Protein AF-0000000085084506 (afdb_homodimer)

pLDDT: mean 77.68, std 20.45, range [19.95, 97.38]

Structure (mmCIF, N/CA/C/O backbone):
data_AF-0000000085084506-model_v1
#
loop_
_entity.id
_entity.type
_entity.pdbx_description
1 polymer 'EF-hand domain-containing protein'
#
loop_
_atom_site.group_PDB
_atom_site.id
_atom_site.type_symbol
_atom_site.label_atom_id
_atom_site.label_alt_id
_atom_site.label_comp_id
_atom_site.label_asym_id
_atom_site.label_entity_id
_atom_site.label_seq_id
_atom_site.pdbx_PDB_ins_code
_atom_site.Cartn_x
_atom_site.Cartn_y
_atom_site.Cartn_z
_atom_site.occupancy
_atom_site.B_iso_or_equiv
_atom_site.auth_seq_id
_atom_site.auth_comp_id
_atom_site.auth_asym_id
_atom_site.auth_atom_id
_atom_site.pdbx_PDB_model_num
ATOM 1 N N . MET A 1 1 ? -34.594 -51.812 -0.843 1 24.81 1 MET A N 1
ATOM 2 C CA . MET A 1 1 ? -34.812 -50.531 -1.527 1 24.81 1 MET A CA 1
ATOM 3 C C . MET A 1 1 ? -34.312 -49.375 -0.691 1 24.81 1 MET A C 1
ATOM 5 O O . MET A 1 1 ? -35.062 -48.781 0.079 1 24.81 1 MET A O 1
ATOM 9 N N . ARG A 1 2 ? -33.375 -49.562 0.113 1 28.16 2 ARG A N 1
ATOM 10 C CA . ARG A 1 2 ? -32.781 -48.875 1.252 1 28.16 2 ARG A CA 1
ATOM 11 C C . ARG A 1 2 ? -32.344 -47.469 0.867 1 28.16 2 ARG A C 1
ATOM 13 O O . ARG A 1 2 ? -31.562 -47.281 -0.069 1 28.16 2 ARG A O 1
ATOM 20 N N . GLN A 1 3 ? -33.25 -46.438 1.041 1 24.89 3 GLN A N 1
ATOM 21 C CA . GLN A 1 3 ? -33.375 -45 0.748 1 24.89 3 GLN A CA 1
ATOM 22 C C . GLN A 1 3 ? -32.125 -44.25 1.201 1 24.89 3 GLN A C 1
ATOM 24 O O . GLN A 1 3 ? -31.75 -44.312 2.377 1 24.89 3 GLN A O 1
ATOM 29 N N . PHE A 1 4 ? -31 -44.219 0.399 1 23.38 4 PHE A N 1
ATOM 30 C CA . PHE A 1 4 ? -29.688 -43.594 0.46 1 23.38 4 PHE A CA 1
ATOM 31 C C . PHE A 1 4 ? -29.797 -42.125 0.866 1 23.38 4 PHE A C 1
ATOM 33 O O . PHE A 1 4 ? -30.25 -41.281 0.078 1 23.38 4 PHE A O 1
ATOM 40 N N . LEU A 1 5 ? -30.375 -41.781 2.014 1 22.7 5 LEU A N 1
ATOM 41 C CA . LEU A 1 5 ? -30.547 -40.5 2.672 1 22.7 5 LEU A CA 1
ATOM 42 C C . LEU A 1 5 ? -29.266 -39.656 2.57 1 22.7 5 LEU A C 1
ATOM 44 O O . LEU A 1 5 ? -28.25 -40 3.203 1 22.7 5 LEU A O 1
ATOM 48 N N . ARG A 1 6 ? -28.828 -39.25 1.393 1 23.45 6 ARG A N 1
ATOM 49 C CA . ARG A 1 6 ? -27.828 -38.375 0.764 1 23.45 6 ARG A CA 1
ATOM 50 C C . ARG A 1 6 ? -27.766 -37.031 1.45 1 23.45 6 ARG A C 1
ATOM 52 O O . ARG A 1 6 ? -28.641 -36.188 1.252 1 23.45 6 ARG A O 1
ATOM 59 N N . ALA A 1 7 ? -27.625 -36.906 2.762 1 19.95 7 ALA A N 1
ATOM 60 C CA . ALA A 1 7 ? -27.531 -35.781 3.711 1 19.95 7 ALA A CA 1
ATOM 61 C C . ALA A 1 7 ? -26.609 -34.688 3.186 1 19.95 7 ALA A C 1
ATOM 63 O O . ALA A 1 7 ? -25.438 -34.938 2.906 1 19.95 7 ALA A O 1
ATOM 64 N N . ARG A 1 8 ? -26.984 -33.562 2.477 1 21.62 8 ARG A N 1
ATOM 65 C CA . ARG A 1 8 ? -26.875 -32.281 1.839 1 21.62 8 ARG A CA 1
ATOM 66 C C . ARG A 1 8 ? -26.188 -31.266 2.768 1 21.62 8 ARG A C 1
ATOM 68 O O . ARG A 1 8 ? -26.859 -30.406 3.348 1 21.62 8 ARG A O 1
ATOM 75 N N . GLY A 1 9 ? -25.578 -31.656 3.834 1 23.73 9 GLY A N 1
ATOM 76 C CA . GLY A 1 9 ? -25.125 -30.641 4.766 1 23.73 9 GLY A CA 1
ATOM 77 C C . GLY A 1 9 ? -24.422 -29.469 4.078 1 23.73 9 GLY A C 1
ATOM 78 O O . GLY A 1 9 ? -23.469 -29.672 3.334 1 23.73 9 GLY A O 1
ATOM 79 N N . ILE A 1 10 ? -25.109 -28.406 3.68 1 21.91 10 ILE A N 1
ATOM 80 C CA . ILE A 1 10 ? -24.891 -27.062 3.141 1 21.91 10 ILE A CA 1
ATOM 81 C C . ILE A 1 10 ? -23.734 -26.391 3.879 1 21.91 10 ILE A C 1
ATOM 83 O O . ILE A 1 10 ? -23.797 -26.172 5.09 1 21.91 10 ILE A O 1
ATOM 87 N N . LEU A 1 11 ? -22.562 -26.875 3.73 1 23.23 11 LEU A N 1
ATOM 88 C CA . LEU A 1 11 ? -21.328 -26.328 4.301 1 23.23 11 LEU A CA 1
ATOM 89 C C . LEU A 1 11 ? -21.328 -24.797 4.219 1 23.23 11 LEU A C 1
ATOM 91 O O . LEU A 1 11 ? -21.453 -24.234 3.131 1 23.23 11 LEU A O 1
ATOM 95 N N . ASN A 1 12 ? -22.016 -24.109 5.07 1 24.73 12 ASN A N 1
ATOM 96 C CA . ASN A 1 12 ? -22.031 -22.703 5.43 1 24.73 12 ASN A CA 1
ATOM 97 C C . ASN A 1 12 ? -20.625 -22.094 5.32 1 24.73 12 ASN A C 1
ATOM 99 O O . ASN A 1 12 ? -19.812 -22.234 6.23 1 24.73 12 ASN A O 1
ATOM 103 N N . LEU A 1 13 ? -19.828 -22.359 4.367 1 25.67 13 LEU A N 1
ATOM 104 C CA . LEU A 1 13 ? -18.594 -21.703 3.992 1 25.67 13 LEU A CA 1
ATOM 105 C C . LEU A 1 13 ? -18.719 -20.188 4.113 1 25.67 13 LEU A C 1
ATOM 107 O O . LEU A 1 13 ? -19.109 -19.516 3.154 1 25.67 13 LEU A O 1
ATOM 111 N N . GLN A 1 14 ? -19.547 -19.625 4.969 1 30.55 14 GLN A N 1
ATOM 112 C CA . GLN A 1 14 ? -19.531 -18.219 5.34 1 30.55 14 GLN A CA 1
ATOM 113 C C . GLN A 1 14 ? -18.109 -17.656 5.242 1 30.55 14 GLN A C 1
ATOM 115 O O . GLN A 1 14 ? -17.188 -18.156 5.883 1 30.55 14 GLN A O 1
ATOM 120 N N . SER A 1 15 ? -17.594 -17.219 4.117 1 34.12 15 SER A N 1
ATOM 121 C CA . SER A 1 15 ? -16.328 -16.891 3.453 1 34.12 15 SER A CA 1
ATOM 122 C C . SER A 1 15 ? -15.398 -16.125 4.387 1 34.12 15 SER A C 1
ATOM 124 O O . SER A 1 15 ? -15.695 -15 4.793 1 34.12 15 SER A O 1
ATOM 126 N N . LYS A 1 16 ? -14.773 -16.641 5.352 1 38.41 16 LYS A N 1
ATOM 127 C CA . LYS A 1 16 ? -13.734 -16.406 6.348 1 38.41 16 LYS A CA 1
ATOM 128 C C . LYS A 1 16 ? -12.633 -15.508 5.797 1 38.41 16 LYS A C 1
ATOM 130 O O . LYS A 1 16 ? -11.773 -15.039 6.547 1 38.41 16 LYS A O 1
ATOM 135 N N . ARG A 1 17 ? -12.352 -15.461 4.484 1 40.56 17 ARG A N 1
ATOM 136 C CA . ARG A 1 17 ? -11.203 -14.922 3.77 1 40.56 17 ARG A CA 1
ATOM 137 C C . ARG A 1 17 ? -11.133 -13.398 3.904 1 40.56 17 ARG A C 1
ATOM 139 O O . ARG A 1 17 ? -10.047 -12.828 4.02 1 40.56 17 ARG A O 1
ATOM 146 N N . SER A 1 18 ? -12.328 -12.742 3.697 1 43.94 18 SER A N 1
ATOM 147 C CA . SER A 1 18 ? -12.391 -11.297 3.541 1 43.94 18 SER A CA 1
ATOM 148 C C . SER A 1 18 ? -11.945 -10.586 4.812 1 43.94 18 SER A C 1
ATOM 150 O O . SER A 1 18 ? -11.594 -9.398 4.781 1 43.94 18 SER A O 1
ATOM 152 N N . ASN A 1 19 ? -11.914 -11.359 5.934 1 44.25 19 ASN A N 1
ATOM 153 C CA . ASN A 1 19 ? -11.797 -10.711 7.238 1 44.25 19 ASN A CA 1
ATOM 154 C C . ASN A 1 19 ? -10.391 -10.859 7.809 1 44.25 19 ASN A C 1
ATOM 156 O O . ASN A 1 19 ? -10.219 -11.211 8.977 1 44.25 19 ASN A O 1
ATOM 160 N N . THR A 1 20 ? -9.508 -11.125 6.918 1 46.31 20 THR A N 1
ATOM 161 C CA . THR A 1 20 ? -8.281 -11.094 7.707 1 46.31 20 THR A CA 1
ATOM 162 C C . THR A 1 20 ? -8.219 -9.836 8.562 1 46.31 20 THR A C 1
ATOM 164 O O . THR A 1 20 ? -8.781 -8.797 8.203 1 46.31 20 THR A O 1
ATOM 167 N N . PRO A 1 21 ? -7.918 -10.102 9.758 1 47.06 21 PRO A N 1
ATOM 168 C CA . PRO A 1 21 ? -7.797 -8.953 10.664 1 47.06 21 PRO A CA 1
ATOM 169 C C . PRO A 1 21 ? -7.137 -7.746 10 1 47.06 21 PRO A C 1
ATOM 171 O O . PRO A 1 21 ? -7.562 -6.609 10.211 1 47.06 21 PRO A O 1
ATOM 174 N N . LEU A 1 22 ? -6.289 -8.031 9.117 1 51.97 22 LEU A N 1
ATOM 175 C CA . LEU A 1 22 ? -5.57 -6.91 8.516 1 51.97 22 LEU A CA 1
ATOM 176 C C . LEU A 1 22 ? -6.461 -6.156 7.539 1 51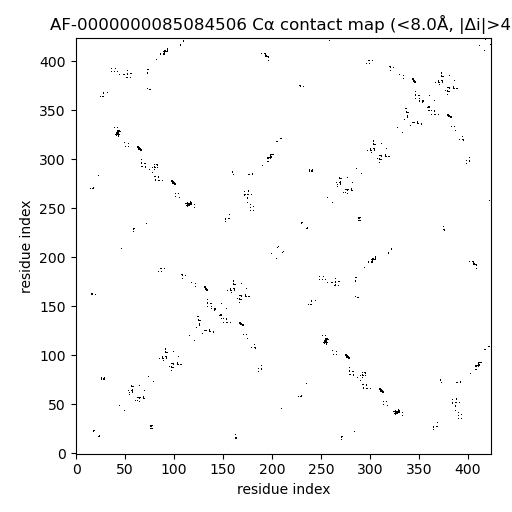.97 22 LEU A C 1
ATOM 178 O O . LEU A 1 22 ? -6.461 -4.922 7.516 1 51.97 22 LEU A O 1
ATOM 182 N N . THR A 1 23 ? -7.141 -7.07 6.766 1 57.09 23 THR A N 1
ATOM 183 C CA . THR A 1 23 ? -8 -6.43 5.777 1 57.09 23 THR A CA 1
ATOM 184 C C . THR A 1 23 ? -9.148 -5.688 6.457 1 57.09 23 THR A C 1
ATOM 186 O O . THR A 1 23 ? -9.508 -4.578 6.051 1 57.09 23 THR A O 1
ATOM 189 N N . ARG A 1 24 ? -9.656 -6.305 7.445 1 58.09 24 ARG A N 1
ATOM 190 C CA . ARG A 1 24 ? -10.727 -5.633 8.18 1 58.09 24 ARG A CA 1
ATOM 191 C C . ARG A 1 24 ? -10.219 -4.367 8.859 1 58.09 24 ARG A C 1
ATOM 193 O O . ARG A 1 24 ? -10.875 -3.328 8.82 1 58.09 24 ARG A O 1
ATOM 200 N N . PHE A 1 25 ? -9.094 -4.523 9.352 1 59.47 25 PHE A N 1
ATOM 201 C CA . PHE A 1 25 ? -8.484 -3.377 10.016 1 59.47 25 PHE A CA 1
ATOM 202 C C . PHE A 1 25 ? -8.148 -2.285 9.008 1 59.47 25 PHE A C 1
ATOM 204 O O . PHE A 1 25 ? -8.414 -1.104 9.25 1 59.47 25 PHE A O 1
ATOM 211 N N . GLY A 1 26 ? -7.789 -2.764 7.922 1 61.56 26 GLY A N 1
ATOM 212 C CA . GLY A 1 26 ? -7.434 -1.802 6.891 1 61.56 26 GLY A CA 1
ATOM 213 C C . GLY A 1 26 ? -8.617 -0.985 6.402 1 61.56 26 GLY A C 1
ATOM 214 O O . GLY A 1 26 ? -8.516 0.234 6.25 1 61.56 26 GLY A O 1
ATOM 215 N N . LYS A 1 27 ? -9.742 -1.679 6.309 1 65.25 27 LYS A N 1
ATOM 216 C CA . LYS A 1 27 ? -10.938 -0.976 5.84 1 65.25 27 LYS A CA 1
ATOM 217 C C . LYS A 1 27 ? -11.438 0.013 6.887 1 65.25 27 LYS A C 1
ATOM 219 O O . LYS A 1 27 ? -11.781 1.151 6.559 1 65.25 27 LYS A O 1
ATOM 224 N N . ARG A 1 28 ? -11.531 -0.513 8.102 1 69.69 28 ARG A N 1
ATOM 225 C CA . ARG A 1 28 ? -11.992 0.354 9.188 1 69.69 28 ARG A CA 1
ATOM 226 C C . ARG A 1 28 ? -11.039 1.531 9.383 1 69.69 28 ARG A C 1
ATOM 228 O O . ARG A 1 28 ? -11.484 2.66 9.609 1 69.69 28 ARG A O 1
ATOM 235 N N . PHE A 1 29 ? -9.859 1.324 9.188 1 71.31 29 PHE A N 1
ATOM 236 C CA . PHE A 1 29 ? -8.859 2.377 9.273 1 71.31 29 PHE A CA 1
ATOM 237 C C . PHE A 1 29 ? -9.062 3.418 8.18 1 71.31 29 PHE A C 1
ATOM 239 O O . PHE A 1 29 ? -9.039 4.621 8.445 1 71.31 29 PHE A O 1
ATOM 246 N N . ALA A 1 30 ? -9.328 2.881 7.07 1 71.69 30 ALA A N 1
ATOM 247 C CA . ALA A 1 30 ? -9.492 3.781 5.934 1 71.69 30 ALA A CA 1
ATOM 248 C C . ALA A 1 30 ? -10.68 4.719 6.137 1 71.69 30 ALA A C 1
ATOM 250 O O . ALA A 1 30 ? -10.594 5.91 5.832 1 71.69 30 ALA A O 1
ATOM 251 N N . VAL A 1 31 ? -11.711 4.16 6.664 1 76.06 31 VAL A N 1
ATOM 252 C CA . VAL A 1 31 ? -12.914 4.957 6.895 1 76.06 31 VAL A CA 1
ATOM 253 C C . VAL A 1 31 ? -12.641 6.016 7.957 1 76.06 31 VAL A C 1
ATOM 255 O O . VAL A 1 31 ? -13.023 7.176 7.801 1 76.06 31 VAL A O 1
ATOM 258 N N . ARG A 1 32 ? -11.984 5.641 8.945 1 81.12 32 ARG A N 1
ATOM 259 C CA . ARG A 1 32 ? -11.688 6.566 10.039 1 81.12 32 ARG A CA 1
ATOM 260 C C . ARG A 1 32 ? -10.695 7.633 9.602 1 81.12 32 ARG A C 1
ATOM 262 O O . ARG A 1 32 ? -10.805 8.797 9.992 1 81.12 32 ARG A O 1
ATOM 269 N N . MET A 1 33 ? -9.836 7.223 8.82 1 81.69 33 MET A N 1
ATOM 270 C CA . MET A 1 33 ? -8.859 8.18 8.297 1 81.69 33 MET A CA 1
ATOM 271 C C . MET A 1 33 ? -9.539 9.203 7.387 1 81.69 33 MET A C 1
ATOM 273 O O . MET A 1 33 ? -9.164 10.375 7.375 1 81.69 33 MET A O 1
ATOM 277 N N . ASP A 1 34 ? -10.508 8.719 6.695 1 82.88 34 ASP A N 1
ATOM 278 C CA . ASP A 1 34 ? -11.273 9.641 5.863 1 82.88 34 ASP A CA 1
ATOM 279 C C . ASP A 1 34 ? -11.984 10.688 6.719 1 82.88 34 ASP A C 1
ATOM 281 O O . ASP A 1 34 ? -12.031 11.859 6.359 1 82.88 34 ASP A O 1
ATOM 285 N N . ASP A 1 35 ? -12.562 10.195 7.754 1 83 35 ASP A N 1
ATOM 286 C CA . ASP A 1 35 ? -13.219 11.117 8.672 1 83 35 ASP A CA 1
ATOM 287 C C . ASP A 1 35 ? -12.227 12.125 9.242 1 83 35 ASP A C 1
ATOM 289 O O . ASP A 1 35 ? -12.531 13.32 9.328 1 83 35 ASP A O 1
ATOM 293 N N . PHE A 1 36 ? -11.172 11.68 9.57 1 85.62 36 PHE A N 1
ATOM 294 C CA . PHE A 1 36 ? -10.125 12.555 10.086 1 85.62 36 PHE A CA 1
ATOM 295 C C . PHE A 1 36 ? -9.703 13.578 9.031 1 85.62 36 PHE A C 1
ATOM 297 O O . PHE A 1 36 ? -9.586 14.766 9.32 1 85.62 36 PHE A O 1
ATOM 304 N N . ASP A 1 37 ? -9.477 13.109 7.914 1 87.56 37 ASP A N 1
ATOM 305 C CA . ASP A 1 37 ? -9.07 13.984 6.816 1 87.56 37 ASP A CA 1
ATOM 306 C C . ASP A 1 37 ? -10.07 15.117 6.617 1 87.56 37 ASP A C 1
ATOM 308 O O . ASP A 1 37 ? -9.68 16.266 6.395 1 87.56 37 ASP A O 1
ATOM 312 N N . ARG A 1 38 ? -11.234 14.766 6.719 1 86.94 38 ARG A N 1
ATOM 313 C CA . ARG A 1 38 ? -12.289 15.766 6.555 1 86.94 38 ARG A CA 1
ATOM 314 C C . ARG A 1 38 ? -12.234 16.812 7.668 1 86.94 38 ARG A C 1
ATOM 316 O O . ARG A 1 38 ? -12.5 17.984 7.438 1 86.94 38 ARG A O 1
ATOM 323 N N . SER A 1 39 ? -11.891 16.391 8.812 1 86.69 39 SER A N 1
ATOM 324 C CA . SER A 1 39 ? -11.859 17.266 9.969 1 86.69 39 SER A CA 1
ATOM 325 C C . SER A 1 39 ? -10.711 18.266 9.875 1 86.69 39 SER A C 1
ATOM 327 O O . SER A 1 39 ? -10.742 19.328 10.508 1 86.69 39 SER A O 1
ATOM 329 N N . ILE A 1 40 ? -9.758 17.984 9.07 1 89.94 40 ILE A N 1
ATOM 330 C CA . ILE A 1 40 ? -8.594 18.859 9.016 1 89.94 40 ILE A CA 1
ATOM 331 C C . ILE A 1 40 ? -8.461 19.453 7.613 1 89.94 40 ILE A C 1
ATOM 333 O O . ILE A 1 40 ? -7.379 19.891 7.219 1 89.94 40 ILE A O 1
ATOM 337 N N . ILE A 1 41 ? -9.461 19.438 6.875 1 87.25 41 ILE A N 1
ATOM 338 C CA . ILE A 1 41 ? -9.438 19.797 5.465 1 87.25 41 ILE A CA 1
ATOM 339 C C . ILE A 1 41 ? -9.086 21.281 5.324 1 87.25 41 ILE A C 1
ATOM 341 O O . ILE A 1 41 ? -8.477 21.688 4.332 1 87.25 41 ILE A O 1
ATOM 345 N N . SER A 1 42 ? -9.359 22.031 6.383 1 86 42 SER A N 1
ATOM 346 C CA . SER A 1 42 ? -9.156 23.469 6.301 1 86 42 SER A CA 1
ATOM 347 C C . SER A 1 42 ? -7.781 23.859 6.848 1 86 42 SER A C 1
ATOM 349 O O . SER A 1 42 ? -7.414 25.031 6.82 1 86 42 SER A O 1
ATOM 351 N N . ALA A 1 43 ? -7.051 22.891 7.266 1 88.69 43 ALA A N 1
ATOM 352 C CA . ALA A 1 43 ? -5.762 23.203 7.879 1 88.69 43 ALA A CA 1
ATOM 353 C C . ALA A 1 43 ? -4.746 23.641 6.828 1 88.69 43 ALA A C 1
ATOM 355 O O . ALA A 1 43 ? -4.625 23.031 5.77 1 88.69 43 ALA A O 1
ATOM 356 N N . SER A 1 44 ? -4.117 24.719 7.129 1 88.25 44 SER A N 1
ATOM 357 C CA . SER A 1 44 ? -3.049 25.234 6.281 1 88.25 44 SER A CA 1
ATOM 358 C C . SER A 1 44 ? -1.711 25.219 7.012 1 88.25 44 SER A C 1
ATOM 360 O O . SER A 1 44 ? -1.663 25.422 8.227 1 88.25 44 SER A O 1
ATOM 362 N N . LEU A 1 45 ? -0.723 24.969 6.281 1 90.75 45 LEU A N 1
ATOM 363 C CA . LEU A 1 45 ? 0.616 24.906 6.855 1 90.75 45 LEU A CA 1
ATOM 364 C C . LEU A 1 45 ? 1.469 26.062 6.359 1 90.75 45 LEU A C 1
ATOM 366 O O . LEU A 1 45 ? 1.39 26.453 5.188 1 90.75 45 LEU A O 1
ATOM 370 N N . THR A 1 46 ? 2.23 26.609 7.246 1 89.31 46 THR A N 1
ATOM 371 C CA . THR A 1 46 ? 3.211 27.625 6.867 1 89.31 46 THR A CA 1
ATOM 372 C C . THR A 1 46 ? 4.445 26.969 6.25 1 89.31 46 THR A C 1
ATOM 374 O O . THR A 1 46 ? 4.617 25.75 6.328 1 89.31 46 THR A O 1
ATOM 377 N N . LYS A 1 47 ? 5.273 27.797 5.641 1 88.62 47 LYS A N 1
ATOM 378 C CA . LYS A 1 47 ? 6.516 27.297 5.062 1 88.62 47 LYS A CA 1
ATOM 379 C C . LYS A 1 47 ? 7.387 26.625 6.129 1 88.62 47 LYS A C 1
ATOM 381 O O . LYS A 1 47 ? 8.008 25.594 5.871 1 88.62 47 LYS A O 1
ATOM 386 N N . ASP A 1 48 ? 7.43 27.188 7.285 1 91.69 48 ASP A N 1
ATOM 387 C CA . ASP A 1 48 ? 8.227 26.641 8.375 1 91.69 48 ASP A CA 1
ATOM 388 C C . ASP A 1 48 ? 7.691 25.281 8.812 1 91.69 48 ASP A C 1
ATOM 390 O O . ASP A 1 48 ? 8.469 24.359 9.094 1 91.69 48 ASP A O 1
ATOM 394 N N . GLU A 1 49 ? 6.426 25.234 8.859 1 92.44 49 GLU A N 1
ATOM 395 C CA . GLU A 1 49 ? 5.797 23.969 9.219 1 92.44 49 GLU A CA 1
ATOM 396 C C . GLU A 1 49 ? 6.051 22.906 8.148 1 92.44 49 GLU A C 1
ATOM 398 O O . GLU A 1 49 ? 6.258 21.734 8.469 1 92.44 49 GLU A O 1
ATOM 403 N N . LEU A 1 50 ? 6.062 23.344 6.949 1 92.94 50 LEU A N 1
ATOM 404 C CA . LEU A 1 50 ? 6.359 22.438 5.852 1 92.94 50 LEU A CA 1
ATOM 405 C C . LEU A 1 50 ? 7.816 21.984 5.895 1 92.94 50 LEU A C 1
ATOM 407 O O . LEU A 1 50 ? 8.125 20.844 5.562 1 92.94 50 LEU A O 1
ATOM 411 N N . LYS A 1 51 ? 8.633 22.859 6.246 1 94.06 51 LYS A N 1
ATOM 412 C CA . LYS A 1 51 ? 10.039 22.484 6.414 1 94.06 51 LYS A CA 1
ATOM 413 C C . LYS A 1 51 ? 10.195 21.406 7.48 1 94.06 51 LYS A C 1
ATOM 415 O O . LYS A 1 51 ? 10.969 20.469 7.309 1 94.06 51 LYS A O 1
ATOM 420 N N . ASN A 1 52 ? 9.477 21.562 8.586 1 94.06 52 ASN A N 1
ATOM 421 C CA . ASN A 1 52 ? 9.5 20.547 9.641 1 94.06 52 ASN A CA 1
ATOM 422 C C . ASN A 1 52 ? 8.977 19.203 9.141 1 94.06 52 ASN A C 1
ATOM 424 O O . ASN A 1 52 ? 9.57 18.172 9.422 1 94.06 52 ASN A O 1
ATOM 428 N N . ALA A 1 53 ? 7.91 19.25 8.438 1 94.06 53 ALA A N 1
ATOM 429 C CA . ALA A 1 53 ? 7.34 18.031 7.875 1 94.06 53 ALA A CA 1
ATOM 430 C C . ALA A 1 53 ? 8.312 17.359 6.906 1 94.06 53 ALA A C 1
ATOM 432 O O . ALA A 1 53 ? 8.492 16.141 6.934 1 94.06 53 ALA A O 1
ATOM 433 N N . PHE A 1 54 ? 8.938 18.156 6.086 1 95.69 54 PHE A N 1
ATOM 434 C CA . PHE A 1 54 ? 9.938 17.672 5.141 1 95.69 54 PHE A CA 1
ATOM 435 C C . PHE A 1 54 ? 11.055 16.938 5.863 1 95.69 54 PHE A C 1
ATOM 437 O O . PHE A 1 54 ? 11.43 15.828 5.465 1 95.69 54 PHE A O 1
ATOM 444 N N . LYS A 1 55 ? 11.477 17.5 6.867 1 95.06 55 LYS A N 1
ATOM 445 C CA . LYS A 1 55 ? 12.547 16.906 7.656 1 95.06 55 LYS A CA 1
ATOM 446 C C . LYS A 1 55 ? 12.102 15.578 8.266 1 95.06 55 LYS A C 1
ATOM 448 O O . LYS A 1 55 ? 12.875 14.617 8.305 1 95.06 55 LYS A O 1
ATOM 453 N N . MET A 1 56 ? 10.945 15.57 8.711 1 91.38 56 MET A N 1
ATOM 454 C CA . MET A 1 56 ? 10.414 14.352 9.305 1 91.38 56 MET A CA 1
ATOM 455 C C . MET A 1 56 ? 10.305 13.242 8.258 1 91.38 56 MET A C 1
ATOM 457 O O . MET A 1 56 ? 10.539 12.07 8.562 1 91.38 56 MET A O 1
ATOM 461 N N . MET A 1 57 ? 9.992 13.586 7.105 1 92.94 57 MET A N 1
ATOM 462 C CA . MET A 1 57 ? 9.82 12.602 6.039 1 92.94 57 MET A CA 1
ATOM 463 C C . MET A 1 57 ? 11.172 12.117 5.523 1 92.94 57 MET A C 1
ATOM 465 O O . MET A 1 57 ? 11.305 10.953 5.121 1 92.94 57 MET A O 1
ATOM 469 N N . ASP A 1 58 ? 12.109 13.047 5.531 1 94.12 58 ASP A N 1
ATOM 470 C CA . ASP A 1 58 ? 13.461 12.703 5.102 1 94.12 58 ASP A CA 1
ATOM 471 C C . ASP A 1 58 ? 14.164 11.828 6.137 1 94.12 58 ASP A C 1
ATOM 473 O O . ASP A 1 58 ? 15.07 12.289 6.832 1 94.12 58 ASP A O 1
ATOM 477 N N . GLU A 1 59 ? 13.891 10.641 6.125 1 87.06 59 GLU A N 1
ATOM 478 C CA . GLU A 1 59 ? 14.297 9.711 7.176 1 87.06 59 GLU A CA 1
ATOM 479 C C . GLU A 1 59 ? 15.812 9.516 7.188 1 87.06 59 GLU A C 1
ATOM 481 O O . GLU A 1 59 ? 16.422 9.398 8.258 1 87.06 59 GLU A O 1
ATOM 486 N N . ASN A 1 60 ? 16.438 9.398 6.078 1 88.81 60 ASN A N 1
ATOM 487 C CA . ASN A 1 60 ? 17.875 9.133 6.035 1 88.81 60 ASN A CA 1
ATOM 488 C C . ASN A 1 60 ? 18.688 10.43 6.062 1 88.81 60 ASN A C 1
ATOM 490 O O . ASN A 1 60 ? 19.906 10.406 5.938 1 88.81 60 ASN A O 1
ATOM 494 N N . ASN A 1 61 ? 17.969 11.594 6.035 1 94.31 61 ASN A N 1
ATOM 495 C CA . ASN A 1 61 ? 18.547 12.914 6.211 1 94.31 61 ASN A CA 1
ATOM 496 C C . ASN A 1 61 ? 19.516 13.266 5.082 1 94.31 61 ASN A C 1
ATOM 498 O O . ASN A 1 61 ? 20.594 13.82 5.324 1 94.31 61 ASN A O 1
ATOM 502 N N . ASP A 1 62 ? 19.188 12.898 3.873 1 95.62 62 ASP A N 1
ATOM 503 C CA . ASP A 1 62 ? 20.047 13.211 2.74 1 95.62 62 ASP A CA 1
ATOM 504 C C . ASP A 1 62 ? 19.578 14.469 2.016 1 95.62 62 ASP A C 1
ATOM 506 O O . ASP A 1 62 ? 20.094 14.812 0.952 1 95.62 62 ASP A O 1
ATOM 510 N N . GLY A 1 63 ? 18.531 15.055 2.525 1 96.69 63 GLY A N 1
ATOM 511 C CA . GLY A 1 63 ? 18.109 16.344 2.014 1 96.69 63 GLY A CA 1
ATOM 512 C C . GLY A 1 63 ? 17.016 16.234 0.963 1 96.69 63 GLY A C 1
ATOM 513 O O . GLY A 1 63 ? 16.562 17.25 0.421 1 96.69 63 GLY A O 1
ATOM 514 N N . THR A 1 64 ? 16.594 15.055 0.652 1 97.12 64 THR A N 1
ATOM 515 C CA . THR A 1 64 ? 15.508 14.852 -0.305 1 97.12 64 THR A CA 1
ATOM 516 C C . THR A 1 64 ? 14.555 13.766 0.186 1 97.12 64 THR A C 1
ATOM 518 O O . THR A 1 64 ? 14.875 13.016 1.11 1 97.12 64 THR A O 1
ATOM 521 N N . ILE A 1 65 ? 13.359 13.758 -0.332 1 96.06 65 ILE A N 1
ATOM 522 C CA . ILE A 1 65 ? 12.375 12.719 -0.056 1 96.06 65 ILE A CA 1
ATOM 523 C C . ILE A 1 65 ? 12.273 11.773 -1.252 1 96.06 65 ILE A C 1
ATOM 525 O O . ILE A 1 65 ? 11.961 12.203 -2.365 1 96.06 65 ILE A O 1
ATOM 529 N N . ASP A 1 66 ? 12.58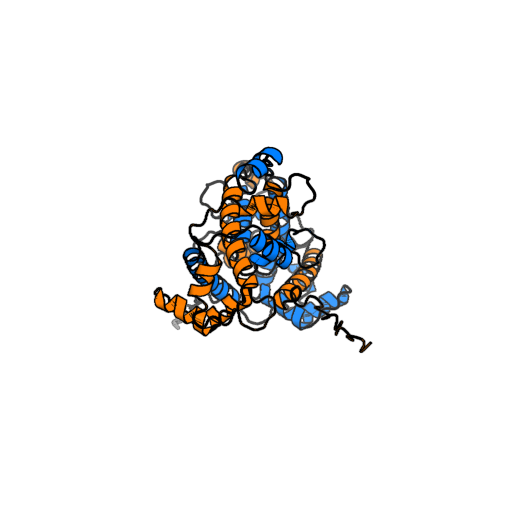6 10.539 -1.055 1 94.94 66 ASP A N 1
ATOM 530 C CA . ASP A 1 66 ? 12.461 9.562 -2.133 1 94.94 66 ASP A CA 1
ATOM 531 C C . ASP A 1 66 ? 11.109 8.867 -2.096 1 94.94 66 ASP A C 1
ATOM 533 O O . ASP A 1 66 ? 10.258 9.188 -1.257 1 94.94 66 ASP A O 1
ATOM 537 N N . VAL A 1 67 ? 10.898 7.984 -2.996 1 92.44 67 VAL A N 1
ATOM 538 C CA . VAL A 1 67 ? 9.609 7.32 -3.176 1 92.44 67 VAL A CA 1
ATOM 539 C C . VAL A 1 67 ? 9.25 6.539 -1.915 1 92.44 67 VAL A C 1
ATOM 541 O O . VAL A 1 67 ? 8.125 6.629 -1.422 1 92.44 67 VAL A O 1
ATOM 544 N N . ARG A 1 68 ? 10.18 5.832 -1.398 1 85.75 68 ARG A N 1
ATOM 545 C CA . ARG A 1 68 ? 9.93 5.012 -0.215 1 85.75 68 ARG A CA 1
ATOM 546 C C . ARG A 1 68 ? 9.578 5.879 0.988 1 85.75 68 ARG A C 1
ATOM 548 O O . ARG A 1 68 ? 8.672 5.555 1.751 1 85.75 68 ARG A O 1
ATOM 555 N N . GLU A 1 69 ? 10.297 6.953 1.152 1 90.06 69 GLU A N 1
ATOM 556 C CA . GLU A 1 69 ? 10.062 7.871 2.262 1 90.06 69 GLU A CA 1
ATOM 557 C C . GLU A 1 69 ? 8.672 8.5 2.162 1 90.06 69 GLU A C 1
ATOM 559 O O . GLU A 1 69 ? 7.973 8.633 3.168 1 90.06 69 GLU A O 1
ATOM 564 N N . LEU A 1 70 ? 8.312 8.914 1.003 1 92.62 70 LEU A N 1
ATOM 565 C CA . LEU A 1 70 ? 6.996 9.508 0.829 1 92.62 70 LEU A CA 1
ATOM 566 C C . LEU A 1 70 ? 5.902 8.461 0.997 1 92.62 70 LEU A C 1
ATOM 568 O O . LEU A 1 70 ? 4.855 8.734 1.585 1 92.62 70 LEU A O 1
ATOM 572 N N . ALA A 1 71 ? 6.133 7.266 0.497 1 87.38 71 ALA A N 1
ATOM 573 C CA . ALA A 1 71 ? 5.152 6.18 0.536 1 87.38 71 ALA A CA 1
ATOM 574 C C . ALA A 1 71 ? 4.832 5.785 1.974 1 87.38 71 ALA A C 1
ATOM 576 O O . ALA A 1 71 ? 3.76 5.238 2.248 1 87.38 71 ALA A O 1
ATOM 577 N N . ARG A 1 72 ? 5.645 6.051 2.898 1 83.75 72 ARG A N 1
ATOM 578 C CA . ARG A 1 72 ? 5.441 5.711 4.305 1 83.75 72 ARG A CA 1
ATOM 579 C C . ARG A 1 72 ? 4.207 6.41 4.863 1 83.75 72 ARG A C 1
ATOM 581 O O . ARG A 1 72 ? 3.568 5.91 5.789 1 83.75 72 ARG A O 1
ATOM 588 N N . LEU A 1 73 ? 3.877 7.492 4.324 1 86.44 73 LEU A N 1
ATOM 589 C CA . LEU A 1 73 ? 2.703 8.227 4.785 1 86.44 73 LEU A CA 1
ATOM 590 C C . LEU A 1 73 ? 1.424 7.457 4.477 1 86.44 73 LEU A C 1
ATOM 592 O O . LEU A 1 73 ? 0.366 7.75 5.035 1 86.44 73 LEU A O 1
ATOM 596 N N . PHE A 1 74 ? 1.631 6.438 3.635 1 80.75 74 PHE A N 1
ATOM 597 C CA . PHE A 1 74 ? 0.436 5.758 3.148 1 80.75 74 PHE A CA 1
ATOM 598 C C . PHE A 1 74 ? 0.435 4.293 3.572 1 80.75 74 PHE A C 1
ATOM 600 O O . PHE A 1 74 ? -0.332 3.488 3.043 1 80.75 74 PHE A O 1
ATOM 607 N N . VAL A 1 75 ? 1.204 3.926 4.418 1 71.88 75 VAL A N 1
ATOM 608 C CA . VAL A 1 75 ? 1.396 2.537 4.828 1 71.88 75 VAL A CA 1
ATOM 609 C C . VAL A 1 75 ? 0.058 1.931 5.242 1 71.88 75 VAL A C 1
ATOM 611 O O . VAL A 1 75 ? -0.225 0.771 4.938 1 71.88 75 VAL A O 1
ATOM 614 N N . TYR A 1 76 ? -0.792 2.639 5.797 1 69.19 76 TYR A N 1
ATOM 615 C CA . TYR A 1 76 ? -2.049 2.074 6.273 1 69.19 76 TYR A CA 1
ATOM 616 C C . TYR A 1 76 ? -3.217 2.525 5.402 1 69.19 76 TYR A C 1
ATOM 618 O O . TYR A 1 76 ? -4.371 2.203 5.688 1 69.19 76 TYR A O 1
ATOM 626 N N . ASP A 1 77 ? -2.863 3.273 4.445 1 74 77 ASP A N 1
ATOM 627 C CA . ASP A 1 77 ? -3.844 3.744 3.473 1 74 77 ASP A CA 1
ATOM 628 C C . ASP A 1 77 ? -3.604 3.115 2.104 1 74 77 ASP A C 1
ATOM 630 O O . ASP A 1 77 ? -2.684 3.512 1.384 1 74 77 ASP A O 1
ATOM 634 N N . PRO A 1 78 ? -4.438 2.273 1.749 1 73.81 78 PRO A N 1
ATOM 635 C CA . PRO A 1 78 ? -4.188 1.55 0.5 1 73.81 78 PRO A CA 1
ATOM 636 C C . PRO A 1 78 ? -4.531 2.375 -0.738 1 73.81 78 PRO A C 1
ATOM 638 O O . PRO A 1 78 ? -4.449 1.871 -1.862 1 73.81 78 PRO A O 1
ATOM 641 N N . SER A 1 79 ? -4.93 3.584 -0.604 1 77.44 79 SER A N 1
ATOM 642 C CA . SER A 1 79 ? -5.473 4.371 -1.706 1 77.44 79 SER A CA 1
ATOM 643 C C . SER A 1 79 ? -4.473 4.484 -2.852 1 77.44 79 SER A C 1
ATOM 645 O O . SER A 1 79 ? -4.832 4.301 -4.016 1 77.44 79 SER A O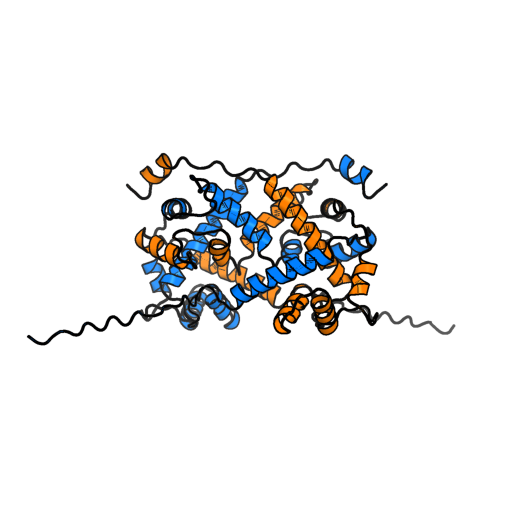 1
ATOM 647 N N . ALA A 1 80 ? -3.205 4.801 -2.496 1 80.94 80 ALA A N 1
ATOM 648 C CA . ALA A 1 80 ? -2.197 4.922 -3.547 1 80.94 80 ALA A CA 1
ATOM 649 C C . ALA A 1 80 ? -2.006 3.596 -4.277 1 80.94 80 ALA A C 1
ATOM 651 O O . ALA A 1 80 ? -1.914 3.566 -5.508 1 80.94 80 ALA A O 1
ATOM 652 N N . CYS A 1 81 ? -1.984 2.574 -3.521 1 83.44 81 CYS A N 1
ATOM 653 C CA . CYS A 1 81 ? -1.879 1.241 -4.105 1 83.44 81 CYS A CA 1
ATOM 654 C C . CYS A 1 81 ? -3.076 0.941 -5 1 83.44 81 CYS A C 1
ATOM 656 O O . CYS A 1 81 ? -2.912 0.475 -6.129 1 83.44 81 CYS A O 1
ATOM 658 N N . GLU A 1 82 ? -4.172 1.299 -4.531 1 85.19 82 GLU A N 1
ATOM 659 C CA . GLU A 1 82 ? -5.406 1.036 -5.27 1 85.19 82 GLU A CA 1
ATOM 660 C C . GLU A 1 82 ? -5.438 1.811 -6.586 1 85.19 82 GLU A C 1
ATOM 662 O O . GLU A 1 82 ? -5.957 1.318 -7.59 1 85.19 82 GLU A O 1
ATOM 667 N N . LYS A 1 83 ? -4.918 2.949 -6.559 1 86.62 83 LYS A N 1
ATOM 668 C CA . LYS A 1 83 ? -4.879 3.748 -7.781 1 86.62 83 LYS A CA 1
ATOM 669 C C . LYS A 1 83 ? -4.027 3.072 -8.852 1 86.62 83 LYS A C 1
ATOM 671 O O . LYS A 1 83 ? -4.453 2.951 -10.008 1 86.62 83 LYS A O 1
ATOM 676 N N . PHE A 1 84 ? -2.965 2.654 -8.438 1 88.12 84 PHE A N 1
ATOM 677 C CA . PHE A 1 84 ? -2.113 1.986 -9.414 1 88.12 84 PHE A CA 1
ATOM 678 C C . PHE A 1 84 ? -2.754 0.69 -9.891 1 88.12 84 PHE A C 1
ATOM 680 O O . PHE A 1 84 ? -2.736 0.391 -11.086 1 88.12 84 PHE A O 1
ATOM 687 N N . ILE A 1 85 ? -3.318 -0.092 -9.008 1 90.5 85 ILE A N 1
ATOM 688 C CA . ILE A 1 85 ? -3.994 -1.333 -9.367 1 90.5 85 ILE A CA 1
ATOM 689 C C . ILE A 1 85 ? -5.133 -1.037 -10.336 1 90.5 85 ILE A C 1
ATOM 691 O O . ILE A 1 85 ? -5.402 -1.823 -11.25 1 90.5 85 ILE A O 1
ATOM 695 N N . GLY A 1 86 ? -5.719 0.023 -10.133 1 90.06 86 GLY A N 1
ATOM 696 C CA . GLY A 1 86 ? -6.73 0.466 -11.07 1 90.06 86 GLY A CA 1
ATOM 697 C C . GLY A 1 86 ? -6.211 0.595 -12.492 1 90.06 86 GLY A C 1
ATOM 698 O O . GLY A 1 86 ? -6.895 0.216 -13.445 1 90.06 86 GLY A O 1
ATOM 699 N N . HIS A 1 87 ? -5.047 1.072 -12.625 1 89.38 87 HIS A N 1
ATOM 700 C CA . HIS A 1 87 ? -4.438 1.207 -13.945 1 89.38 87 HIS A CA 1
ATOM 701 C C . HIS A 1 87 ? -4.137 -0.158 -14.555 1 89.38 87 HIS A C 1
ATOM 703 O O . HIS A 1 87 ? -4.23 -0.334 -15.766 1 89.38 87 HIS A O 1
ATOM 709 N N . VAL A 1 88 ? -3.732 -1.054 -13.727 1 89.19 88 VAL A N 1
ATOM 710 C CA . VAL A 1 88 ? -3.484 -2.412 -14.195 1 89.19 88 VAL A CA 1
ATOM 711 C C . VAL A 1 88 ? -4.777 -3.018 -14.742 1 89.19 88 VAL A C 1
ATOM 713 O O . VAL A 1 88 ? -4.789 -3.592 -15.828 1 89.19 88 VAL A O 1
ATOM 716 N N . ILE A 1 89 ? -5.828 -2.822 -14.031 1 91.75 89 ILE A N 1
ATOM 717 C CA . ILE A 1 89 ? -7.129 -3.326 -14.445 1 91.75 89 ILE A CA 1
ATOM 718 C C . ILE A 1 89 ? -7.559 -2.637 -15.742 1 91.75 89 ILE A C 1
ATOM 720 O O . ILE A 1 89 ? -8.023 -3.293 -16.672 1 91.75 89 ILE A O 1
ATOM 724 N N . ASP A 1 90 ? -7.34 -1.391 -15.797 1 89.75 90 ASP A N 1
ATOM 725 C CA . ASP A 1 90 ? -7.746 -0.6 -16.953 1 89.75 90 ASP A CA 1
ATOM 726 C C . ASP A 1 90 ? -7.062 -1.092 -18.219 1 89.75 90 ASP A C 1
ATOM 728 O O . ASP A 1 90 ? -7.629 -1.007 -19.312 1 89.75 90 ASP A O 1
ATOM 732 N N . SER A 1 91 ? -5.926 -1.573 -18.094 1 87.44 91 SER A N 1
ATOM 733 C CA . SER A 1 91 ? -5.137 -1.983 -19.25 1 87.44 91 SER A CA 1
ATOM 734 C C . SER A 1 91 ? -5.77 -3.178 -19.953 1 87.44 91 SER A C 1
ATOM 736 O O . SER A 1 91 ? -5.48 -3.439 -21.125 1 87.44 91 SER A O 1
ATOM 738 N N . VAL A 1 92 ? -6.699 -3.906 -19.281 1 88.44 92 VAL A N 1
ATOM 739 C CA . VAL A 1 92 ? -7.27 -5.094 -19.906 1 88.44 92 VAL A CA 1
ATOM 740 C C . VAL A 1 92 ? -8.789 -5.051 -19.812 1 88.44 92 VAL A C 1
ATOM 742 O O . VAL A 1 92 ? -9.477 -5.988 -20.234 1 88.44 92 VAL A O 1
ATOM 745 N N . ASP A 1 93 ? -9.273 -4.008 -19.172 1 90.38 93 ASP A N 1
ATOM 746 C CA . ASP A 1 93 ? -10.711 -3.85 -18.984 1 90.38 93 ASP A CA 1
ATOM 747 C C . ASP A 1 93 ? -11.391 -3.445 -20.297 1 90.38 93 ASP A C 1
ATOM 749 O O . ASP A 1 93 ? -11.852 -2.311 -20.438 1 90.38 93 ASP A O 1
ATOM 753 N N . VAL A 1 94 ? -11.703 -4.289 -21.125 1 87 94 VAL A N 1
ATOM 754 C CA . VAL A 1 94 ? -12.141 -4.059 -22.5 1 87 94 VAL A CA 1
ATOM 755 C C . VAL A 1 94 ? -13.594 -3.576 -22.5 1 87 94 VAL A C 1
ATOM 757 O O . VAL A 1 94 ? -13.992 -2.777 -23.344 1 87 94 VAL A O 1
ATOM 760 N N . ASP A 1 95 ? -14.406 -3.986 -21.547 1 89.69 95 ASP A N 1
ATOM 761 C CA . ASP A 1 95 ? -15.812 -3.613 -21.547 1 89.69 95 ASP A CA 1
ATOM 762 C C . ASP A 1 95 ? -16.062 -2.41 -20.641 1 89.69 95 ASP A C 1
ATOM 764 O O . ASP A 1 95 ? -17.219 -2.057 -20.375 1 89.69 95 ASP A O 1
ATOM 768 N N . ASN A 1 96 ? -15.055 -1.849 -20.047 1 90.5 96 ASN A N 1
ATOM 769 C CA . ASN A 1 96 ? -15.086 -0.641 -19.219 1 90.5 96 ASN A CA 1
ATOM 770 C C . ASN A 1 96 ? -15.992 -0.815 -18 1 90.5 96 ASN A C 1
ATOM 772 O O . ASN A 1 96 ? -16.734 0.103 -17.641 1 90.5 96 ASN A O 1
ATOM 776 N N . SER A 1 97 ? -15.984 -1.996 -17.406 1 92.94 97 SER A N 1
ATOM 777 C CA . SER A 1 97 ? -16.812 -2.27 -16.234 1 92.94 97 SER A CA 1
ATOM 778 C C . SER A 1 97 ? -16.125 -1.79 -14.961 1 92.94 97 SER A C 1
ATOM 780 O O . SER A 1 97 ? -16.766 -1.684 -13.914 1 92.94 97 SER A O 1
ATOM 782 N N . GLY A 1 98 ? -14.766 -1.607 -15.039 1 92.44 98 GLY A N 1
ATOM 783 C CA . GLY A 1 98 ? -14.008 -1.229 -13.859 1 92.44 98 GLY A CA 1
ATOM 784 C C . GLY A 1 98 ? -13.547 -2.418 -13.039 1 92.44 98 GLY A C 1
ATOM 785 O O . GLY A 1 98 ? -12.859 -2.254 -12.023 1 92.44 98 GLY A O 1
ATOM 786 N N . THR A 1 99 ? -13.953 -3.596 -13.445 1 95.5 99 THR A N 1
ATOM 787 C CA . THR A 1 99 ? -13.57 -4.844 -12.797 1 95.5 99 THR A CA 1
ATOM 788 C C . THR A 1 99 ? -13.047 -5.844 -13.828 1 95.5 99 THR A C 1
ATOM 790 O O . THR A 1 99 ? -13.133 -5.605 -15.031 1 95.5 99 THR A O 1
ATOM 793 N N . LEU A 1 100 ? -12.477 -6.902 -13.336 1 95.94 100 LEU A N 1
ATOM 794 C CA . LEU A 1 100 ? -11.953 -7.949 -14.203 1 95.94 100 LEU A CA 1
ATOM 795 C C . LEU A 1 100 ? -12.898 -9.148 -14.242 1 95.94 100 LEU A C 1
ATOM 797 O O . LEU A 1 100 ? -13.148 -9.773 -13.211 1 95.94 100 LEU A O 1
ATOM 801 N N . ASN A 1 101 ? -13.477 -9.367 -15.422 1 95.69 101 ASN A N 1
ATOM 802 C CA . ASN A 1 101 ? -14.055 -10.695 -15.602 1 95.69 101 ASN A CA 1
ATOM 803 C C . ASN A 1 101 ? -12.992 -11.75 -15.883 1 95.69 101 ASN A C 1
ATOM 805 O O . ASN A 1 101 ? -11.805 -11.422 -15.953 1 95.69 101 ASN A O 1
ATOM 809 N N . PHE A 1 102 ? -13.398 -13.023 -15.977 1 94.31 102 PHE A N 1
ATOM 810 C CA . PHE A 1 102 ? -12.414 -14.094 -16.062 1 94.31 102 PHE A CA 1
ATOM 811 C C . PHE A 1 102 ? -11.578 -13.961 -17.328 1 94.31 102 PHE A C 1
ATOM 813 O O . PHE A 1 102 ? -10.367 -14.172 -17.297 1 94.31 102 PHE A O 1
ATOM 820 N N . THR A 1 103 ? -12.141 -13.617 -18.406 1 90.81 103 THR A N 1
ATOM 821 C CA . THR A 1 103 ? -11.422 -13.469 -19.672 1 90.81 103 THR A CA 1
ATOM 822 C C . THR A 1 103 ? -10.383 -12.352 -19.562 1 90.81 103 THR A C 1
ATOM 824 O O . THR A 1 103 ? -9.242 -12.516 -20 1 90.81 103 THR A O 1
ATOM 827 N N . GLU A 1 104 ? -10.711 -11.266 -19.016 1 91.25 104 GLU A N 1
ATOM 828 C CA . GLU A 1 104 ? -9.789 -10.156 -18.812 1 91.25 104 GLU A CA 1
ATOM 829 C C . GLU A 1 104 ? -8.664 -10.531 -17.844 1 91.25 104 GLU A C 1
ATOM 831 O O . GLU A 1 104 ? -7.516 -10.141 -18.047 1 91.25 104 GLU A O 1
ATOM 836 N N . PHE A 1 105 ? -9.094 -11.281 -16.859 1 94.12 105 PHE A N 1
ATOM 837 C CA . PHE A 1 105 ? -8.102 -11.797 -15.922 1 94.12 105 PHE A CA 1
ATOM 838 C C . PHE A 1 105 ? -7.07 -12.656 -16.641 1 94.12 105 PHE A C 1
ATOM 840 O O . PHE A 1 105 ? -5.867 -12.539 -16.391 1 94.12 105 PHE A O 1
ATOM 847 N N . LEU A 1 106 ? -7.523 -13.461 -17.484 1 89.69 106 LEU A N 1
ATOM 848 C CA . LEU A 1 106 ? -6.613 -14.305 -18.266 1 89.69 106 LEU A CA 1
ATOM 849 C C . LEU A 1 106 ? -5.645 -13.453 -19.078 1 89.69 106 LEU A C 1
ATOM 851 O O . LEU A 1 106 ? -4.477 -13.812 -19.234 1 89.69 106 LEU A O 1
ATOM 855 N N . MET A 1 107 ? -6.086 -12.359 -19.562 1 86.06 107 MET A N 1
ATOM 856 C CA . MET A 1 107 ? -5.242 -11.469 -20.344 1 86.06 107 MET A CA 1
ATOM 857 C C . MET A 1 107 ? -4.109 -10.898 -19.5 1 86.06 107 MET A C 1
ATOM 859 O O . MET A 1 107 ? -3.008 -10.672 -20 1 86.06 107 MET A O 1
ATOM 863 N N . LEU A 1 108 ? -4.43 -10.68 -18.266 1 86.44 108 LEU A N 1
ATOM 864 C CA . LEU A 1 108 ? -3.418 -10.164 -17.344 1 86.44 108 LEU A CA 1
ATOM 865 C C . LEU A 1 108 ? -2.369 -11.227 -17.047 1 86.44 108 LEU A C 1
ATOM 867 O O . LEU A 1 108 ? -1.19 -10.914 -16.875 1 86.44 108 LEU A O 1
ATOM 871 N N . MET A 1 109 ? -2.82 -12.531 -17.047 1 87.31 109 MET A N 1
ATOM 872 C CA . MET A 1 109 ? -1.967 -13.617 -16.594 1 87.31 109 MET A CA 1
ATOM 873 C C . MET A 1 109 ? -1.177 -14.227 -17.75 1 87.31 109 MET A C 1
ATOM 875 O O . MET A 1 109 ? -0.182 -14.914 -17.531 1 87.31 109 MET A O 1
ATOM 879 N N . VAL A 1 110 ? -1.564 -14.25 -18.938 1 72.75 110 VAL A N 1
ATOM 880 C CA . VAL A 1 110 ? -1.114 -15.008 -20.094 1 72.75 110 VAL A CA 1
ATOM 881 C C . VAL A 1 110 ? 0.353 -14.695 -20.391 1 72.75 110 VAL A C 1
ATOM 883 O O . VAL A 1 110 ? 1.104 -15.562 -20.844 1 72.75 110 VAL A O 1
ATOM 886 N N . LYS A 1 111 ? 0.84 -13.555 -20.203 1 60.94 111 LYS A N 1
ATOM 887 C CA . LYS A 1 111 ? 2.166 -13.359 -20.781 1 60.94 111 LYS A CA 1
ATOM 888 C C . LYS A 1 111 ? 3.225 -14.141 -20.016 1 60.94 111 LYS A C 1
ATOM 890 O O . LYS A 1 111 ? 4.387 -14.195 -20.422 1 60.94 111 LYS A O 1
ATOM 895 N N . THR A 1 112 ? 2.889 -14.93 -19.156 1 56.75 112 THR A N 1
ATOM 896 C CA . THR A 1 112 ? 4.031 -15.492 -18.438 1 56.75 112 THR A CA 1
ATOM 897 C C . THR A 1 112 ? 4.184 -16.984 -18.766 1 56.75 112 THR A C 1
ATOM 899 O O . THR A 1 112 ? 3.314 -17.781 -18.422 1 56.75 112 THR A O 1
ATOM 902 N N . GLU A 1 113 ? 4.758 -17.297 -19.891 1 61.25 113 GLU A N 1
ATOM 903 C CA . GLU A 1 113 ? 5.121 -18.672 -20.219 1 61.25 113 GLU A CA 1
ATOM 904 C C . GLU A 1 113 ? 6.16 -19.219 -19.25 1 61.25 113 GLU A C 1
ATOM 906 O O . GLU A 1 113 ? 7.203 -18.594 -19.031 1 61.25 113 GLU A O 1
ATOM 911 N N . GLY A 1 114 ? 5.637 -20 -18.328 1 66.75 114 GLY A N 1
ATOM 912 C CA . GLY A 1 114 ? 6.578 -20.719 -17.469 1 66.75 114 GLY A CA 1
ATOM 913 C C . GLY A 1 114 ? 6.988 -22.062 -18.031 1 66.75 114 GLY A C 1
ATOM 914 O O . GLY A 1 114 ? 6.363 -22.578 -18.969 1 66.75 114 GLY A O 1
ATOM 915 N N . LEU A 1 115 ? 8.164 -22.484 -17.625 1 75.5 115 LEU A N 1
ATOM 916 C CA . LEU A 1 115 ? 8.773 -23.734 -18.094 1 75.5 115 LEU A CA 1
ATOM 917 C C . LEU A 1 115 ? 8.297 -24.906 -17.25 1 75.5 115 LEU A C 1
ATOM 919 O O . LEU A 1 115 ? 8.359 -26.062 -17.703 1 75.5 115 LEU A O 1
ATOM 923 N N . GLU A 1 116 ? 7.75 -24.609 -16.078 1 85.88 116 GLU A N 1
ATOM 924 C CA . GLU A 1 116 ? 7.348 -25.672 -15.156 1 85.88 116 GLU A CA 1
ATOM 925 C C . GLU A 1 116 ? 5.93 -25.438 -14.641 1 85.88 116 GLU A C 1
ATOM 927 O O . GLU A 1 116 ? 5.559 -24.312 -14.312 1 85.88 116 GLU A O 1
ATOM 932 N N . GLY A 1 117 ? 5.234 -26.547 -14.609 1 89.81 117 GLY A N 1
ATOM 933 C CA . GLY A 1 117 ? 3.922 -26.453 -13.992 1 89.81 117 GLY A CA 1
ATOM 934 C C . GLY A 1 117 ? 3.977 -26.078 -12.523 1 89.81 117 GLY A C 1
ATOM 935 O O . GLY A 1 117 ? 4.871 -26.516 -11.797 1 89.81 117 GLY A O 1
ATOM 936 N N . VAL A 1 118 ? 3.086 -25.297 -12.125 1 93.19 118 VAL A N 1
ATOM 937 C CA . VAL A 1 118 ? 3.029 -24.781 -10.766 1 93.19 118 VAL A CA 1
ATOM 938 C C . VAL A 1 118 ? 2.955 -25.938 -9.766 1 93.19 118 VAL A C 1
ATOM 940 O O . VAL A 1 118 ? 3.484 -25.844 -8.656 1 93.19 118 VAL A O 1
ATOM 943 N N . ARG A 1 119 ? 2.391 -27 -10.125 1 93.44 119 ARG A N 1
ATOM 944 C CA . ARG A 1 119 ? 2.291 -28.156 -9.234 1 93.44 119 ARG A CA 1
ATOM 945 C C . ARG A 1 119 ? 3.674 -28.703 -8.891 1 93.44 119 ARG A C 1
ATOM 947 O O . ARG A 1 119 ? 3.932 -29.078 -7.746 1 93.44 119 ARG A O 1
ATOM 954 N N . HIS A 1 120 ? 4.469 -28.766 -9.883 1 93.62 120 HIS A N 1
ATOM 955 C CA . HIS A 1 120 ? 5.836 -29.234 -9.672 1 93.62 120 HIS A CA 1
ATOM 956 C C . HIS A 1 120 ? 6.59 -28.297 -8.727 1 93.62 120 HIS A C 1
ATOM 958 O O . HIS A 1 120 ? 7.297 -28.766 -7.828 1 93.62 120 HIS A O 1
ATOM 964 N N . VAL A 1 121 ? 6.43 -27.094 -8.969 1 94.19 121 VAL A N 1
ATOM 965 C CA . VAL A 1 121 ? 7.086 -26.109 -8.117 1 94.19 121 VAL A CA 1
ATOM 966 C C . VAL A 1 121 ? 6.551 -26.234 -6.688 1 94.19 121 VAL A C 1
ATOM 968 O O . VAL A 1 121 ? 7.324 -26.219 -5.727 1 94.19 121 VAL A O 1
ATOM 971 N N . PHE A 1 122 ? 5.293 -26.359 -6.559 1 95.94 122 PHE A N 1
ATOM 972 C CA . PHE A 1 122 ? 4.656 -26.531 -5.262 1 95.94 122 PHE A CA 1
ATOM 973 C C . PHE A 1 122 ? 5.238 -27.734 -4.531 1 95.94 122 PHE A C 1
ATOM 975 O O . PHE A 1 122 ? 5.523 -27.656 -3.334 1 95.94 122 PHE A O 1
ATOM 982 N N . GLN A 1 123 ? 5.477 -28.734 -5.211 1 95.31 123 GLN A N 1
ATOM 983 C CA . GLN A 1 123 ? 5.973 -29.969 -4.641 1 95.31 123 GLN A CA 1
ATOM 984 C C . GLN A 1 123 ? 7.406 -29.812 -4.133 1 95.31 123 GLN A C 1
ATOM 986 O O . GLN A 1 123 ? 7.84 -30.547 -3.242 1 95.31 123 GLN A O 1
ATOM 991 N N . SER A 1 124 ? 8.086 -28.875 -4.695 1 93.62 124 SER A N 1
ATOM 992 C CA . SER A 1 124 ? 9.445 -28.641 -4.219 1 93.62 124 SER A CA 1
ATOM 993 C C . SER A 1 124 ? 9.438 -28.047 -2.814 1 93.62 124 SER A C 1
ATOM 995 O O . SER A 1 124 ? 10.438 -28.125 -2.092 1 93.62 124 SER A O 1
ATOM 997 N N . TYR A 1 125 ? 8.367 -27.484 -2.436 1 94.25 125 TYR A N 1
ATOM 998 C CA . TYR A 1 125 ? 8.203 -26.953 -1.087 1 94.25 125 TYR A CA 1
ATOM 999 C C . TYR A 1 125 ? 7.547 -27.969 -0.173 1 94.25 125 TYR A C 1
ATOM 1001 O O . TYR A 1 125 ? 7.945 -28.125 0.984 1 94.25 125 TYR A O 1
ATOM 1009 N N . ASP A 1 126 ? 6.574 -28.562 -0.744 1 96.62 126 ASP A N 1
ATOM 1010 C CA . ASP A 1 126 ? 5.793 -29.547 -0.003 1 96.62 126 ASP A CA 1
ATOM 1011 C C . ASP A 1 126 ? 6.465 -30.922 -0.031 1 96.62 126 ASP A C 1
ATOM 1013 O O . ASP A 1 126 ? 5.938 -31.859 -0.62 1 96.62 126 ASP A O 1
ATOM 1017 N N . VAL A 1 127 ? 7.391 -31.125 0.741 1 95.19 127 VAL A N 1
ATOM 1018 C CA . VAL A 1 127 ? 8.273 -32.281 0.66 1 95.19 127 VAL A CA 1
ATOM 1019 C C . VAL A 1 127 ? 7.547 -33.531 1.165 1 95.19 127 VAL A C 1
ATOM 1021 O O . VAL A 1 127 ? 7.781 -34.625 0.678 1 95.19 127 VAL A O 1
ATOM 1024 N N . ASP A 1 128 ? 6.621 -33.375 2.1 1 96.5 128 ASP A N 1
ATOM 1025 C CA . ASP A 1 128 ? 5.953 -34.562 2.656 1 96.5 128 ASP A CA 1
ATOM 1026 C C . ASP A 1 128 ? 4.66 -34.844 1.904 1 96.5 128 ASP A C 1
ATOM 1028 O O . ASP A 1 128 ? 3.883 -35.719 2.32 1 96.5 128 ASP A O 1
ATOM 1032 N N . ASP A 1 129 ? 4.305 -34.062 0.921 1 96.62 129 ASP A N 1
ATOM 1033 C CA . ASP A 1 129 ? 3.162 -34.281 0.035 1 96.62 129 ASP A CA 1
ATOM 1034 C C . ASP A 1 129 ? 1.848 -34.219 0.812 1 96.62 129 ASP A C 1
ATOM 1036 O O . ASP A 1 129 ? 0.933 -35 0.549 1 96.62 129 ASP A O 1
ATOM 1040 N N . SER A 1 130 ? 1.755 -33.375 1.785 1 96.88 130 SER A N 1
ATOM 1041 C CA . SER A 1 130 ? 0.549 -33.219 2.592 1 96.88 130 SER A CA 1
ATOM 1042 C C . SER A 1 130 ? -0.482 -32.344 1.881 1 96.88 130 SER A C 1
ATOM 1044 O O . SER A 1 130 ? -1.649 -32.312 2.277 1 96.88 130 SER A O 1
ATOM 1046 N N . GLY A 1 131 ? -0.041 -31.641 0.902 1 97 131 GLY A N 1
ATOM 1047 C CA . GLY A 1 131 ? -0.92 -30.688 0.224 1 97 131 GLY A CA 1
ATOM 1048 C C . GLY A 1 131 ? -0.854 -29.297 0.798 1 97 131 GLY A C 1
ATOM 1049 O O . GLY A 1 131 ? -1.574 -28.391 0.352 1 97 131 GLY A O 1
ATOM 1050 N N . LYS A 1 132 ? 0.055 -29.109 1.77 1 97.31 132 LYS A N 1
ATOM 1051 C CA . LYS A 1 132 ? 0.261 -27.812 2.391 1 97.31 132 LYS A CA 1
ATOM 1052 C C . LYS A 1 132 ? 1.741 -27.562 2.664 1 97.31 132 LYS A C 1
ATOM 1054 O O . LYS A 1 132 ? 2.498 -28.5 2.928 1 97.31 132 LYS A O 1
ATOM 1059 N N . ILE A 1 133 ? 2.143 -26.328 2.551 1 96.44 133 ILE A N 1
ATOM 1060 C CA . ILE A 1 133 ? 3.498 -25.906 2.891 1 96.44 133 ILE A CA 1
ATOM 1061 C C . ILE A 1 133 ? 3.527 -25.359 4.312 1 96.44 133 ILE A C 1
ATOM 1063 O O . ILE A 1 133 ? 2.887 -24.344 4.605 1 96.44 133 ILE A O 1
ATOM 1067 N N . THR A 1 134 ? 4.207 -26.031 5.145 1 94.81 134 THR A N 1
ATOM 1068 C CA . THR A 1 134 ? 4.359 -25.578 6.523 1 94.81 134 THR A CA 1
ATOM 1069 C C . THR A 1 134 ? 5.473 -24.547 6.633 1 94.81 134 THR A C 1
ATOM 1071 O O . THR A 1 134 ? 6.246 -24.359 5.691 1 94.81 134 THR A O 1
ATOM 1074 N N . SER A 1 135 ? 5.512 -23.906 7.82 1 92 135 SER A N 1
ATOM 1075 C CA . SER A 1 135 ? 6.59 -22.953 8.094 1 92 135 SER A CA 1
ATOM 1076 C C . SER A 1 135 ? 7.953 -23.625 7.992 1 92 135 SER A C 1
ATOM 1078 O O . SER A 1 135 ? 8.898 -23.047 7.453 1 92 135 SER A O 1
ATOM 1080 N N . ASN A 1 136 ? 7.98 -24.797 8.469 1 92.25 136 ASN A N 1
ATOM 1081 C CA . ASN A 1 136 ? 9.234 -25.547 8.438 1 92.25 136 ASN A CA 1
ATOM 1082 C C . ASN A 1 136 ? 9.656 -25.875 7.012 1 92.25 136 ASN A C 1
ATOM 1084 O O . ASN A 1 136 ? 10.836 -25.781 6.672 1 92.25 136 ASN A O 1
ATOM 1088 N N . GLU A 1 137 ? 8.758 -26.281 6.211 1 94.31 137 GLU A N 1
ATOM 1089 C CA . GLU A 1 137 ? 9.055 -26.594 4.816 1 94.31 137 GLU A CA 1
ATOM 1090 C C . GLU A 1 137 ? 9.516 -25.359 4.059 1 94.31 137 GLU A C 1
ATOM 1092 O O . GLU A 1 137 ? 10.461 -25.406 3.27 1 94.31 137 GLU A O 1
ATOM 1097 N N . PHE A 1 138 ? 8.844 -24.281 4.344 1 91.94 138 PHE A N 1
ATOM 1098 C CA . PHE A 1 138 ? 9.219 -23.016 3.717 1 91.94 138 PHE A CA 1
ATOM 1099 C C . PHE A 1 138 ? 10.633 -22.625 4.109 1 91.94 138 PHE A C 1
ATOM 1101 O O . PHE A 1 138 ? 11.445 -22.281 3.252 1 91.94 138 PHE A O 1
ATOM 1108 N N . ALA A 1 139 ? 10.883 -22.734 5.344 1 89 139 ALA A N 1
ATOM 1109 C CA . ALA A 1 139 ? 12.203 -22.391 5.867 1 89 139 ALA A CA 1
ATOM 1110 C C . ALA A 1 139 ? 13.281 -23.281 5.281 1 89 139 ALA A C 1
ATOM 1112 O O . ALA A 1 139 ? 14.367 -22.828 4.941 1 89 139 ALA A O 1
ATOM 1113 N N . ALA A 1 140 ? 12.992 -24.547 5.258 1 90.62 140 ALA A N 1
ATOM 1114 C CA . ALA A 1 140 ? 13.938 -25.516 4.719 1 90.62 140 ALA A CA 1
ATOM 1115 C C . ALA A 1 140 ? 14.273 -25.188 3.262 1 90.62 140 ALA A C 1
ATOM 1117 O O . ALA A 1 140 ? 15.438 -25.281 2.855 1 90.62 140 ALA A O 1
ATOM 1118 N N . TRP A 1 141 ? 13.266 -24.859 2.537 1 89.31 141 TRP A N 1
ATOM 1119 C CA . TRP A 1 141 ? 13.5 -24.5 1.145 1 89.31 141 TRP A CA 1
ATOM 1120 C C . TRP A 1 141 ? 14.406 -23.281 1.05 1 89.31 141 TRP A C 1
ATOM 1122 O O . TRP A 1 141 ? 15.367 -23.266 0.274 1 89.31 141 TRP A O 1
ATOM 1132 N N . MET A 1 142 ? 14.141 -22.281 1.824 1 85.5 142 MET A N 1
ATOM 1133 C CA . MET A 1 142 ? 14.938 -21.062 1.812 1 85.5 142 M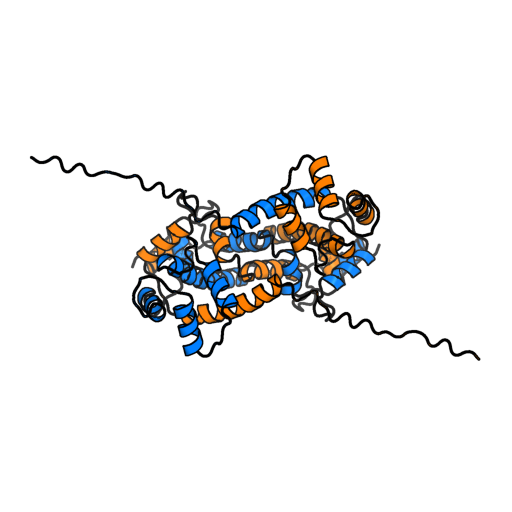ET A CA 1
ATOM 1134 C C . MET A 1 142 ? 16.391 -21.359 2.193 1 85.5 142 MET A C 1
ATOM 1136 O O . MET A 1 142 ? 17.312 -20.828 1.569 1 85.5 142 MET A O 1
ATOM 1140 N N . ARG A 1 143 ? 16.531 -22.141 3.148 1 85.5 143 ARG A N 1
ATOM 1141 C CA . ARG A 1 143 ? 17.859 -22.5 3.604 1 85.5 143 ARG A CA 1
ATOM 1142 C C . ARG A 1 143 ? 18.641 -23.219 2.504 1 85.5 143 ARG A C 1
ATOM 1144 O O . ARG A 1 143 ? 19.828 -22.938 2.287 1 85.5 143 ARG A O 1
ATOM 1151 N N . ARG A 1 144 ? 18 -24.094 1.891 1 87.44 144 ARG A N 1
ATOM 1152 C CA . ARG A 1 144 ? 18.641 -24.844 0.809 1 87.44 144 ARG A CA 1
ATOM 1153 C C . ARG A 1 144 ? 19.109 -23.906 -0.301 1 87.44 144 ARG A C 1
ATOM 1155 O O . ARG A 1 144 ? 20.078 -24.219 -1.005 1 87.44 144 ARG A O 1
ATOM 1162 N N . HIS A 1 145 ? 18.562 -22.766 -0.338 1 81.94 145 HIS A N 1
ATOM 1163 C CA . HIS A 1 145 ? 18.906 -21.828 -1.405 1 81.94 145 HIS A CA 1
ATOM 1164 C C . HIS A 1 145 ? 19.672 -20.625 -0.864 1 81.94 145 HIS A C 1
ATOM 1166 O O . HIS A 1 145 ? 19.672 -19.562 -1.474 1 81.94 145 HIS A O 1
ATOM 1172 N N . GLY A 1 146 ? 20.188 -20.766 0.345 1 76.81 146 GLY A N 1
ATOM 1173 C CA . GLY A 1 146 ? 21.203 -19.875 0.881 1 76.81 146 GLY A CA 1
ATOM 1174 C C . GLY A 1 146 ? 20.609 -18.688 1.629 1 76.81 146 GLY A C 1
ATOM 1175 O O . GLY A 1 146 ? 21.266 -17.656 1.781 1 76.81 146 GLY A O 1
ATOM 1176 N N . ARG A 1 147 ? 19.391 -18.828 1.999 1 76.62 147 ARG A N 1
ATOM 1177 C CA . ARG A 1 147 ? 18.781 -17.688 2.703 1 76.62 147 ARG A CA 1
ATOM 1178 C C . ARG A 1 147 ? 18.422 -18.078 4.137 1 76.62 147 ARG A C 1
ATOM 1180 O O . ARG A 1 147 ? 17.844 -19.141 4.375 1 76.62 147 ARG A O 1
ATOM 1187 N N . ILE A 1 148 ? 19.016 -17.391 5.02 1 76.62 148 ILE A N 1
ATOM 1188 C CA . ILE A 1 148 ? 18.609 -17.609 6.402 1 76.62 148 ILE A CA 1
ATOM 1189 C C . ILE A 1 148 ? 17.516 -16.609 6.785 1 76.62 148 ILE A C 1
ATOM 1191 O O . ILE A 1 148 ? 17.719 -15.406 6.672 1 76.62 148 ILE A O 1
ATOM 1195 N N . ILE A 1 149 ? 16.406 -17.234 7.105 1 77.12 149 ILE A N 1
ATOM 1196 C CA . ILE A 1 149 ? 15.25 -16.391 7.441 1 77.12 149 ILE A CA 1
ATOM 1197 C C . ILE A 1 149 ? 14.805 -16.688 8.867 1 77.12 149 ILE A C 1
ATOM 1199 O O . ILE A 1 149 ? 14.797 -17.844 9.305 1 77.12 149 ILE A O 1
ATOM 1203 N N . GLU A 1 150 ? 14.586 -15.625 9.523 1 78.31 150 GLU A N 1
ATOM 1204 C CA . GLU A 1 150 ? 14.07 -15.766 10.875 1 78.31 150 GLU A CA 1
ATOM 1205 C C . GLU A 1 150 ? 12.625 -16.266 10.867 1 78.31 150 GLU A C 1
ATOM 1207 O O . GLU A 1 150 ? 11.883 -16.016 9.922 1 78.31 150 GLU A O 1
ATOM 1212 N N . SER A 1 151 ? 12.266 -17.016 11.945 1 78.25 151 SER A N 1
ATOM 1213 C CA . SER A 1 151 ? 10.945 -17.625 12.078 1 78.25 151 SER A CA 1
ATOM 1214 C C . SER A 1 151 ? 9.836 -16.578 11.961 1 78.25 151 SER A C 1
ATOM 1216 O O . SER A 1 151 ? 8.797 -16.828 11.352 1 78.25 151 SER A O 1
ATOM 1218 N N . GLU A 1 152 ? 10.078 -15.484 12.484 1 74 152 GLU A N 1
ATOM 1219 C CA . GLU A 1 152 ? 9.078 -14.414 12.445 1 74 152 GLU A CA 1
ATOM 1220 C C . GLU A 1 152 ? 8.82 -13.961 11.016 1 74 152 GLU A C 1
ATOM 1222 O O . GLU A 1 152 ? 7.676 -13.695 10.641 1 74 152 GLU A O 1
ATOM 1227 N N . GLU A 1 153 ? 9.883 -13.883 10.289 1 76.94 153 GLU A N 1
ATOM 1228 C CA . GLU A 1 153 ? 9.758 -13.469 8.891 1 76.94 153 GLU A CA 1
ATOM 1229 C C . GLU A 1 153 ? 8.984 -14.508 8.078 1 76.94 153 GLU A C 1
ATOM 1231 O O . GLU A 1 153 ? 8.141 -14.148 7.254 1 76.94 153 GLU A O 1
ATOM 1236 N N . ILE A 1 154 ? 9.258 -15.695 8.383 1 83.06 154 ILE A N 1
ATOM 1237 C CA . ILE A 1 154 ? 8.562 -16.781 7.703 1 83.06 154 ILE A CA 1
ATOM 1238 C C . ILE A 1 154 ? 7.074 -16.719 8.031 1 83.06 154 ILE A C 1
ATOM 1240 O O . ILE A 1 154 ? 6.227 -16.875 7.148 1 83.06 154 ILE A O 1
ATOM 1244 N N . GLY A 1 155 ? 6.812 -16.562 9.25 1 80.06 155 GLY A N 1
ATOM 1245 C CA . GLY A 1 155 ? 5.43 -16.438 9.68 1 80.06 155 GLY A CA 1
ATOM 1246 C C . GLY A 1 155 ? 4.68 -15.328 8.961 1 80.06 155 GLY A C 1
ATOM 1247 O O . GLY A 1 155 ? 3.527 -15.508 8.562 1 80.06 155 GLY A O 1
ATOM 1248 N N . LEU A 1 156 ? 5.316 -14.258 8.727 1 74.19 156 LEU A N 1
ATOM 1249 C CA . LEU A 1 156 ? 4.691 -13.125 8.055 1 74.19 156 LEU A CA 1
ATOM 1250 C C . LEU A 1 156 ? 4.449 -13.438 6.582 1 74.19 156 LEU A C 1
ATOM 1252 O O . LEU A 1 156 ? 3.412 -13.062 6.027 1 74.19 156 LEU A O 1
ATOM 1256 N N . MET A 1 157 ? 5.441 -14.086 6.086 1 80.69 157 MET A N 1
ATOM 1257 C CA . MET A 1 157 ? 5.285 -14.461 4.688 1 80.69 157 MET A CA 1
ATOM 1258 C C . MET A 1 157 ? 4.086 -15.391 4.504 1 80.69 157 MET A C 1
ATOM 1260 O O . MET A 1 157 ? 3.291 -15.203 3.58 1 80.69 157 MET A O 1
ATOM 1264 N N . ILE A 1 158 ? 3.99 -16.266 5.379 1 85.38 158 ILE A N 1
ATOM 1265 C CA . ILE A 1 158 ? 2.881 -17.219 5.32 1 85.38 158 ILE A CA 1
ATOM 1266 C C . ILE A 1 158 ? 1.566 -16.484 5.586 1 85.38 158 ILE A C 1
ATOM 1268 O O . ILE A 1 158 ? 0.582 -16.672 4.867 1 85.38 158 ILE A O 1
ATOM 1272 N N . GLN A 1 159 ? 1.575 -15.648 6.48 1 79.75 159 GLN A N 1
ATOM 1273 C CA . GLN A 1 159 ? 0.373 -14.914 6.867 1 79.75 159 GLN A CA 1
ATOM 1274 C C . GLN A 1 159 ? -0.149 -14.062 5.711 1 79.75 159 GLN A C 1
ATOM 1276 O O . GLN A 1 159 ? -1.36 -13.906 5.551 1 79.75 159 GLN A O 1
ATOM 1281 N N . ALA A 1 160 ? 0.742 -13.586 4.988 1 76.06 160 ALA A N 1
ATOM 1282 C CA . ALA A 1 160 ? 0.369 -12.719 3.877 1 76.06 160 ALA A CA 1
ATOM 1283 C C . ALA A 1 160 ? -0.529 -13.453 2.885 1 76.06 160 ALA A C 1
ATOM 1285 O O . ALA A 1 160 ? -1.348 -12.836 2.201 1 76.06 160 ALA A O 1
ATOM 1286 N N . PHE A 1 161 ? -0.465 -14.766 2.865 1 84.5 161 PHE A N 1
ATOM 1287 C CA . PHE A 1 161 ? -1.19 -15.484 1.823 1 84.5 161 PHE A CA 1
ATOM 1288 C C . PHE A 1 161 ? -2.059 -16.578 2.428 1 84.5 161 PHE A C 1
ATOM 1290 O O . PHE A 1 161 ? -2.748 -17.297 1.704 1 84.5 161 PHE A O 1
ATOM 1297 N N . ASP A 1 162 ? -1.998 -16.625 3.719 1 86.62 162 ASP A N 1
ATOM 1298 C CA . ASP A 1 162 ? -2.799 -17.625 4.426 1 86.62 162 ASP A CA 1
ATOM 1299 C C . ASP A 1 162 ? -4.25 -17.156 4.562 1 86.62 162 ASP A C 1
ATOM 1301 O O . ASP A 1 162 ? -4.668 -16.719 5.637 1 86.62 162 ASP A O 1
ATOM 1305 N N . ASP A 1 163 ? -4.941 -17.391 3.553 1 79.25 163 ASP A N 1
ATOM 1306 C CA . ASP A 1 163 ? -6.301 -16.859 3.439 1 79.25 163 ASP A CA 1
ATOM 1307 C C . ASP A 1 163 ? -7.223 -17.5 4.477 1 79.25 163 ASP A C 1
ATOM 1309 O O . ASP A 1 163 ? -8.094 -16.844 5.031 1 79.25 163 ASP A O 1
ATOM 1313 N N . ASP A 1 164 ? -7.027 -18.766 4.777 1 82.38 164 ASP A N 1
ATOM 1314 C CA . ASP A 1 164 ? -7.957 -19.438 5.676 1 82.38 164 ASP A CA 1
ATOM 1315 C C . ASP A 1 164 ? -7.438 -19.438 7.109 1 82.38 164 ASP A C 1
ATOM 1317 O O . ASP A 1 164 ? -8.102 -19.938 8.016 1 82.38 164 ASP A O 1
ATOM 1321 N N . GLY A 1 165 ? -6.227 -18.969 7.309 1 85.19 165 GLY A N 1
ATOM 1322 C CA . GLY A 1 165 ? -5.699 -18.719 8.641 1 85.19 165 GLY A CA 1
ATOM 1323 C C . GLY A 1 165 ? -5.234 -19.969 9.352 1 85.19 165 GLY A C 1
ATOM 1324 O O . GLY A 1 165 ? -5.129 -19.984 10.578 1 85.19 165 GLY A O 1
ATOM 1325 N N . ASP A 1 166 ? -4.957 -20.969 8.672 1 89.62 166 ASP A N 1
ATOM 1326 C CA . ASP A 1 166 ? -4.582 -22.203 9.328 1 89.62 166 ASP A CA 1
ATOM 1327 C C . ASP A 1 166 ? -3.074 -22.281 9.555 1 89.62 166 ASP A C 1
ATOM 1329 O O . ASP A 1 166 ? -2.564 -23.266 10.086 1 89.62 166 ASP A O 1
ATOM 1333 N N . GLY A 1 167 ? -2.344 -21.234 9.023 1 89.5 167 GLY A N 1
ATOM 1334 C CA . GLY A 1 167 ? -0.922 -21.141 9.305 1 89.5 167 GLY A CA 1
ATOM 1335 C C . GLY A 1 167 ? -0.054 -21.844 8.281 1 89.5 167 GLY A C 1
ATOM 1336 O O . GLY A 1 167 ? 1.163 -21.938 8.445 1 89.5 167 GLY A O 1
ATOM 1337 N N . GLU A 1 168 ? -0.675 -22.344 7.312 1 94.5 168 GLU A N 1
ATOM 1338 C CA . GLU A 1 168 ? 0.031 -23.031 6.238 1 94.5 168 GLU A CA 1
ATOM 1339 C C . GLU A 1 168 ? -0.421 -22.547 4.867 1 94.5 168 GLU A C 1
ATOM 1341 O O . GLU A 1 168 ? -1.424 -21.828 4.758 1 94.5 168 GLU A O 1
ATOM 1346 N N . ILE A 1 169 ? 0.386 -22.828 3.869 1 95 169 ILE A N 1
ATOM 1347 C CA . ILE A 1 169 ? 0.041 -22.469 2.502 1 95 169 ILE A CA 1
ATOM 1348 C C . ILE A 1 169 ? -0.451 -23.703 1.744 1 95 169 ILE A C 1
ATOM 1350 O O . ILE A 1 169 ? 0.325 -24.609 1.466 1 95 169 ILE A O 1
ATOM 1354 N N . ASP A 1 170 ? -1.729 -23.719 1.47 1 96.56 170 ASP A N 1
ATOM 1355 C CA . ASP A 1 170 ? -2.234 -24.812 0.646 1 96.56 170 ASP A CA 1
ATOM 1356 C C . ASP A 1 170 ? -2.049 -24.516 -0.839 1 96.56 170 ASP A C 1
ATOM 1358 O O . ASP A 1 170 ? -1.514 -23.453 -1.204 1 96.56 170 ASP A O 1
ATOM 1362 N N . TYR A 1 171 ? -2.469 -25.406 -1.646 1 95.81 171 TYR A N 1
ATOM 1363 C CA . TYR A 1 171 ? -2.207 -25.312 -3.078 1 95.81 171 TYR A CA 1
ATOM 1364 C C . TYR A 1 171 ? -2.883 -24.078 -3.668 1 95.81 171 TYR A C 1
ATOM 1366 O O . TYR A 1 171 ? -2.27 -23.328 -4.434 1 95.81 171 TYR A O 1
ATOM 1374 N N . ASN A 1 172 ? -4.09 -23.828 -3.322 1 94.69 172 ASN A N 1
ATOM 1375 C CA . ASN A 1 172 ? -4.805 -22.672 -3.846 1 94.69 172 ASN A CA 1
ATOM 1376 C C . ASN A 1 172 ? -4.16 -21.375 -3.391 1 94.69 172 ASN A C 1
ATOM 1378 O O . ASN A 1 172 ? -4.07 -20.422 -4.164 1 94.69 172 ASN A O 1
ATOM 1382 N N . GLU A 1 173 ? -3.713 -21.281 -2.211 1 93.5 173 GLU A N 1
ATOM 1383 C CA . GLU A 1 173 ? -3.008 -20.109 -1.718 1 93.5 173 GLU A CA 1
ATOM 1384 C C . GLU A 1 173 ? -1.693 -19.906 -2.467 1 93.5 173 GLU A C 1
ATOM 1386 O O . GLU A 1 173 ? -1.3 -18.766 -2.734 1 93.5 173 GLU A O 1
ATOM 1391 N N . PHE A 1 174 ? -1.083 -21.031 -2.74 1 95.19 174 PHE A N 1
ATOM 1392 C CA . PHE A 1 174 ? 0.147 -20.969 -3.523 1 95.19 174 PHE A CA 1
ATOM 1393 C C . PHE A 1 174 ? -0.124 -20.391 -4.91 1 95.19 174 PHE A C 1
ATOM 1395 O O . PHE A 1 174 ? 0.692 -19.641 -5.449 1 95.19 174 PHE A O 1
ATOM 1402 N N . LEU A 1 175 ? -1.239 -20.75 -5.527 1 93.88 175 LEU A N 1
ATOM 1403 C CA . LEU A 1 175 ? -1.613 -20.188 -6.816 1 93.88 175 LEU A CA 1
ATOM 1404 C C . LEU A 1 175 ? -1.684 -18.672 -6.738 1 93.88 175 LEU A C 1
ATOM 1406 O O . LEU A 1 175 ? -1.265 -17.969 -7.668 1 93.88 175 LEU A O 1
ATOM 1410 N N . LEU A 1 176 ? -2.166 -18.125 -5.625 1 92.75 176 LEU A N 1
ATOM 1411 C CA . LEU A 1 176 ? -2.252 -16.688 -5.438 1 92.75 176 LEU A CA 1
ATOM 1412 C C . LEU A 1 176 ? -0.863 -16.047 -5.402 1 92.75 176 LEU A C 1
ATOM 1414 O O . LEU A 1 176 ? -0.659 -14.953 -5.926 1 92.75 176 LEU A O 1
ATOM 1418 N N . MET A 1 177 ? 0.042 -16.75 -4.82 1 91.44 177 MET A N 1
ATOM 1419 C CA . MET A 1 177 ? 1.415 -16.25 -4.77 1 91.44 177 MET A CA 1
ATOM 1420 C C . MET A 1 177 ? 2.002 -16.125 -6.172 1 91.44 177 MET A C 1
ATOM 1422 O O . MET A 1 177 ? 2.656 -15.133 -6.488 1 91.44 177 MET A O 1
ATOM 1426 N N . VAL A 1 178 ? 1.734 -17.125 -6.91 1 92.31 178 VAL A N 1
ATOM 1427 C CA . VAL A 1 178 ? 2.248 -17.125 -8.273 1 92.31 178 VAL A CA 1
ATOM 1428 C C . VAL A 1 178 ? 1.563 -16.031 -9.086 1 92.31 178 VAL A C 1
ATOM 1430 O O . VAL A 1 178 ? 2.219 -15.297 -9.828 1 92.31 178 VAL A O 1
ATOM 1433 N N . CYS A 1 179 ? 0.267 -15.898 -8.898 1 92 179 CYS A N 1
ATOM 1434 C CA . CYS A 1 179 ? -0.46 -14.836 -9.578 1 92 179 CYS A CA 1
ATOM 1435 C C . CYS A 1 179 ? 0.086 -13.461 -9.195 1 92 179 CYS A C 1
ATOM 1437 O O . CYS A 1 179 ? 0.248 -12.594 -10.055 1 92 179 CYS A O 1
ATOM 1439 N N . ARG A 1 180 ? 0.295 -13.289 -7.938 1 90.44 180 ARG A N 1
ATOM 1440 C CA . ARG A 1 180 ? 0.858 -12.023 -7.477 1 90.44 180 ARG A CA 1
ATOM 1441 C C . ARG A 1 180 ? 2.166 -11.711 -8.195 1 90.44 180 ARG A C 1
ATOM 1443 O O . ARG A 1 180 ? 2.402 -10.57 -8.602 1 90.44 180 ARG A O 1
ATOM 1450 N N . ARG A 1 181 ? 3.014 -12.711 -8.281 1 89.75 181 ARG A N 1
ATOM 1451 C CA . ARG A 1 181 ? 4.289 -12.531 -8.961 1 89.75 181 ARG A CA 1
ATOM 1452 C C . ARG A 1 181 ? 4.082 -12.086 -10.406 1 89.75 181 ARG A C 1
ATOM 1454 O O . ARG A 1 181 ? 4.766 -11.188 -10.891 1 89.75 181 ARG A O 1
ATOM 1461 N N . ILE A 1 182 ? 3.225 -12.727 -11.094 1 89.44 182 ILE A N 1
ATOM 1462 C CA . ILE A 1 182 ? 2.941 -12.414 -12.492 1 89.44 182 ILE A CA 1
ATOM 1463 C C . ILE A 1 182 ? 2.391 -10.992 -12.594 1 89.44 182 ILE A C 1
ATOM 1465 O O . ILE A 1 182 ? 2.818 -10.211 -13.453 1 89.44 182 ILE A O 1
ATOM 1469 N N . LEU A 1 183 ? 1.513 -10.672 -11.688 1 88.44 183 LEU A N 1
ATOM 1470 C CA . LEU A 1 183 ? 0.887 -9.352 -11.68 1 88.44 183 LEU A CA 1
ATOM 1471 C C . LEU A 1 183 ? 1.919 -8.258 -11.414 1 88.44 183 LEU A C 1
ATOM 1473 O O . LEU A 1 183 ? 1.814 -7.156 -11.961 1 88.44 183 LEU A O 1
ATOM 1477 N N . ARG A 1 184 ? 2.779 -8.516 -10.562 1 86.62 184 ARG A N 1
ATOM 1478 C CA . ARG A 1 184 ? 3.852 -7.566 -10.281 1 86.62 184 ARG A CA 1
ATOM 1479 C C . ARG A 1 184 ? 4.621 -7.223 -11.555 1 86.62 184 ARG A C 1
ATOM 1481 O O . ARG A 1 184 ? 4.969 -6.062 -11.781 1 86.62 184 ARG A O 1
ATOM 1488 N N . GLU A 1 185 ? 4.863 -8.211 -12.305 1 84.38 185 GLU A N 1
ATOM 1489 C CA . GLU A 1 185 ? 5.555 -7.996 -13.57 1 84.38 185 GLU A CA 1
ATOM 1490 C C . GLU A 1 185 ? 4.707 -7.164 -14.531 1 84.38 185 GLU A C 1
ATOM 1492 O O . GLU A 1 185 ? 5.211 -6.246 -15.18 1 84.38 185 GLU A O 1
ATOM 1497 N N . LYS A 1 186 ? 3.482 -7.48 -14.594 1 82.44 186 LYS A N 1
ATOM 1498 C CA . LYS A 1 186 ? 2.57 -6.742 -15.461 1 82.44 186 LYS A CA 1
ATOM 1499 C C . LYS A 1 186 ? 2.441 -5.289 -15.016 1 82.44 186 LYS A C 1
ATOM 1501 O O . LYS A 1 186 ? 2.361 -4.383 -15.852 1 82.44 186 LYS A O 1
ATOM 1506 N N . ALA A 1 187 ? 2.344 -5.145 -13.75 1 82.38 187 ALA A N 1
ATOM 1507 C CA . ALA A 1 187 ? 2.262 -3.797 -13.188 1 82.38 187 ALA A CA 1
ATOM 1508 C C . ALA A 1 187 ? 3.451 -2.949 -13.625 1 82.38 187 ALA A C 1
ATOM 1510 O O . ALA A 1 187 ? 3.305 -1.755 -13.898 1 82.38 187 ALA A O 1
ATOM 1511 N N . THR A 1 188 ? 4.555 -3.541 -13.672 1 82.69 188 THR A N 1
ATOM 1512 C CA . THR A 1 188 ? 5.75 -2.838 -14.117 1 82.69 188 THR A CA 1
ATOM 1513 C C . THR A 1 188 ? 5.625 -2.43 -15.586 1 82.69 188 THR A C 1
ATOM 1515 O O . THR A 1 188 ? 6.043 -1.335 -15.969 1 82.69 188 THR A O 1
ATOM 1518 N N . GLU A 1 189 ? 5.055 -3.279 -16.328 1 80.81 189 GLU A N 1
ATOM 1519 C CA . GLU A 1 189 ? 4.844 -2.975 -17.734 1 80.81 189 GLU A CA 1
ATOM 1520 C C . GLU A 1 189 ? 3.867 -1.815 -17.906 1 80.81 189 GLU A C 1
ATOM 1522 O O . GLU A 1 189 ? 4.105 -0.916 -18.719 1 80.81 189 GLU A O 1
ATOM 1527 N N . VAL A 1 190 ? 2.834 -1.841 -17.188 1 79.31 190 VAL A N 1
ATOM 1528 C CA . VAL A 1 190 ? 1.832 -0.783 -17.25 1 79.31 190 VAL A CA 1
ATOM 1529 C C . VAL A 1 190 ? 2.453 0.543 -16.812 1 79.31 190 VAL A C 1
ATOM 1531 O O . VAL A 1 190 ? 2.199 1.584 -17.422 1 79.31 190 VAL A O 1
ATOM 1534 N N . ASP A 1 191 ? 3.266 0.48 -15.844 1 78.25 191 ASP A N 1
ATOM 1535 C CA . ASP A 1 191 ? 3.938 1.67 -15.336 1 78.25 191 ASP A CA 1
ATOM 1536 C C . ASP A 1 191 ? 4.777 2.338 -16.422 1 78.25 191 ASP A C 1
ATOM 1538 O O . ASP A 1 191 ? 4.727 3.559 -16.578 1 78.25 191 ASP A O 1
ATOM 1542 N N . ILE A 1 192 ? 5.434 1.559 -17.141 1 71.19 192 ILE A N 1
ATOM 1543 C CA . ILE A 1 192 ? 6.312 2.047 -18.203 1 71.19 192 ILE A CA 1
ATOM 1544 C C . ILE A 1 192 ? 5.484 2.715 -19.297 1 71.19 192 ILE A C 1
ATOM 1546 O O . ILE A 1 192 ? 5.93 3.678 -19.922 1 71.19 192 ILE A O 1
ATOM 1550 N N . ASN A 1 193 ? 4.27 2.266 -19.391 1 70.31 193 ASN A N 1
ATOM 1551 C CA . ASN A 1 193 ? 3.451 2.74 -20.5 1 70.31 193 ASN A CA 1
ATOM 1552 C C . ASN A 1 193 ? 2.613 3.953 -20.109 1 70.31 193 ASN A C 1
ATOM 1554 O O . ASN A 1 193 ? 1.988 4.586 -20.953 1 70.31 193 ASN A O 1
ATOM 1558 N N . LEU A 1 194 ? 2.629 4.113 -18.797 1 74 194 LEU A N 1
ATOM 1559 C CA . LEU A 1 194 ? 1.925 5.309 -18.344 1 74 194 LEU A CA 1
ATOM 1560 C C . LEU A 1 194 ? 2.732 6.566 -18.656 1 74 194 LEU A C 1
ATOM 1562 O O . LEU A 1 194 ? 3.955 6.578 -18.484 1 74 194 LEU A O 1
ATOM 1566 N N . GLU A 1 195 ? 2.156 7.438 -19.297 1 68.06 195 GLU A N 1
ATOM 1567 C CA . GLU A 1 195 ? 2.832 8.695 -19.594 1 68.06 195 GLU A CA 1
ATOM 1568 C C . GLU A 1 195 ? 3.064 9.508 -18.328 1 68.06 195 GLU A C 1
ATOM 1570 O O . GLU A 1 195 ? 2.166 9.633 -17.484 1 68.06 195 GLU A O 1
ATOM 1575 N N . LYS A 1 196 ? 4.293 9.867 -18.281 1 69.12 196 LYS A N 1
ATOM 1576 C CA . LYS A 1 196 ? 4.668 10.711 -17.156 1 69.12 196 LYS A CA 1
ATOM 1577 C C . LYS A 1 196 ? 3.977 12.07 -17.234 1 69.12 196 LYS A C 1
ATOM 1579 O O . LYS A 1 196 ? 3.762 12.602 -18.328 1 69.12 196 LYS A O 1
ATOM 1584 N N . PRO A 1 197 ? 3.463 12.539 -16.078 1 65.75 197 PRO A N 1
ATOM 1585 C CA . PRO A 1 197 ? 2.793 13.844 -16.094 1 65.75 197 PRO A CA 1
ATOM 1586 C C . PRO A 1 197 ? 3.711 14.969 -16.562 1 65.75 197 PRO A C 1
ATOM 1588 O O . PRO A 1 197 ? 4.934 14.875 -16.422 1 65.75 197 PRO A O 1
ATOM 1591 N N . ALA A 1 198 ? 3.045 15.953 -17.297 1 66.5 198 ALA A N 1
ATOM 1592 C CA . ALA A 1 198 ? 3.773 17.156 -17.688 1 66.5 198 ALA A CA 1
ATOM 1593 C C . ALA A 1 198 ? 4.363 17.859 -16.469 1 66.5 198 ALA A C 1
ATOM 1595 O O . ALA A 1 198 ? 3.719 17.953 -15.422 1 66.5 198 ALA A O 1
ATOM 1596 N N . LYS A 1 199 ? 5.641 18.156 -16.562 1 68.88 199 LYS A N 1
ATOM 1597 C CA . LYS A 1 199 ? 6.324 18.828 -15.453 1 68.88 199 LYS A CA 1
ATOM 1598 C C . LYS A 1 199 ? 6.039 20.328 -15.453 1 68.88 199 LYS A C 1
ATOM 1600 O O . LYS A 1 199 ? 5.938 20.938 -16.516 1 68.88 199 LYS A O 1
ATOM 1605 N N . PRO A 1 200 ? 5.605 20.828 -14.289 1 62.25 200 PRO A N 1
ATOM 1606 C CA . PRO A 1 200 ? 5.406 22.281 -14.234 1 62.25 200 PRO A CA 1
ATOM 1607 C C . PRO A 1 200 ? 6.703 23.062 -14.438 1 62.25 200 PRO A C 1
ATOM 1609 O O . PRO A 1 200 ? 7.789 22.531 -14.164 1 62.25 200 PRO A O 1
ATOM 1612 N N . ASP A 1 201 ? 6.566 24.266 -15.094 1 61.53 201 ASP A N 1
ATOM 1613 C CA . ASP A 1 201 ? 7.684 25.203 -15.18 1 61.53 201 ASP A CA 1
ATOM 1614 C C . ASP A 1 201 ? 8.094 25.703 -13.797 1 61.53 201 ASP A C 1
ATOM 1616 O O . ASP A 1 201 ? 7.242 26.141 -13.016 1 61.53 201 ASP A O 1
ATOM 1620 N N . ARG A 1 202 ? 9.391 25.328 -13.406 1 55.19 202 ARG A N 1
ATOM 1621 C CA . ARG A 1 202 ? 9.883 25.75 -12.102 1 55.19 202 ARG A CA 1
ATOM 1622 C C . ARG A 1 202 ? 9.531 27.203 -11.82 1 55.19 202 ARG A C 1
ATOM 1624 O O . ARG A 1 202 ? 9.148 27.547 -10.695 1 55.19 202 ARG A O 1
ATOM 1631 N N . LYS A 1 203 ? 9.867 28.078 -12.781 1 52.88 203 LYS A N 1
ATOM 1632 C CA . LYS A 1 203 ? 9.742 29.516 -12.641 1 52.88 203 LYS A CA 1
ATOM 1633 C C . LYS A 1 203 ? 8.297 29.922 -12.367 1 52.88 203 LYS A C 1
ATOM 1635 O O . LYS A 1 203 ? 8.039 30.812 -11.547 1 52.88 203 LYS A O 1
ATOM 1640 N N . SER A 1 204 ? 7.508 29.359 -13 1 48.41 204 SER A N 1
ATOM 1641 C CA . SER A 1 204 ? 6.125 29.828 -12.906 1 48.41 204 SER A CA 1
ATOM 1642 C C . SER A 1 204 ? 5.516 29.469 -11.555 1 48.41 204 SER A C 1
ATOM 1644 O O . SER A 1 204 ? 4.75 30.25 -10.984 1 48.41 204 SER A O 1
ATOM 1646 N N . TYR A 1 205 ? 5.762 28.312 -11.078 1 48.81 205 TYR A N 1
ATOM 1647 C CA . TYR A 1 205 ? 5.078 27.875 -9.867 1 48.81 205 TYR A CA 1
ATOM 1648 C C . TYR A 1 205 ? 5.598 28.625 -8.648 1 48.81 205 TYR A C 1
ATOM 1650 O O . TYR A 1 205 ? 4.816 29.031 -7.777 1 48.81 205 TYR A O 1
ATOM 1658 N N . PHE A 1 206 ? 6.914 28.797 -8.547 1 49.66 206 PHE A N 1
ATOM 1659 C CA . PHE A 1 206 ? 7.457 29.422 -7.348 1 49.66 206 PHE A CA 1
ATOM 1660 C C . PHE A 1 206 ? 7.047 30.891 -7.277 1 49.66 206 PHE A C 1
ATOM 1662 O O . PHE A 1 206 ? 6.883 31.438 -6.188 1 49.66 206 PHE A O 1
ATOM 1669 N N . ALA A 1 207 ? 7.023 31.5 -8.336 1 46.34 207 ALA A N 1
ATOM 1670 C CA . ALA A 1 207 ? 6.73 32.938 -8.289 1 46.34 207 ALA A CA 1
ATOM 1671 C C . ALA A 1 207 ? 5.383 33.188 -7.625 1 46.34 207 ALA A C 1
ATOM 1673 O O . ALA A 1 207 ? 5.215 34.188 -6.926 1 46.34 207 ALA A O 1
ATOM 1674 N N . SER A 1 208 ? 4.477 32.5 -7.969 1 43.94 208 SER A N 1
ATOM 1675 C CA . SER A 1 208 ? 3.156 33 -7.574 1 43.94 208 SER A CA 1
ATOM 1676 C C . SER A 1 208 ? 2.891 32.719 -6.098 1 43.94 208 SER A C 1
ATOM 1678 O O . SER A 1 208 ? 2.289 33.531 -5.402 1 43.94 208 SER A O 1
ATOM 1680 N N . ARG A 1 209 ? 2.879 31.5 -5.543 1 47.41 209 ARG A N 1
ATOM 1681 C CA . ARG A 1 209 ? 2.104 31.219 -4.34 1 47.41 209 ARG A CA 1
ATOM 1682 C C . ARG A 1 209 ? 2.971 31.328 -3.092 1 47.41 209 ARG A C 1
ATOM 1684 O O . ARG A 1 209 ? 2.498 31.766 -2.037 1 47.41 209 ARG A O 1
ATOM 1691 N N . PHE A 1 210 ? 4.105 30.75 -3.076 1 45.28 210 PHE A N 1
ATOM 1692 C CA . PHE A 1 210 ? 4.785 30.75 -1.784 1 45.28 210 PHE A CA 1
ATOM 1693 C C . PHE A 1 210 ? 5.621 32 -1.601 1 45.28 210 PHE A C 1
ATOM 1695 O O . PHE A 1 210 ? 6.027 32.312 -0.482 1 45.28 210 PHE A O 1
ATOM 1702 N N . PHE A 1 211 ? 6.012 32.656 -2.719 1 41.16 211 PHE A N 1
ATOM 1703 C CA . PHE A 1 211 ? 6.914 33.781 -2.527 1 41.16 211 PHE A CA 1
ATOM 1704 C C . PHE A 1 211 ? 6.195 35.094 -2.801 1 41.16 211 PHE A C 1
ATOM 1706 O O . PHE A 1 211 ? 6.828 36.156 -2.871 1 41.16 211 PHE A O 1
ATOM 1713 N N . THR A 1 212 ? 4.918 35 -2.891 1 34.62 212 THR A N 1
ATOM 1714 C CA . THR A 1 212 ? 4.504 36.406 -2.85 1 34.62 212 THR A CA 1
ATOM 1715 C C . THR A 1 212 ? 4.352 36.875 -1.408 1 34.62 212 THR A C 1
ATOM 1717 O O . THR A 1 212 ? 3.846 36.156 -0.556 1 34.62 212 THR A O 1
ATOM 1720 N N . MET B 1 1 ? 36.25 34.75 36.406 1 24.05 1 MET B N 1
ATOM 1721 C CA . MET B 1 1 ? 36.719 33.844 35.375 1 24.05 1 MET B CA 1
ATOM 1722 C C . MET B 1 1 ? 35.906 32.562 35.344 1 24.05 1 MET B C 1
ATOM 1724 O O . MET B 1 1 ? 36.312 31.547 34.781 1 24.05 1 MET B O 1
ATOM 1728 N N . ARG B 1 2 ? 35 32.375 36.156 1 28.69 2 ARG B N 1
ATOM 1729 C CA . ARG B 1 2 ? 34.25 31.156 36.406 1 28.69 2 ARG B CA 1
ATOM 1730 C C . ARG B 1 2 ? 33.625 30.609 35.125 1 28.69 2 ARG B C 1
ATOM 1732 O O . ARG B 1 2 ? 32.875 31.312 34.438 1 28.69 2 ARG B O 1
ATOM 1739 N N . GLN B 1 3 ? 34.344 29.625 34.438 1 24.3 3 GLN B N 1
ATOM 1740 C CA . GLN B 1 3 ? 34.281 28.906 33.156 1 24.3 3 GLN B CA 1
ATOM 1741 C C . GLN B 1 3 ? 32.938 28.234 32.969 1 24.3 3 GLN B C 1
ATOM 1743 O O . GLN B 1 3 ? 32.5 27.469 33.844 1 24.3 3 GLN B O 1
ATOM 1748 N N . PHE B 1 4 ? 31.922 28.891 32.344 1 23.34 4 PHE B N 1
ATOM 1749 C CA . PHE B 1 4 ? 30.578 28.547 31.891 1 23.34 4 PHE B CA 1
ATOM 1750 C C . PHE B 1 4 ? 30.578 27.203 31.172 1 23.34 4 PHE B C 1
ATOM 1752 O O . PHE B 1 4 ? 31.062 27.094 30.047 1 23.34 4 PHE B O 1
ATOM 1759 N N . LEU B 1 5 ? 31.062 26.094 31.75 1 23.69 5 LEU B N 1
ATOM 1760 C CA . LEU B 1 5 ? 31.094 24.703 31.344 1 23.69 5 LEU B CA 1
ATOM 1761 C C . LEU B 1 5 ? 29.766 24.281 30.719 1 23.69 5 LEU B C 1
ATOM 1763 O O . LEU B 1 5 ? 28.75 24.156 31.406 1 23.69 5 LEU B O 1
ATOM 1767 N N . ARG B 1 6 ? 29.344 24.844 29.609 1 23.78 6 ARG B N 1
ATOM 1768 C CA . ARG B 1 6 ? 28.281 24.797 28.609 1 23.78 6 ARG B CA 1
ATOM 1769 C C . ARG B 1 6 ? 28.016 23.359 28.156 1 23.78 6 ARG B C 1
ATOM 1771 O O . ARG B 1 6 ? 28.938 22.672 27.672 1 23.78 6 ARG B O 1
ATOM 1778 N N . ALA B 1 7 ? 27.094 22.547 28.781 1 20.44 7 ALA B N 1
ATOM 1779 C CA . ALA B 1 7 ? 26.578 21.188 28.766 1 20.44 7 ALA B CA 1
ATOM 1780 C C . ALA B 1 7 ? 26.234 20.75 27.344 1 20.44 7 ALA B C 1
ATOM 1782 O O . ALA B 1 7 ? 25.312 21.297 26.734 1 20.44 7 ALA B O 1
ATOM 1783 N N . ARG B 1 8 ? 27.047 20.312 26.375 1 21.02 8 ARG B N 1
ATOM 1784 C CA . ARG B 1 8 ? 27.266 19.703 25.078 1 21.02 8 ARG B CA 1
ATOM 1785 C C . ARG B 1 8 ? 26.453 18.422 24.922 1 21.02 8 ARG B C 1
ATOM 1787 O O . ARG B 1 8 ? 26.688 17.625 24.016 1 21.02 8 ARG B O 1
ATOM 1794 N N . GLY B 1 9 ? 25.781 17.984 25.969 1 24 9 GLY B N 1
ATOM 1795 C CA . GLY B 1 9 ? 25.328 16.609 25.766 1 24 9 GLY B CA 1
ATOM 1796 C C . GLY B 1 9 ? 24.641 16.406 24.438 1 24 9 GLY B C 1
ATOM 1797 O O . GLY B 1 9 ? 23.641 17.062 24.125 1 24 9 GLY B O 1
ATOM 1798 N N . ILE B 1 10 ? 25.328 16.125 23.375 1 21.66 10 ILE B N 1
ATOM 1799 C CA . ILE B 1 10 ? 25.078 15.711 22 1 21.66 10 ILE B CA 1
ATOM 1800 C C . ILE B 1 10 ? 23.984 14.641 21.969 1 21.66 10 ILE B C 1
ATOM 1802 O O . ILE B 1 10 ? 24.156 13.555 22.531 1 21.66 10 ILE B O 1
ATOM 1806 N N . LEU B 1 11 ? 22.797 14.984 22.297 1 22.81 11 LEU B N 1
ATOM 1807 C CA . LEU B 1 11 ? 21.625 14.109 22.25 1 22.81 11 LEU B CA 1
ATOM 1808 C C . LEU B 1 11 ? 21.656 13.227 21.016 1 22.81 11 LEU B C 1
ATOM 1810 O O . LEU B 1 11 ? 21.719 13.734 19.891 1 22.81 11 LEU B O 1
ATOM 1814 N N . ASN B 1 12 ? 22.438 12.188 20.984 1 24.52 12 ASN B N 1
ATOM 1815 C CA . ASN B 1 12 ? 22.5 11.031 20.094 1 24.52 12 ASN B CA 1
ATOM 1816 C C . ASN B 1 12 ? 21.109 10.664 19.578 1 24.52 12 ASN B C 1
ATOM 1818 O O . ASN B 1 12 ? 20.328 10.039 20.281 1 24.52 12 ASN B O 1
ATOM 1822 N N . LEU B 1 13 ? 20.266 11.523 19.156 1 25.69 13 LEU B N 1
ATOM 1823 C CA . LEU B 1 13 ? 19.031 11.328 18.406 1 25.69 13 LEU B CA 1
ATOM 1824 C C . LEU B 1 13 ? 19.203 10.258 17.344 1 25.69 13 LEU B C 1
ATOM 1826 O O . LEU B 1 13 ? 19.578 10.562 16.203 1 25.69 13 LEU B O 1
ATOM 1830 N N . GLN B 1 14 ? 20.078 9.258 17.484 1 30.42 14 GLN B N 1
ATOM 1831 C CA . GLN B 1 14 ? 20.109 8.062 16.656 1 30.42 14 GLN B CA 1
ATOM 1832 C C . GLN B 1 14 ? 18.719 7.719 16.141 1 30.42 14 GLN B C 1
ATOM 1834 O O . GLN B 1 14 ? 17.781 7.559 16.922 1 30.42 14 GLN B O 1
ATOM 1839 N N . SER B 1 15 ? 18.234 8.227 15.031 1 33.94 15 SER B N 1
ATOM 1840 C CA . SER B 1 15 ? 16.984 8.445 14.305 1 33.94 15 SER B CA 1
ATOM 1841 C C . SER B 1 15 ? 16.078 7.223 14.375 1 33.94 15 SER B C 1
ATOM 1843 O O . SER B 1 15 ? 16.406 6.168 13.828 1 33.94 15 SER B O 1
ATOM 1845 N N . LYS B 1 16 ? 15.531 6.801 15.414 1 38.16 16 LYS B N 1
ATOM 1846 C CA . LYS B 1 16 ? 14.539 5.871 15.945 1 38.16 16 LYS B CA 1
ATOM 1847 C C . LYS B 1 16 ? 13.391 5.676 14.953 1 38.16 16 LYS B C 1
ATOM 1849 O O . LYS B 1 16 ? 12.539 4.805 15.148 1 38.16 16 LYS B O 1
ATOM 1854 N N . ARG B 1 17 ? 13.055 6.633 14.078 1 39.97 17 ARG B N 1
ATOM 1855 C CA . ARG B 1 17 ? 11.859 6.809 13.258 1 39.97 17 ARG B CA 1
ATOM 1856 C C . ARG B 1 17 ? 11.742 5.695 12.227 1 39.97 17 ARG B C 1
ATOM 1858 O O . ARG B 1 17 ? 10.641 5.23 11.93 1 39.97 17 ARG B O 1
ATOM 1865 N N . SER B 1 18 ? 12.898 5.414 11.508 1 43.84 18 SER B N 1
ATOM 1866 C CA . SER B 1 18 ? 12.891 4.613 10.289 1 43.84 18 SER B CA 1
ATOM 1867 C C . SER B 1 18 ? 12.469 3.176 10.578 1 43.84 18 SER B C 1
ATOM 1869 O O . SER B 1 18 ? 12.062 2.449 9.672 1 43.84 18 SER B O 1
ATOM 1871 N N . ASN B 1 19 ? 12.523 2.791 11.891 1 44.69 19 ASN B N 1
ATOM 1872 C CA . ASN B 1 19 ? 12.445 1.367 12.203 1 44.69 19 ASN B CA 1
ATOM 1873 C C . ASN B 1 19 ? 11.078 0.994 12.773 1 44.69 19 ASN B C 1
ATOM 1875 O O . ASN B 1 19 ? 10.984 0.336 13.805 1 44.69 19 ASN B O 1
ATOM 1879 N N . THR B 1 20 ? 10.148 1.811 12.43 1 46.31 20 THR B N 1
ATOM 1880 C CA . THR B 1 20 ? 8.961 1.168 12.984 1 46.31 20 THR B CA 1
ATOM 1881 C C . THR B 1 20 ? 8.922 -0.31 12.609 1 46.31 20 THR B C 1
ATOM 1883 O O . THR B 1 20 ? 9.469 -0.707 11.57 1 46.31 20 THR B O 1
ATOM 1886 N N . PRO B 1 21 ? 8.672 -1.037 13.609 1 47.09 21 PRO B N 1
ATOM 1887 C CA . PRO B 1 21 ? 8.562 -2.471 13.336 1 47.09 21 PRO B CA 1
ATOM 1888 C C . PRO B 1 21 ? 7.852 -2.766 12.016 1 47.09 21 PRO B C 1
ATOM 1890 O O . PRO B 1 21 ? 8.258 -3.668 11.281 1 47.09 21 PRO B O 1
ATOM 1893 N N . LEU B 1 22 ? 6.977 -1.934 11.695 1 51.94 22 LEU B N 1
ATOM 1894 C CA . LEU B 1 22 ? 6.215 -2.215 10.484 1 51.94 22 LEU B CA 1
ATOM 1895 C C . LEU B 1 22 ? 7.059 -1.958 9.242 1 51.94 22 LEU B C 1
ATOM 1897 O O . LEU B 1 22 ? 7.023 -2.744 8.289 1 51.94 22 LEU B O 1
ATOM 1901 N N . THR B 1 23 ? 7.727 -0.774 9.406 1 57.12 23 THR B N 1
ATOM 1902 C CA . THR B 1 23 ? 8.539 -0.435 8.242 1 57.12 23 THR B CA 1
ATOM 1903 C C . THR B 1 23 ? 9.688 -1.42 8.078 1 57.12 23 THR B C 1
ATOM 1905 O O . THR B 1 23 ? 10.016 -1.829 6.961 1 57.12 23 THR B O 1
ATOM 1908 N N . ARG B 1 24 ? 10.25 -1.767 9.172 1 57.78 24 ARG B N 1
ATOM 1909 C CA . ARG B 1 24 ? 11.328 -2.746 9.109 1 57.78 24 ARG B CA 1
ATOM 1910 C C . ARG B 1 24 ? 10.812 -4.094 8.609 1 57.78 24 ARG B C 1
ATOM 1912 O O . ARG B 1 24 ? 11.453 -4.738 7.773 1 57.78 24 ARG B O 1
ATOM 1919 N N . PHE B 1 25 ? 9.719 -4.375 9.094 1 59.22 25 PHE B N 1
ATOM 1920 C CA . PHE B 1 25 ? 9.094 -5.629 8.672 1 59.22 25 PHE B CA 1
ATOM 1921 C C . PHE B 1 25 ? 8.719 -5.582 7.199 1 59.22 25 PHE B C 1
ATOM 1923 O O . PHE B 1 25 ? 8.969 -6.535 6.461 1 59.22 25 PHE B O 1
ATOM 1930 N N . GLY B 1 26 ? 8.328 -4.461 6.863 1 61.47 26 GLY B N 1
ATOM 1931 C CA . GLY B 1 26 ? 7.926 -4.32 5.473 1 61.47 26 GLY B CA 1
ATOM 1932 C C . GLY B 1 26 ? 9.078 -4.469 4.5 1 61.47 26 GLY B C 1
ATOM 1933 O O . GLY B 1 26 ? 8.961 -5.156 3.484 1 61.47 26 GLY B O 1
ATOM 1934 N N . LYS B 1 27 ? 10.211 -3.93 4.922 1 65.06 27 LYS B N 1
ATOM 1935 C CA . LYS B 1 27 ? 11.383 -4.02 4.047 1 65.06 27 LYS B CA 1
ATOM 1936 C C . LYS B 1 27 ? 11.898 -5.453 3.969 1 65.06 27 LYS B C 1
ATOM 1938 O O . LYS B 1 27 ? 12.211 -5.945 2.885 1 65.06 27 LYS B O 1
ATOM 1943 N N . ARG B 1 28 ? 12.047 -6.027 5.164 1 69.38 28 ARG B N 1
ATOM 1944 C CA . ARG B 1 28 ? 12.523 -7.402 5.199 1 69.38 28 ARG B CA 1
ATOM 1945 C C . ARG B 1 28 ? 11.562 -8.336 4.473 1 69.38 28 ARG B C 1
ATOM 1947 O O . ARG B 1 28 ? 12 -9.242 3.756 1 69.38 28 ARG B O 1
ATOM 1954 N N . PHE B 1 29 ? 10.383 -8.062 4.539 1 70.62 29 PHE B N 1
ATOM 1955 C CA . PHE B 1 29 ? 9.359 -8.836 3.836 1 70.62 29 PHE B CA 1
ATOM 1956 C C . PHE B 1 29 ? 9.523 -8.695 2.326 1 70.62 29 PHE B C 1
ATOM 1958 O O . PHE B 1 29 ? 9.484 -9.688 1.597 1 70.62 29 PHE B O 1
ATOM 1965 N N . ALA B 1 30 ? 9.758 -7.504 1.999 1 71.31 30 ALA B N 1
ATOM 1966 C CA . ALA B 1 30 ? 9.867 -7.234 0.567 1 71.31 30 ALA B CA 1
ATOM 1967 C C . ALA B 1 30 ? 11.039 -7.988 -0.045 1 71.31 30 ALA B C 1
ATOM 1969 O O . ALA B 1 30 ? 10.93 -8.547 -1.141 1 71.31 30 ALA B O 1
ATOM 1970 N N . VAL B 1 31 ? 12.109 -8.008 0.678 1 75.75 31 VAL B N 1
ATOM 1971 C CA . VAL B 1 31 ? 13.305 -8.688 0.189 1 75.75 31 VAL B CA 1
ATOM 1972 C C . VAL B 1 31 ? 13.047 -10.188 0.101 1 75.75 31 VAL B C 1
ATOM 1974 O O . VAL B 1 31 ? 13.406 -10.828 -0.889 1 75.75 31 VAL B O 1
ATOM 1977 N N . ARG B 1 32 ? 12.43 -10.695 1.059 1 80.69 32 ARG B N 1
ATOM 1978 C CA . ARG B 1 32 ? 12.156 -12.125 1.088 1 80.69 32 ARG B CA 1
ATOM 1979 C C . ARG B 1 32 ? 11.133 -12.516 0.028 1 80.69 32 ARG B C 1
ATOM 1981 O O . ARG B 1 32 ? 11.242 -13.57 -0.596 1 80.69 32 ARG B O 1
ATOM 1988 N N . MET B 1 33 ? 10.25 -11.672 -0.145 1 81.25 33 MET B N 1
ATOM 1989 C CA . MET B 1 33 ? 9.25 -11.922 -1.179 1 81.25 33 MET B CA 1
ATOM 1990 C C . MET B 1 33 ? 9.883 -11.898 -2.566 1 81.25 33 MET B C 1
ATOM 1992 O O . MET B 1 33 ? 9.492 -12.672 -3.445 1 81.25 33 MET B O 1
ATOM 1996 N N . ASP B 1 34 ? 10.828 -11.047 -2.682 1 82.62 34 ASP B N 1
ATOM 1997 C CA . ASP B 1 34 ? 11.555 -11.008 -3.947 1 82.62 34 ASP B CA 1
ATOM 1998 C C . ASP B 1 34 ? 12.281 -12.328 -4.203 1 82.62 34 ASP B C 1
ATOM 2000 O O . ASP B 1 34 ? 12.297 -12.828 -5.328 1 82.62 34 ASP B O 1
ATOM 2004 N N . ASP B 1 35 ? 12.898 -12.781 -3.17 1 82.88 35 ASP B N 1
ATOM 2005 C CA . ASP B 1 35 ? 13.578 -14.07 -3.279 1 82.88 35 ASP B CA 1
ATOM 2006 C C . ASP B 1 35 ? 12.594 -15.18 -3.639 1 82.88 35 ASP B C 1
ATOM 2008 O O . ASP B 1 35 ? 12.875 -16.016 -4.492 1 82.88 35 ASP B O 1
ATOM 2012 N N . PHE B 1 36 ? 11.547 -15.156 -3.051 1 85.25 36 PHE B N 1
ATOM 2013 C CA . PHE B 1 36 ? 10.508 -16.141 -3.338 1 85.25 36 PHE B CA 1
ATOM 2014 C C . PHE B 1 36 ? 10.039 -16.016 -4.781 1 85.25 36 PHE B C 1
ATOM 2016 O O . PHE B 1 36 ? 9.914 -17.031 -5.484 1 85.25 36 PHE B O 1
ATOM 2023 N N . ASP B 1 37 ? 9.781 -14.867 -5.164 1 87.31 37 ASP B N 1
ATOM 2024 C CA . ASP B 1 37 ? 9.328 -14.625 -6.527 1 87.31 37 ASP B CA 1
ATOM 2025 C C . ASP B 1 37 ? 10.305 -15.211 -7.543 1 87.31 37 ASP B C 1
ATOM 2027 O O . ASP B 1 37 ? 9.891 -15.805 -8.539 1 87.31 37 ASP B O 1
ATOM 2031 N N . ARG B 1 38 ? 11.484 -15.031 -7.25 1 86.94 38 ARG B N 1
ATOM 2032 C CA . ARG B 1 38 ? 12.516 -15.547 -8.148 1 86.94 38 ARG B CA 1
ATOM 2033 C C . ARG B 1 38 ? 12.477 -17.078 -8.195 1 86.94 38 ARG B C 1
ATOM 2035 O O . ARG B 1 38 ? 12.719 -17.672 -9.25 1 86.94 38 ARG B O 1
ATOM 2042 N N . SER B 1 39 ? 12.172 -17.672 -7.121 1 86.62 39 SER B N 1
ATOM 2043 C CA . SER B 1 39 ? 12.172 -19.125 -7.023 1 86.62 39 SER B CA 1
ATOM 2044 C C . SER B 1 39 ? 11 -19.719 -7.801 1 86.62 39 SER B C 1
ATOM 2046 O O . SER B 1 39 ? 11.039 -20.891 -8.188 1 86.62 39 SER B O 1
ATOM 2048 N N . ILE B 1 40 ? 10.039 -18.953 -8.078 1 89.81 40 ILE B N 1
ATOM 2049 C CA . ILE B 1 40 ? 8.859 -19.5 -8.734 1 89.81 40 ILE B CA 1
ATOM 2050 C C . ILE B 1 40 ? 8.672 -18.828 -10.102 1 89.81 40 ILE B C 1
ATOM 2052 O O . ILE B 1 40 ? 7.578 -18.859 -10.664 1 89.81 40 ILE B O 1
ATOM 2056 N N . ILE B 1 41 ? 9.648 -18.25 -10.594 1 87.25 41 ILE B N 1
ATOM 2057 C CA . ILE B 1 41 ? 9.578 -17.422 -11.797 1 87.25 41 ILE B CA 1
ATOM 2058 C C . ILE B 1 41 ? 9.211 -18.297 -13 1 87.25 41 ILE B C 1
ATOM 2060 O O . ILE B 1 41 ? 8.562 -17.844 -13.938 1 87.25 41 ILE B O 1
ATOM 2064 N N . SER B 1 42 ? 9.508 -19.578 -12.867 1 85.94 42 SER B N 1
ATOM 2065 C CA . SER B 1 42 ? 9.281 -20.484 -14 1 85.94 42 SER B CA 1
ATOM 2066 C C . SER B 1 42 ? 7.93 -21.172 -13.898 1 85.94 42 SER B C 1
ATOM 2068 O O . SER B 1 42 ? 7.547 -21.938 -14.781 1 85.94 42 SER B O 1
ATOM 2070 N N . ALA B 1 43 ? 7.219 -20.859 -12.875 1 88.56 43 ALA B N 1
ATOM 2071 C CA . ALA B 1 43 ? 5.945 -21.547 -12.664 1 88.56 43 ALA B CA 1
ATOM 2072 C C . ALA B 1 43 ? 4.895 -21.062 -13.656 1 88.56 43 ALA B C 1
ATOM 2074 O O . ALA B 1 43 ? 4.742 -19.859 -13.883 1 88.56 43 ALA B O 1
ATOM 2075 N N . SER B 1 44 ? 4.262 -22 -14.25 1 88.31 44 SER B N 1
ATOM 2076 C CA . SER B 1 44 ? 3.156 -21.719 -15.164 1 88.31 44 SER B CA 1
ATOM 2077 C C . SER B 1 44 ? 1.844 -22.297 -14.633 1 88.31 44 SER B C 1
ATOM 2079 O O . SER B 1 44 ? 1.834 -23.328 -13.977 1 88.31 44 SER B O 1
ATOM 2081 N N . LEU B 1 45 ? 0.838 -21.578 -14.883 1 90.69 45 LEU B N 1
ATOM 2082 C CA . LEU B 1 45 ? -0.48 -22 -14.422 1 90.69 45 LEU B CA 1
ATOM 2083 C C . LEU B 1 45 ? -1.363 -22.406 -15.602 1 90.69 45 LEU B C 1
ATOM 2085 O O . LEU B 1 45 ? -1.329 -21.766 -16.656 1 90.69 45 LEU B O 1
ATOM 2089 N N . THR B 1 46 ? -2.098 -23.453 -15.391 1 89.25 46 THR B N 1
ATOM 2090 C CA . THR B 1 46 ? -3.102 -23.844 -16.375 1 89.25 46 THR B CA 1
ATOM 2091 C C . THR B 1 46 ? -4.348 -22.969 -16.25 1 89.25 46 THR B C 1
ATOM 2093 O O . THR B 1 46 ? -4.5 -22.234 -15.281 1 89.25 46 THR B O 1
ATOM 2096 N N . LYS B 1 47 ? -5.215 -23.062 -17.25 1 88.62 47 LYS B N 1
ATOM 2097 C CA . LYS B 1 47 ? -6.469 -22.312 -17.219 1 88.62 47 LYS B CA 1
ATOM 2098 C C . LYS B 1 47 ? -7.293 -22.688 -15.992 1 88.62 47 LYS B C 1
ATOM 2100 O O . LYS B 1 47 ? -7.906 -21.828 -15.359 1 88.62 47 LYS B O 1
ATOM 2105 N N . ASP B 1 48 ? -7.309 -23.938 -15.656 1 91.75 48 ASP B N 1
ATOM 2106 C CA . ASP B 1 48 ? -8.062 -24.422 -14.5 1 91.75 48 ASP B CA 1
ATOM 2107 C C . ASP B 1 48 ? -7.496 -23.844 -13.203 1 91.75 48 ASP B C 1
ATOM 2109 O O . ASP B 1 48 ? -8.25 -23.469 -12.305 1 91.75 48 ASP B O 1
ATOM 2113 N N . GLU B 1 49 ? -6.23 -23.812 -13.172 1 92.38 49 GLU B N 1
ATOM 2114 C CA . GLU B 1 49 ? -5.574 -23.25 -12 1 92.38 49 GLU B CA 1
ATOM 2115 C C . GLU B 1 49 ? -5.848 -21.75 -11.898 1 92.38 49 GLU B C 1
ATOM 2117 O O . GLU B 1 49 ? -6.027 -21.219 -10.797 1 92.38 49 GLU B O 1
ATOM 2122 N N . LEU B 1 50 ? -5.898 -21.125 -13.016 1 92.94 50 LEU B N 1
ATOM 2123 C CA . LEU B 1 50 ? -6.223 -19.703 -13.039 1 92.94 50 LEU B CA 1
ATOM 2124 C C . LEU B 1 50 ? -7.672 -19.469 -12.633 1 92.94 50 LEU B C 1
ATOM 2126 O O . LEU B 1 50 ? -7.98 -18.469 -11.977 1 92.94 50 LEU B O 1
ATOM 2130 N N . LYS B 1 51 ? -8.484 -20.344 -13.039 1 94.06 51 LYS B N 1
ATOM 2131 C CA . LYS B 1 51 ? -9.883 -20.234 -12.609 1 94.06 51 LYS B CA 1
ATOM 2132 C C . LYS B 1 51 ? -9.992 -20.344 -11.086 1 94.06 51 LYS B C 1
ATOM 2134 O O . LYS B 1 51 ? -10.758 -19.609 -10.469 1 94.06 51 LYS B O 1
ATOM 2139 N N . ASN B 1 52 ? -9.242 -21.25 -10.5 1 93.94 52 ASN B N 1
ATOM 2140 C CA . ASN B 1 52 ? -9.219 -21.391 -9.047 1 93.94 52 ASN B CA 1
ATOM 2141 C C . ASN B 1 52 ? -8.688 -20.125 -8.375 1 93.94 52 ASN B C 1
ATOM 2143 O O . ASN B 1 52 ? -9.25 -19.656 -7.383 1 93.94 52 ASN B O 1
ATOM 2147 N N . ALA B 1 53 ? -7.648 -19.594 -8.906 1 94 53 ALA B N 1
ATOM 2148 C CA . ALA B 1 53 ? -7.082 -18.359 -8.367 1 94 53 ALA B CA 1
ATOM 2149 C C . ALA B 1 53 ? -8.078 -17.203 -8.477 1 94 53 ALA B C 1
ATOM 2151 O O . ALA B 1 53 ? -8.234 -16.422 -7.535 1 94 53 ALA B O 1
ATOM 2152 N N . PHE B 1 54 ? -8.742 -17.125 -9.594 1 95.62 54 PHE B N 1
ATOM 2153 C CA . PHE B 1 54 ? -9.766 -16.109 -9.82 1 95.62 54 PHE B CA 1
ATOM 2154 C C . PHE B 1 54 ? -10.844 -16.172 -8.75 1 95.62 54 PHE B C 1
ATOM 2156 O O . PHE B 1 54 ? -11.219 -15.156 -8.164 1 95.62 54 PHE B O 1
ATOM 2163 N N . LYS B 1 55 ? -11.242 -17.328 -8.508 1 95 55 LYS B N 1
ATOM 2164 C CA . LYS B 1 55 ? -12.273 -17.547 -7.504 1 95 55 LYS B CA 1
ATOM 2165 C C . LYS B 1 55 ? -11.797 -17.125 -6.117 1 95 55 LYS B C 1
ATOM 2167 O O . LYS B 1 55 ? -12.555 -16.531 -5.344 1 95 55 LYS B O 1
ATOM 2172 N N . MET B 1 56 ? -10.617 -17.422 -5.859 1 91.25 56 MET B N 1
ATOM 2173 C CA . MET B 1 56 ? -10.039 -17.062 -4.566 1 91.25 56 MET B CA 1
ATOM 2174 C C . MET B 1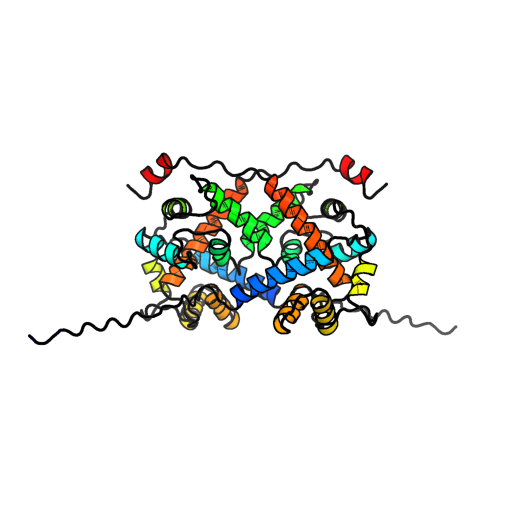 56 ? -9.953 -15.547 -4.418 1 91.25 56 MET B C 1
ATOM 2176 O O . MET B 1 56 ? -10.164 -15.016 -3.328 1 91.25 56 MET B O 1
ATOM 2180 N N . MET B 1 57 ? -9.688 -14.898 -5.453 1 92.88 57 MET B N 1
ATOM 2181 C CA . MET B 1 57 ? -9.531 -13.445 -5.418 1 92.88 57 MET B CA 1
ATOM 2182 C C . MET B 1 57 ? -10.891 -12.75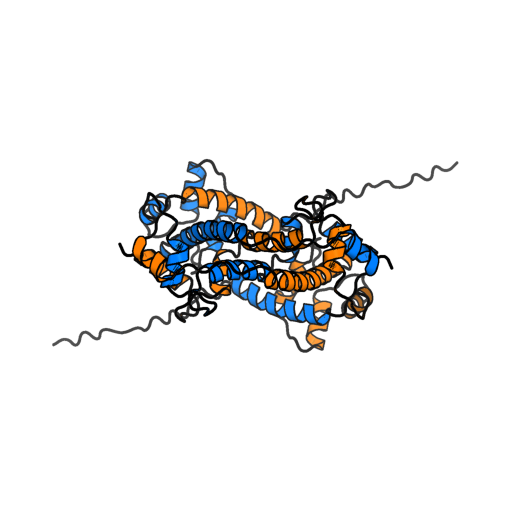8 -5.348 1 92.88 57 MET B C 1
ATOM 2184 O O . MET B 1 57 ? -11.023 -11.695 -4.742 1 92.88 57 MET B O 1
ATOM 2188 N N . ASP B 1 58 ? -11.852 -13.398 -6.004 1 94.06 58 ASP B N 1
ATOM 2189 C CA . ASP B 1 58 ? -13.211 -12.875 -5.984 1 94.06 58 ASP B CA 1
ATOM 2190 C C . ASP B 1 58 ? -13.867 -13.086 -4.621 1 94.06 58 ASP B C 1
ATOM 2192 O O . ASP B 1 58 ? -14.758 -13.93 -4.48 1 94.06 58 ASP B O 1
ATOM 2196 N N . GLU B 1 59 ? -13.586 -12.273 -3.758 1 87 59 GLU B N 1
ATOM 2197 C CA . GLU B 1 59 ? -13.938 -12.461 -2.354 1 87 59 GLU B CA 1
ATOM 2198 C C . GLU B 1 59 ? -15.453 -12.375 -2.15 1 87 59 GLU B C 1
ATOM 2200 O O . GLU B 1 59 ? -16.016 -13.109 -1.336 1 87 59 GLU B O 1
ATOM 2205 N N . ASN B 1 60 ? -16.125 -11.477 -2.775 1 88.81 60 ASN B N 1
ATOM 2206 C CA . ASN B 1 60 ? -17.547 -11.297 -2.561 1 88.81 60 ASN B CA 1
ATOM 2207 C C . ASN B 1 60 ? -18.375 -12.188 -3.492 1 88.81 60 ASN B C 1
ATOM 2209 O O . ASN B 1 60 ? -19.594 -12.086 -3.525 1 88.81 60 ASN B O 1
ATOM 2213 N N . ASN B 1 61 ? -17.672 -12.922 -4.41 1 94.31 61 ASN B N 1
ATOM 2214 C CA . ASN B 1 61 ? -18.266 -13.938 -5.273 1 94.31 61 ASN B CA 1
ATOM 2215 C C . ASN B 1 61 ? -19.266 -13.336 -6.246 1 94.31 61 ASN B C 1
ATOM 2217 O O . ASN B 1 61 ? -20.344 -13.906 -6.477 1 94.31 61 ASN B O 1
ATOM 2221 N N . ASP B 1 62 ? -18.969 -12.18 -6.777 1 95.62 62 ASP B N 1
ATOM 2222 C CA . ASP B 1 62 ? -19.891 -11.547 -7.73 1 95.62 62 ASP B CA 1
ATOM 2223 C C . ASP B 1 62 ? -19.453 -11.828 -9.172 1 95.62 62 ASP B C 1
ATOM 2225 O O . ASP B 1 62 ? -20.016 -11.258 -10.109 1 95.62 62 ASP B O 1
ATOM 2229 N N . GLY B 1 63 ? -18.406 -12.578 -9.305 1 96.69 63 GLY B N 1
ATOM 2230 C CA . GLY B 1 63 ? -18 -13.039 -10.625 1 96.69 63 GLY B CA 1
ATOM 2231 C C . GLY B 1 63 ? -16.953 -12.148 -11.266 1 96.69 63 GLY B C 1
ATOM 2232 O O . GLY B 1 63 ? -16.531 -12.406 -12.398 1 96.69 63 GLY B O 1
ATOM 2233 N N . THR B 1 64 ? -16.531 -11.125 -10.594 1 97.12 64 THR B N 1
ATOM 2234 C CA . THR B 1 64 ? -15.477 -10.25 -11.102 1 97.12 64 THR B CA 1
ATOM 2235 C C . THR B 1 64 ? -14.492 -9.891 -10 1 97.12 64 THR B C 1
ATOM 2237 O O . THR B 1 64 ? -14.773 -10.094 -8.812 1 97.12 64 THR B O 1
ATOM 2240 N N . ILE B 1 65 ? -13.32 -9.469 -10.359 1 96.12 65 ILE B N 1
ATOM 2241 C CA . ILE B 1 65 ? -12.312 -8.977 -9.422 1 96.12 65 ILE B CA 1
ATOM 2242 C C . ILE B 1 65 ? -12.242 -7.453 -9.5 1 96.12 65 ILE B C 1
ATOM 2244 O O . ILE B 1 65 ? -11.969 -6.891 -10.57 1 96.12 65 ILE B O 1
ATOM 2248 N N . ASP B 1 66 ? -12.523 -6.781 -8.438 1 94.94 66 ASP B N 1
ATOM 2249 C CA . ASP B 1 66 ? -12.43 -5.324 -8.414 1 94.94 66 ASP B CA 1
ATOM 2250 C C . ASP B 1 66 ? -11.062 -4.871 -7.906 1 94.94 66 ASP B C 1
ATOM 2252 O O . ASP B 1 66 ? -10.195 -5.699 -7.625 1 94.94 66 ASP B O 1
ATOM 2256 N N . VAL B 1 67 ? -10.875 -3.615 -7.836 1 92.38 67 VAL B N 1
ATOM 2257 C CA . VAL B 1 67 ? -9.586 -3.021 -7.496 1 92.38 67 VAL B CA 1
ATOM 2258 C C . VAL B 1 67 ? -9.172 -3.449 -6.09 1 92.38 67 VAL B C 1
ATOM 2260 O O . VAL B 1 67 ? -8.031 -3.861 -5.871 1 92.38 67 VAL B O 1
ATOM 2263 N N . ARG B 1 68 ? -10.078 -3.389 -5.191 1 85.69 68 ARG B N 1
ATOM 2264 C CA . ARG B 1 68 ? -9.781 -3.738 -3.807 1 85.69 68 ARG B CA 1
ATOM 2265 C C . ARG B 1 68 ? -9.398 -5.211 -3.684 1 85.69 68 ARG B C 1
ATOM 2267 O O . ARG B 1 68 ? -8.461 -5.555 -2.965 1 85.69 68 ARG B O 1
ATOM 2274 N N . GLU B 1 69 ? -10.125 -6.051 -4.359 1 90 69 GLU B N 1
ATOM 2275 C CA . GLU B 1 69 ? -9.859 -7.488 -4.332 1 90 69 GLU B CA 1
ATOM 2276 C C . GLU B 1 69 ? -8.492 -7.805 -4.918 1 90 69 GLU B C 1
ATOM 2278 O O . GLU B 1 69 ? -7.758 -8.641 -4.379 1 90 69 GLU B O 1
ATOM 2283 N N . LEU B 1 70 ? -8.172 -7.191 -6 1 92.56 70 LEU B N 1
ATOM 2284 C CA . LEU B 1 70 ? -6.867 -7.426 -6.602 1 92.56 70 LEU B CA 1
ATOM 2285 C C . LEU B 1 70 ? -5.754 -6.844 -5.734 1 92.56 70 LEU B C 1
ATOM 2287 O O . LEU B 1 70 ? -4.691 -7.449 -5.59 1 92.56 70 LEU B O 1
ATOM 2291 N N . ALA B 1 71 ? -5.988 -5.688 -5.16 1 87.25 71 ALA B N 1
ATOM 2292 C CA . ALA B 1 71 ? -4.996 -4.984 -4.348 1 87.25 71 ALA B CA 1
ATOM 2293 C C . ALA B 1 71 ? -4.621 -5.801 -3.115 1 87.25 71 ALA B C 1
ATOM 2295 O O . ALA B 1 71 ? -3.535 -5.629 -2.555 1 87.25 71 ALA B O 1
ATOM 2296 N N . ARG B 1 72 ? -5.402 -6.691 -2.686 1 83.75 72 ARG B N 1
ATOM 2297 C CA . ARG B 1 72 ? -5.148 -7.523 -1.514 1 83.75 72 ARG B CA 1
ATOM 2298 C C . ARG B 1 72 ? -3.902 -8.383 -1.715 1 83.75 72 ARG B C 1
ATOM 2300 O O . ARG B 1 72 ? -3.227 -8.742 -0.748 1 83.75 72 ARG B O 1
ATOM 2307 N N . LEU B 1 73 ? -3.613 -8.68 -2.889 1 86.31 73 LEU B N 1
ATOM 2308 C CA . LEU B 1 73 ? -2.434 -9.492 -3.178 1 86.31 73 LEU B CA 1
ATOM 2309 C C . LEU B 1 73 ? -1.155 -8.727 -2.844 1 86.31 73 LEU B C 1
ATOM 2311 O O . LEU B 1 73 ? -0.083 -9.328 -2.73 1 86.31 73 LEU B O 1
ATOM 2315 N N . PHE B 1 74 ? -1.375 -7.43 -2.623 1 80.75 74 PHE B N 1
ATOM 2316 C CA . PHE B 1 74 ? -0.19 -6.598 -2.471 1 80.75 74 PHE B CA 1
ATOM 2317 C C . PHE B 1 74 ? -0.152 -5.957 -1.087 1 80.75 74 PHE B C 1
ATOM 2319 O O . PHE B 1 74 ? 0.609 -5.02 -0.852 1 80.75 74 PHE B O 1
ATOM 2326 N N . VAL B 1 75 ? -0.899 -6.367 -0.223 1 71.75 75 VAL B N 1
ATOM 2327 C CA . VAL B 1 75 ? -1.059 -5.77 1.099 1 71.75 75 VAL B CA 1
ATOM 2328 C C . VAL B 1 75 ? 0.301 -5.664 1.786 1 71.75 75 VAL B C 1
ATOM 2330 O O . VAL B 1 75 ? 0.591 -4.672 2.455 1 71.75 75 VAL B O 1
ATOM 2333 N N . TYR B 1 76 ? 1.16 -6.535 1.583 1 68.88 76 TYR B N 1
ATOM 2334 C CA . TYR B 1 76 ? 2.439 -6.512 2.283 1 68.88 76 TYR B CA 1
ATOM 2335 C C . TYR B 1 76 ? 3.572 -6.129 1.337 1 68.88 76 TYR B C 1
ATOM 2337 O O . TYR B 1 76 ? 4.738 -6.105 1.733 1 68.88 76 TYR B O 1
ATOM 2345 N N . ASP B 1 77 ? 3.18 -5.902 0.146 1 73.81 77 ASP B N 1
ATOM 2346 C CA . ASP B 1 77 ? 4.125 -5.461 -0.877 1 73.81 77 ASP B CA 1
ATOM 2347 C C . ASP B 1 77 ? 3.852 -4.02 -1.294 1 73.81 77 ASP B C 1
ATOM 2349 O O . ASP B 1 77 ? 2.906 -3.752 -2.039 1 73.81 77 ASP B O 1
ATOM 2353 N N . PRO B 1 78 ? 4.684 -3.186 -0.918 1 73.62 78 PRO B N 1
ATOM 2354 C CA . PRO B 1 78 ? 4.402 -1.772 -1.188 1 73.62 78 PRO B CA 1
ATOM 2355 C C . PRO B 1 78 ? 4.691 -1.379 -2.635 1 73.62 78 PRO B C 1
ATOM 2357 O O . PRO B 1 78 ? 4.578 -0.204 -2.992 1 73.62 78 PRO B O 1
ATOM 2360 N N . SER B 1 79 ? 5.07 -2.273 -3.473 1 77.31 79 SER B N 1
ATOM 2361 C CA . SER B 1 79 ? 5.566 -1.955 -4.809 1 77.31 79 SER B CA 1
ATOM 2362 C C . SER B 1 79 ? 4.527 -1.18 -5.613 1 77.31 79 SER B C 1
ATOM 2364 O O . SER B 1 79 ? 4.852 -0.172 -6.242 1 77.31 79 SER B O 1
ATOM 2366 N N . ALA B 1 80 ? 3.264 -1.67 -5.578 1 80.88 80 ALA B N 1
ATOM 2367 C CA . ALA B 1 80 ? 2.225 -0.971 -6.328 1 80.88 80 ALA B CA 1
ATOM 2368 C C . ALA B 1 80 ? 2.029 0.448 -5.801 1 80.88 80 ALA B C 1
ATOM 2370 O O . ALA B 1 80 ? 1.906 1.395 -6.582 1 80.88 80 ALA B O 1
ATOM 2371 N N . CYS B 1 81 ? 2.051 0.536 -4.527 1 83.31 81 CYS B N 1
ATOM 2372 C CA . CYS B 1 81 ? 1.948 1.848 -3.9 1 83.31 81 CYS B CA 1
ATOM 2373 C C . CYS B 1 81 ? 3.121 2.736 -4.297 1 83.31 81 CYS B C 1
ATOM 2375 O O . CYS B 1 81 ? 2.93 3.895 -4.672 1 83.31 81 CYS B O 1
ATOM 2377 N N . GLU B 1 82 ? 4.223 2.166 -4.309 1 85.38 82 GLU B N 1
ATOM 2378 C CA . GLU B 1 82 ? 5.434 2.912 -4.633 1 85.38 82 GLU B CA 1
ATOM 2379 C C . GLU B 1 82 ? 5.414 3.393 -6.082 1 85.38 82 GLU B C 1
ATOM 2381 O O . GLU B 1 82 ? 5.91 4.48 -6.387 1 85.38 82 GLU B O 1
ATOM 2386 N N . LYS B 1 83 ? 4.875 2.619 -6.895 1 86.62 83 LYS B N 1
ATOM 2387 C CA . LYS B 1 83 ? 4.785 3.016 -8.297 1 86.62 83 LYS B CA 1
ATOM 2388 C C . LYS B 1 83 ? 3.91 4.254 -8.461 1 86.62 83 LYS B C 1
ATOM 2390 O O . LYS B 1 83 ? 4.301 5.207 -9.141 1 86.62 83 LYS B O 1
ATOM 2395 N N . PHE B 1 84 ? 2.875 4.199 -7.836 1 88 84 PHE B N 1
ATOM 2396 C CA . PHE B 1 84 ? 1.999 5.359 -7.941 1 88 84 PHE B CA 1
ATOM 2397 C C . PHE B 1 84 ? 2.645 6.582 -7.301 1 88 84 PHE B C 1
ATOM 2399 O O . PHE B 1 84 ? 2.598 7.68 -7.859 1 88 84 PHE B O 1
ATOM 2406 N N . ILE B 1 85 ? 3.248 6.441 -6.152 1 90.56 85 ILE B N 1
ATOM 2407 C CA . ILE B 1 85 ? 3.934 7.539 -5.477 1 90.56 85 ILE B CA 1
ATOM 2408 C C . ILE B 1 85 ? 5.035 8.094 -6.375 1 90.56 85 ILE B C 1
ATOM 2410 O O . ILE B 1 85 ? 5.285 9.305 -6.391 1 90.56 85 ILE B O 1
ATOM 2414 N N . GLY B 1 86 ? 5.602 7.254 -7.074 1 90.25 86 GLY B N 1
ATOM 2415 C CA . GLY B 1 86 ? 6.578 7.684 -8.062 1 90.25 86 GLY B CA 1
ATOM 2416 C C . GLY B 1 86 ? 6.012 8.664 -9.07 1 90.25 86 GLY B C 1
ATOM 2417 O O . GLY B 1 86 ? 6.672 9.641 -9.438 1 90.25 86 GLY B O 1
ATOM 2418 N N . HIS B 1 87 ? 4.832 8.43 -9.469 1 89.38 87 HIS B N 1
ATOM 2419 C CA . HIS B 1 87 ? 4.18 9.328 -10.414 1 89.38 87 HIS B CA 1
ATOM 2420 C C . HIS B 1 87 ? 3.881 10.68 -9.781 1 89.38 87 HIS B C 1
ATOM 2422 O O . HIS B 1 87 ? 3.938 11.719 -10.453 1 89.38 87 HIS B O 1
ATOM 2428 N N . VAL B 1 88 ? 3.523 10.633 -8.555 1 89.19 88 VAL B N 1
ATOM 2429 C CA . VAL B 1 88 ? 3.287 11.883 -7.828 1 89.19 88 VAL B CA 1
ATOM 2430 C C . VAL B 1 88 ? 4.57 12.703 -7.777 1 89.19 88 VAL B C 1
ATOM 2432 O O . VAL B 1 88 ? 4.562 13.906 -8.062 1 89.19 88 VAL B O 1
ATOM 2435 N N . ILE B 1 89 ? 5.637 12.055 -7.504 1 91.81 89 ILE B N 1
ATOM 2436 C CA . ILE B 1 89 ? 6.938 12.719 -7.445 1 91.81 89 ILE B CA 1
ATOM 2437 C C . ILE B 1 89 ? 7.312 13.242 -8.828 1 91.81 89 ILE B C 1
ATOM 2439 O O . ILE B 1 89 ? 7.758 14.383 -8.969 1 91.81 89 ILE B O 1
ATOM 2443 N N . ASP B 1 90 ? 7.062 12.461 -9.789 1 89.81 90 ASP B N 1
ATOM 2444 C CA . ASP B 1 90 ? 7.418 12.82 -11.156 1 89.81 90 ASP B CA 1
ATOM 2445 C C . ASP B 1 90 ? 6.699 14.094 -11.594 1 89.81 90 ASP B C 1
ATOM 2447 O O . ASP B 1 90 ? 7.23 14.867 -12.398 1 89.81 90 ASP B O 1
ATOM 2451 N N . SER B 1 91 ? 5.578 14.297 -11.109 1 87.38 91 SER B N 1
ATOM 2452 C CA . SER B 1 91 ? 4.762 15.43 -11.531 1 87.38 91 SER B CA 1
ATOM 2453 C C . SER B 1 91 ? 5.395 16.75 -11.109 1 87.38 91 SER B C 1
ATOM 2455 O O . SER B 1 91 ? 5.074 17.797 -11.672 1 87.38 91 SER B O 1
ATOM 2457 N N . VAL B 1 92 ? 6.352 16.719 -10.164 1 88.5 92 VAL B N 1
ATOM 2458 C CA . VAL B 1 92 ? 6.922 17.984 -9.695 1 88.5 92 VAL B CA 1
ATOM 2459 C C . VAL B 1 92 ? 8.445 17.906 -9.719 1 88.5 92 VAL B C 1
ATOM 2461 O O . VAL B 1 92 ? 9.133 18.844 -9.305 1 88.5 92 VAL B O 1
ATOM 2464 N N . ASP B 1 93 ? 8.938 16.766 -10.094 1 90.38 93 ASP B N 1
ATOM 2465 C CA . ASP B 1 93 ? 10.375 16.531 -10.148 1 90.38 93 ASP B CA 1
ATOM 2466 C C . ASP B 1 93 ? 11.008 17.25 -11.336 1 90.38 93 ASP B C 1
ATOM 2468 O O . ASP B 1 93 ? 11.445 16.625 -12.289 1 90.38 93 ASP B O 1
ATOM 2472 N N . VAL B 1 94 ? 11.305 18.438 -11.25 1 87 94 VAL B N 1
ATOM 2473 C CA . VAL B 1 94 ? 11.695 19.328 -12.344 1 87 94 VAL B CA 1
ATOM 2474 C C . VAL B 1 94 ? 13.133 19.016 -12.758 1 87 94 VAL B C 1
ATOM 2476 O O . VAL B 1 94 ? 13.484 19.141 -13.938 1 87 94 VAL B O 1
ATOM 2479 N N . ASP B 1 95 ? 13.977 18.578 -11.852 1 89.69 95 ASP B N 1
ATOM 2480 C CA . ASP B 1 95 ? 15.375 18.359 -12.195 1 89.69 95 ASP B CA 1
ATOM 2481 C C . ASP B 1 95 ? 15.633 16.891 -12.516 1 89.69 95 ASP B C 1
ATOM 2483 O O . ASP B 1 95 ? 16.781 16.469 -12.656 1 89.69 95 ASP B O 1
ATOM 2487 N N . ASN B 1 96 ? 14.633 16.047 -12.492 1 90.56 96 ASN B N 1
ATOM 2488 C CA . ASN B 1 96 ? 14.672 14.633 -12.867 1 90.56 96 ASN B CA 1
ATOM 2489 C C . ASN B 1 96 ? 15.625 13.844 -11.969 1 90.56 96 ASN B C 1
ATOM 2491 O O . ASN B 1 96 ? 16.344 12.969 -12.445 1 90.56 96 ASN B O 1
ATOM 2495 N N . SER B 1 97 ? 15.664 14.18 -10.695 1 92.94 97 SER B N 1
ATOM 2496 C CA . SER B 1 97 ? 16.531 13.484 -9.75 1 92.94 97 SER B CA 1
ATOM 2497 C C . SER B 1 97 ? 15.883 12.195 -9.242 1 92.94 97 SER B C 1
ATOM 2499 O O . SER B 1 97 ? 16.562 11.344 -8.664 1 92.94 97 SER B O 1
ATOM 2501 N N . GLY B 1 98 ? 14.516 12.125 -9.375 1 92.5 98 GLY B N 1
ATOM 2502 C CA . GLY B 1 98 ? 13.781 10.977 -8.852 1 92.5 98 GLY B CA 1
ATOM 2503 C C . GLY B 1 98 ? 13.375 11.133 -7.402 1 92.5 98 GLY B C 1
ATOM 2504 O O . GLY B 1 98 ? 12.719 10.258 -6.84 1 92.5 98 GLY B O 1
ATOM 2505 N N . THR B 1 99 ? 13.797 12.219 -6.805 1 95.56 99 THR B N 1
ATOM 2506 C CA . THR B 1 99 ? 13.453 12.547 -5.426 1 95.56 99 THR B CA 1
ATOM 2507 C C . THR B 1 99 ? 12.914 13.969 -5.332 1 95.56 99 THR B C 1
ATOM 2509 O O . THR B 1 99 ? 12.938 14.719 -6.312 1 95.56 99 THR B O 1
ATOM 2512 N N . LEU B 1 100 ? 12.383 14.289 -4.191 1 95.88 100 LEU B N 1
ATOM 2513 C CA . LEU B 1 100 ? 11.852 15.625 -3.957 1 95.88 100 LEU B CA 1
ATOM 2514 C C . LEU B 1 100 ? 12.812 16.453 -3.113 1 95.88 100 LEU B C 1
ATOM 2516 O O . LEU B 1 100 ? 13.109 16.094 -1.973 1 95.88 100 LEU B O 1
ATOM 2520 N N . ASN B 1 101 ? 13.344 17.5 -3.734 1 95.56 101 ASN B N 1
ATOM 2521 C CA . ASN B 1 101 ? 13.953 18.5 -2.875 1 95.56 101 ASN B CA 1
ATOM 2522 C C . ASN B 1 101 ? 12.891 19.406 -2.23 1 95.56 101 ASN B C 1
ATOM 2524 O O . ASN B 1 101 ? 11.695 19.234 -2.475 1 95.56 101 ASN B O 1
ATOM 2528 N N . PHE B 1 102 ? 13.312 20.312 -1.357 1 94.31 102 PHE B N 1
ATOM 2529 C CA . PHE B 1 102 ? 12.352 21.078 -0.571 1 94.31 102 PHE B CA 1
ATOM 2530 C C . PHE B 1 102 ? 11.477 21.938 -1.475 1 94.31 102 PHE B C 1
ATOM 2532 O O . PHE B 1 102 ? 10.266 22.047 -1.256 1 94.31 102 PHE B O 1
ATOM 2539 N N . THR B 1 103 ? 12 22.531 -2.459 1 90.81 103 THR B N 1
ATOM 2540 C CA . THR B 1 103 ? 11.234 23.375 -3.371 1 90.81 103 THR B CA 1
ATOM 2541 C C . THR B 1 103 ? 10.18 22.562 -4.109 1 90.81 103 THR B C 1
ATOM 2543 O O . THR B 1 103 ? 9.031 23 -4.238 1 90.81 103 THR B O 1
ATOM 2546 N N . GLU B 1 104 ? 10.5 21.422 -4.578 1 91.38 104 GLU B N 1
ATOM 2547 C CA . GLU B 1 104 ? 9.562 20.547 -5.254 1 91.38 104 GLU B CA 1
ATOM 2548 C C . GLU B 1 104 ? 8.477 20.047 -4.293 1 91.38 104 GLU B C 1
ATOM 2550 O O . GLU B 1 104 ? 7.312 19.922 -4.676 1 91.38 104 GLU B O 1
ATOM 2555 N N . PHE B 1 105 ? 8.953 19.797 -3.102 1 94.12 105 PHE B N 1
ATOM 2556 C CA . PHE B 1 105 ? 7.996 19.422 -2.064 1 94.12 105 PHE B CA 1
ATOM 2557 C C . PHE B 1 105 ? 6.965 20.516 -1.848 1 94.12 105 PHE B C 1
ATOM 2559 O O . PHE B 1 105 ? 5.77 20.234 -1.731 1 94.12 105 PHE B O 1
ATOM 2566 N N . LEU B 1 106 ? 7.406 21.703 -1.815 1 89.81 106 LEU B N 1
ATOM 2567 C CA . LEU B 1 106 ? 6.488 22.828 -1.654 1 89.81 106 LEU B CA 1
ATOM 2568 C C . LEU B 1 106 ? 5.484 22.875 -2.799 1 89.81 106 LEU B C 1
ATOM 2570 O O . LEU B 1 106 ? 4.316 23.203 -2.59 1 89.81 106 LEU B O 1
ATOM 2574 N N . MET B 1 107 ? 5.883 22.516 -3.963 1 86.06 107 MET B N 1
ATOM 2575 C CA . MET B 1 107 ? 5 22.516 -5.125 1 86.06 107 MET B CA 1
ATOM 2576 C C . MET B 1 107 ? 3.885 21.484 -4.957 1 86.06 107 MET B C 1
ATOM 2578 O O . MET B 1 107 ? 2.762 21.703 -5.414 1 86.06 107 MET B O 1
ATOM 2582 N N . LEU B 1 108 ? 4.254 20.406 -4.32 1 86.56 108 LEU B N 1
ATOM 2583 C CA . LEU B 1 108 ? 3.264 19.375 -4.07 1 86.56 108 LEU B CA 1
ATOM 2584 C C . LEU B 1 108 ? 2.242 19.828 -3.035 1 86.56 108 LEU B C 1
ATOM 2586 O O . LEU B 1 108 ? 1.062 19.484 -3.125 1 86.56 108 LEU B O 1
ATOM 2590 N N . MET B 1 109 ? 2.713 20.688 -2.068 1 87.44 109 MET B N 1
ATOM 2591 C CA . MET B 1 109 ? 1.892 21.047 -0.913 1 87.44 109 MET B CA 1
ATOM 2592 C C . MET B 1 109 ? 1.076 22.297 -1.188 1 87.44 109 MET B C 1
ATOM 2594 O O . MET B 1 109 ? 0.091 22.578 -0.5 1 87.44 109 MET B O 1
ATOM 2598 N N . VAL B 1 110 ? 1.436 23.234 -1.949 1 73.19 110 VAL B N 1
ATOM 2599 C CA . VAL B 1 110 ? 0.957 24.594 -2.113 1 73.19 110 VAL B CA 1
ATOM 2600 C C . VAL B 1 110 ? -0.513 24.594 -2.527 1 73.19 110 VAL B C 1
ATOM 2602 O O . VAL B 1 110 ? -1.279 25.484 -2.146 1 73.19 110 VAL B O 1
ATOM 2605 N N . LYS B 1 111 ? -1.004 23.688 -3.25 1 61.16 111 LYS B N 1
ATOM 2606 C CA . LYS B 1 111 ? -2.342 23.984 -3.754 1 61.16 111 LYS B CA 1
ATOM 2607 C C . LYS B 1 111 ? -3.381 23.891 -2.641 1 61.16 111 LYS B C 1
ATOM 2609 O O . LYS B 1 111 ? -4.551 24.219 -2.85 1 61.16 111 LYS B O 1
ATOM 2614 N N . THR B 1 112 ? -3.021 23.766 -1.488 1 56.94 112 THR B N 1
ATOM 2615 C CA . THR B 1 112 ? -4.137 23.578 -0.565 1 56.94 112 THR B CA 1
ATOM 2616 C C . THR B 1 112 ? -4.293 24.781 0.351 1 56.94 112 THR B C 1
ATOM 2618 O O . THR B 1 112 ? -3.402 25.078 1.153 1 56.94 112 THR B O 1
ATOM 2621 N N . GLU B 1 113 ? -4.918 25.828 -0.13 1 61.53 113 GLU B N 1
ATOM 2622 C CA . GLU B 1 113 ? -5.277 26.984 0.69 1 61.53 113 GLU B CA 1
ATOM 2623 C C . GLU B 1 113 ? -6.254 26.578 1.794 1 61.53 113 GLU B C 1
ATOM 2625 O O . GLU B 1 113 ? -7.297 25.984 1.523 1 61.53 113 GLU B O 1
ATOM 2630 N N . GLY B 1 114 ? -5.68 26.453 2.965 1 66.62 114 GLY B N 1
ATOM 2631 C CA . GLY B 1 114 ? -6.566 26.266 4.105 1 66.62 114 GLY B CA 1
ATOM 2632 C C . GLY B 1 114 ? -6.973 27.562 4.762 1 66.62 114 GLY B C 1
ATOM 2633 O O . GLY B 1 114 ? -6.371 28.609 4.504 1 66.62 114 GLY B O 1
ATOM 2634 N N . LEU B 1 115 ? -8.125 27.516 5.41 1 75.69 115 LEU B N 1
ATOM 2635 C CA . LEU B 1 115 ? -8.727 28.672 6.059 1 75.69 115 LEU B CA 1
ATOM 2636 C C . LEU B 1 115 ? -8.203 28.828 7.484 1 75.69 115 LEU B C 1
ATOM 2638 O O . LEU B 1 115 ? -8.258 29.922 8.055 1 75.69 115 LEU B O 1
ATOM 2642 N N . GLU B 1 116 ? -7.629 27.766 8.016 1 86.12 116 GLU B N 1
ATOM 2643 C CA . GLU B 1 116 ? -7.184 27.766 9.406 1 86.12 116 GLU B CA 1
ATOM 2644 C C . GLU B 1 116 ? -5.754 27.25 9.523 1 86.12 116 GLU B C 1
ATOM 2646 O O . GLU B 1 116 ? -5.387 26.266 8.875 1 86.12 116 GLU B O 1
ATOM 2651 N N . GLY B 1 117 ? -5.039 27.953 10.352 1 89.94 117 GLY B N 1
ATOM 2652 C CA . GLY B 1 117 ? -3.705 27.453 10.641 1 89.94 117 GLY B CA 1
ATOM 2653 C C . GLY B 1 117 ? -3.719 26.094 11.328 1 89.94 117 GLY B C 1
ATOM 2654 O O . GLY B 1 117 ? -4.582 25.812 12.156 1 89.94 117 GLY B O 1
ATOM 2655 N N . VAL B 1 118 ? -2.83 25.297 10.977 1 93.19 118 VAL B N 1
ATOM 2656 C CA . VAL B 1 118 ? -2.738 23.922 11.477 1 93.19 118 VAL B CA 1
ATOM 2657 C C . VAL B 1 118 ? -2.611 23.938 13 1 93.19 118 VAL B C 1
ATOM 2659 O O . VAL B 1 118 ? -3.111 23.047 13.68 1 93.19 118 VAL B O 1
ATOM 2662 N N . ARG B 1 119 ? -2.037 24.922 13.555 1 93.44 119 ARG B N 1
ATOM 2663 C CA . ARG B 1 119 ? -1.891 25.016 15 1 93.44 119 ARG B CA 1
ATOM 2664 C C . ARG B 1 119 ? -3.252 25.094 15.688 1 93.44 119 ARG B C 1
ATOM 2666 O O . ARG B 1 119 ? -3.469 24.469 16.719 1 93.44 119 ARG B O 1
ATOM 2673 N N . HIS B 1 120 ? -4.082 25.875 15.117 1 93.69 120 HIS B N 1
ATOM 2674 C CA . HIS B 1 120 ? -5.434 26 15.656 1 93.69 120 HIS B CA 1
ATOM 2675 C C . HIS B 1 120 ? -6.176 24.672 15.594 1 93.69 120 HIS B C 1
ATOM 2677 O O . HIS B 1 120 ? -6.852 24.297 16.547 1 93.69 120 HIS B O 1
ATOM 2683 N N . VAL B 1 121 ? -6.039 24.047 14.523 1 94.19 121 VAL B N 1
ATOM 2684 C CA . VAL B 1 121 ? -6.684 22.75 14.367 1 94.19 121 VAL B CA 1
ATOM 2685 C C . VAL B 1 121 ? -6.105 21.766 15.375 1 94.19 121 VAL B C 1
ATOM 2687 O O . VAL B 1 121 ? -6.852 21.016 16.016 1 94.19 121 VAL B O 1
ATOM 2690 N N . PHE B 1 122 ? -4.836 21.766 15.5 1 95.94 122 PHE B N 1
ATOM 2691 C CA . PHE B 1 122 ? -4.156 20.906 16.469 1 95.94 122 PHE B CA 1
ATOM 2692 C C . PHE B 1 122 ? -4.695 21.141 17.875 1 95.94 122 PHE B C 1
ATOM 2694 O O . PHE B 1 122 ? -4.945 20.188 18.609 1 95.94 122 PHE B O 1
ATOM 2701 N N . GLN B 1 123 ? -4.949 22.312 18.188 1 95.38 123 GLN B N 1
ATOM 2702 C CA . GLN B 1 123 ? -5.41 22.688 19.516 1 95.38 123 GLN B CA 1
ATOM 2703 C C . GLN B 1 123 ? -6.828 22.188 19.781 1 95.38 123 GLN B C 1
ATOM 2705 O O . GLN B 1 123 ? -7.227 22.016 20.922 1 95.38 123 GLN B O 1
ATOM 2710 N N . SER B 1 124 ? -7.539 21.984 18.719 1 93.69 124 SER B N 1
ATOM 2711 C CA . SER B 1 124 ? -8.883 21.438 18.891 1 93.69 124 SER B CA 1
ATOM 2712 C C . SER B 1 124 ? -8.844 20 19.375 1 93.69 124 SER B C 1
ATOM 2714 O O . SER B 1 124 ? -9.82 19.5 19.953 1 93.69 124 SER B O 1
ATOM 2716 N N . TYR B 1 125 ? -7.781 19.359 19.172 1 94.25 125 TYR B N 1
ATOM 2717 C CA . TYR B 1 125 ? -7.582 18 19.656 1 94.25 125 TYR B CA 1
ATOM 2718 C C . TYR B 1 125 ? -6.879 17.984 21 1 94.25 125 TYR B C 1
ATOM 2720 O O . TYR B 1 125 ? -7.242 17.219 21.891 1 94.25 125 TYR B O 1
ATOM 2728 N N . ASP B 1 126 ? -5.918 18.812 21.047 1 96.62 126 ASP B N 1
ATOM 2729 C CA . ASP B 1 126 ? -5.094 18.922 22.25 1 96.62 126 ASP B CA 1
ATOM 2730 C C . ASP B 1 126 ? -5.746 19.828 23.281 1 96.62 126 ASP B C 1
ATOM 2732 O O . ASP B 1 126 ? -5.223 20.906 23.594 1 96.62 126 ASP B O 1
ATOM 2736 N N . VAL B 1 127 ? -6.637 19.375 23.984 1 95.12 127 VAL B N 1
ATOM 2737 C CA . VAL B 1 127 ? -7.5 20.172 24.828 1 95.12 127 VAL B CA 1
ATOM 2738 C C . VAL B 1 127 ? -6.734 20.625 26.078 1 95.12 127 VAL B C 1
ATOM 2740 O O . VAL B 1 127 ? -6.969 21.719 26.609 1 95.12 127 VAL B O 1
ATOM 2743 N N . ASP B 1 128 ? -5.77 19.844 26.547 1 96.44 128 ASP B N 1
ATOM 2744 C CA . ASP B 1 128 ? -5.059 20.203 27.766 1 96.44 128 ASP B CA 1
ATOM 2745 C C . ASP B 1 128 ? -3.785 20.984 27.453 1 96.44 128 ASP B C 1
ATOM 2747 O O . ASP B 1 128 ? -2.977 21.25 28.344 1 96.44 128 ASP B O 1
ATOM 2751 N N . ASP B 1 129 ? -3.482 21.203 26.188 1 96.56 129 ASP B N 1
ATOM 2752 C CA . ASP B 1 129 ? -2.369 22.016 25.719 1 96.56 129 ASP B CA 1
ATOM 2753 C C . ASP B 1 129 ? -1.03 21.422 26.141 1 96.56 129 ASP B C 1
ATOM 2755 O O . ASP B 1 129 ? -0.115 22.156 26.531 1 96.56 129 ASP B O 1
ATOM 2759 N N . SER B 1 130 ? -0.924 20.141 26.156 1 96.88 130 SER B N 1
ATOM 2760 C CA . SER B 1 130 ? 0.305 19.453 26.531 1 96.88 130 SER B CA 1
ATOM 2761 C C . SER B 1 130 ? 1.299 19.422 25.375 1 96.88 130 SER B C 1
ATOM 2763 O O . SER B 1 130 ? 2.477 19.125 25.562 1 96.88 130 SER B O 1
ATOM 2765 N N . GLY B 1 131 ? 0.815 19.672 24.203 1 97 131 GLY B N 1
ATOM 2766 C CA . GLY B 1 131 ? 1.658 19.578 23.016 1 97 131 GLY B CA 1
ATOM 2767 C C . GLY B 1 131 ? 1.589 18.219 22.344 1 97 131 GLY B C 1
ATOM 2768 O O . GLY B 1 131 ? 2.285 17.984 21.359 1 97 131 GLY B O 1
ATOM 2769 N N . LYS B 1 132 ? 0.701 17.359 22.875 1 97.38 132 LYS B N 1
ATOM 2770 C CA . LYS B 1 132 ? 0.491 16.031 22.297 1 97.38 132 LYS B CA 1
ATOM 2771 C C . LYS B 1 132 ? -0.984 15.648 22.344 1 97.38 132 LYS B C 1
ATOM 2773 O O . LYS B 1 132 ? -1.717 16.062 23.25 1 97.38 132 LYS B O 1
ATOM 2778 N N . ILE B 1 133 ? -1.407 14.914 21.359 1 96.5 133 ILE B N 1
ATOM 2779 C CA . ILE B 1 133 ? -2.76 14.367 21.312 1 96.5 133 ILE B CA 1
ATOM 2780 C C . ILE B 1 133 ? -2.752 12.93 21.828 1 96.5 133 ILE B C 1
ATOM 2782 O O . ILE B 1 133 ? -2.117 12.055 21.234 1 96.5 133 ILE B O 1
ATOM 2786 N N . THR B 1 134 ? -3.395 12.734 22.906 1 94.94 134 THR B N 1
ATOM 2787 C CA . THR B 1 134 ? -3.508 11.398 23.469 1 94.94 134 THR B CA 1
ATOM 2788 C C . THR B 1 134 ? -4.637 10.617 22.797 1 94.94 134 THR B C 1
ATOM 2790 O O . THR B 1 134 ? -5.438 11.195 22.062 1 94.94 134 THR B O 1
ATOM 2793 N N . SER B 1 135 ? -4.645 9.297 23.094 1 92.12 135 SER B N 1
ATOM 2794 C CA . SER B 1 135 ? -5.73 8.453 22.594 1 92.12 135 SER B CA 1
ATOM 2795 C C . SER B 1 135 ? -7.086 8.961 23.094 1 92.12 135 SER B C 1
ATOM 2797 O O . SER B 1 135 ? -8.062 8.969 22.328 1 92.12 135 SER B O 1
ATOM 2799 N N . ASN B 1 136 ? -7.086 9.367 24.297 1 92.38 136 ASN B N 1
ATOM 2800 C CA . ASN B 1 136 ? -8.328 9.867 24.875 1 92.38 136 ASN B CA 1
ATOM 2801 C C . ASN B 1 136 ? -8.789 11.156 24.203 1 92.38 136 ASN B C 1
ATOM 2803 O O . ASN B 1 136 ? -9.984 11.328 23.938 1 92.38 136 ASN B O 1
ATOM 2807 N N . GLU B 1 137 ? -7.906 12.031 23.938 1 94.31 137 GLU B N 1
ATOM 2808 C CA . GLU B 1 137 ? -8.242 13.281 23.266 1 94.31 137 GLU B CA 1
ATOM 2809 C C . GLU B 1 137 ? -8.742 13.023 21.844 1 94.31 137 GLU B C 1
ATOM 2811 O O . GLU B 1 137 ? -9.711 13.648 21.406 1 94.31 137 GLU B O 1
ATOM 2816 N N . PHE B 1 138 ? -8.086 12.125 21.219 1 92.06 138 PHE B N 1
ATOM 2817 C CA . PHE B 1 138 ? -8.492 11.758 19.875 1 92.06 138 PHE B CA 1
ATOM 2818 C C . PHE B 1 138 ? -9.906 11.18 19.875 1 92.06 138 PHE B C 1
ATOM 2820 O O . PHE B 1 138 ? -10.75 11.594 19.078 1 92.06 138 PHE B O 1
ATOM 2827 N N . ALA B 1 139 ? -10.117 10.312 20.766 1 89.12 139 ALA B N 1
ATOM 2828 C CA . ALA B 1 139 ? -11.43 9.672 20.906 1 89.12 139 ALA B CA 1
ATOM 2829 C C . ALA B 1 139 ? -12.508 10.695 21.234 1 89.12 139 ALA B C 1
ATOM 2831 O O . ALA B 1 139 ? -13.617 10.633 20.703 1 89.12 139 ALA B O 1
ATOM 2832 N N . ALA B 1 140 ? -12.195 11.547 22.141 1 90.62 140 ALA B N 1
ATOM 2833 C CA . ALA B 1 140 ? -13.148 12.586 22.547 1 90.62 140 ALA B CA 1
ATOM 2834 C C . ALA B 1 140 ? -13.539 13.469 21.375 1 90.62 140 ALA B C 1
ATOM 2836 O O . ALA B 1 140 ? -14.703 13.82 21.219 1 90.62 140 ALA B O 1
ATOM 2837 N N . TRP B 1 141 ? -12.547 13.805 20.609 1 89.38 141 TRP B N 1
ATOM 2838 C CA . TRP B 1 141 ? -12.836 14.609 19.422 1 89.38 141 TRP B CA 1
ATOM 2839 C C . TRP B 1 141 ? -13.773 13.859 18.469 1 89.38 141 TRP B C 1
ATOM 2841 O O . TRP B 1 141 ? -14.758 14.43 18 1 89.38 141 TRP B O 1
ATOM 2851 N N . MET B 1 142 ? -13.492 12.633 18.234 1 85.69 142 MET B N 1
ATOM 2852 C CA . MET B 1 142 ? -14.305 11.828 17.328 1 85.69 142 MET B CA 1
ATOM 2853 C C . MET B 1 142 ? -15.734 11.711 17.844 1 85.69 142 MET B C 1
ATOM 2855 O O . MET B 1 142 ? -16.688 11.82 17.078 1 85.69 142 MET B O 1
ATOM 2859 N N . ARG B 1 143 ? -15.836 11.5 19.062 1 85.69 143 ARG B N 1
ATOM 2860 C CA . ARG B 1 143 ? -17.156 11.383 19.688 1 85.69 143 ARG B CA 1
ATOM 2861 C C . ARG B 1 143 ? -17.953 12.672 19.531 1 85.69 143 ARG B C 1
ATOM 2863 O O . ARG B 1 143 ? -19.141 12.633 19.203 1 85.69 143 ARG B O 1
ATOM 2870 N N . ARG B 1 144 ? -17.328 13.719 19.766 1 87.38 144 ARG B N 1
ATOM 2871 C CA . ARG B 1 144 ? -17.984 15.016 19.641 1 87.38 144 ARG B CA 1
ATOM 2872 C C . ARG B 1 144 ? -18.5 15.234 18.219 1 87.38 144 ARG B C 1
ATOM 2874 O O . ARG B 1 144 ? -19.484 15.945 18.016 1 87.38 144 ARG B O 1
ATOM 2881 N N . HIS B 1 145 ? -17.984 14.508 17.328 1 82.06 145 HIS B N 1
ATOM 2882 C CA . HIS B 1 145 ? -18.359 14.688 15.93 1 82.06 145 HIS B CA 1
ATOM 2883 C C . HIS B 1 145 ? -19.125 13.477 15.398 1 82.06 145 HIS B C 1
ATOM 2885 O O . HIS B 1 145 ? -19.141 13.227 14.195 1 82.06 145 HIS B O 1
ATOM 2891 N N . GLY B 1 146 ? -19.594 12.641 16.312 1 77.25 146 GLY B N 1
ATOM 2892 C CA . GLY B 1 146 ? -20.594 11.633 16.031 1 77.25 146 GLY B CA 1
ATOM 2893 C C . GLY B 1 146 ? -20 10.297 15.609 1 77.25 146 GLY B C 1
ATOM 2894 O O . GLY B 1 146 ? -20.672 9.5 14.945 1 77.25 146 GLY B O 1
ATOM 2895 N N . ARG B 1 147 ? -18.781 10.141 15.914 1 76.94 147 ARG B N 1
ATOM 2896 C CA .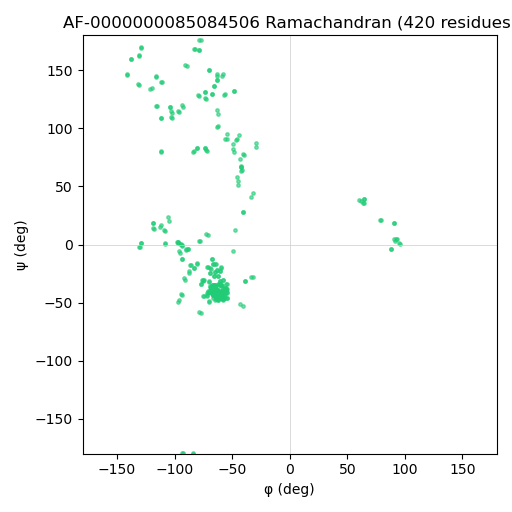 ARG B 1 147 ? -18.156 8.875 15.516 1 76.94 147 ARG B CA 1
ATOM 2897 C C . ARG B 1 147 ? -17.75 8.062 16.734 1 76.94 147 ARG B C 1
ATOM 2899 O O . ARG B 1 147 ? -17.141 8.594 17.672 1 76.94 147 ARG B O 1
ATOM 2906 N N . ILE B 1 148 ? -18.312 6.945 16.812 1 77.31 148 ILE B N 1
ATOM 2907 C CA . ILE B 1 148 ? -17.859 6.055 17.875 1 77.31 148 ILE B CA 1
ATOM 2908 C C . ILE B 1 148 ? -16.766 5.129 17.328 1 77.31 148 ILE B C 1
ATOM 2910 O O . ILE B 1 148 ? -16.984 4.422 16.344 1 77.31 148 ILE B O 1
ATOM 2914 N N . ILE B 1 149 ? -15.633 5.289 17.984 1 77.44 149 ILE B N 1
ATOM 2915 C CA . ILE B 1 149 ? -14.484 4.508 17.531 1 77.44 149 ILE B CA 1
ATOM 2916 C C . ILE B 1 149 ? -13.984 3.631 18.688 1 77.44 149 ILE B C 1
ATOM 2918 O O . ILE B 1 149 ? -13.945 4.066 19.844 1 77.44 149 ILE B O 1
ATOM 2922 N N . GLU B 1 150 ? -13.766 2.438 18.312 1 78.5 150 GLU B N 1
ATOM 2923 C CA . GLU B 1 150 ? -13.195 1.517 19.297 1 78.5 150 GLU B CA 1
ATOM 2924 C C . GLU B 1 150 ? -11.75 1.874 19.609 1 78.5 150 GLU B C 1
ATOM 2926 O O . GLU B 1 150 ? -11.039 2.432 18.781 1 78.5 150 GLU B O 1
ATOM 2931 N N . SER B 1 151 ? -11.336 1.548 20.875 1 78.38 151 SER B N 1
ATOM 2932 C CA . SER B 1 151 ? -10 1.862 21.375 1 78.38 151 SER B CA 1
ATOM 2933 C C . SER B 1 151 ? -8.922 1.282 20.469 1 78.38 151 SER B C 1
ATOM 2935 O O . SER B 1 151 ? -7.895 1.923 20.219 1 78.38 151 SER B O 1
ATOM 2937 N N . GLU B 1 152 ? -9.156 0.168 20 1 74.12 152 GLU B N 1
ATOM 2938 C CA . GLU B 1 152 ? -8.18 -0.485 19.141 1 74.12 152 GLU B CA 1
ATOM 2939 C C . GLU B 1 152 ? -7.977 0.298 17.844 1 74.12 152 GLU B C 1
ATOM 2941 O O . GLU B 1 152 ? -6.852 0.428 17.359 1 74.12 152 GLU B O 1
ATOM 2946 N N . GLU B 1 153 ? -9.078 0.784 17.344 1 77 153 GLU B N 1
ATOM 2947 C CA . GLU B 1 153 ? -9.008 1.566 16.109 1 77 153 GLU B CA 1
ATOM 2948 C C . GLU B 1 153 ? -8.25 2.871 16.328 1 77 153 GLU B C 1
ATOM 2950 O O . GLU B 1 153 ? -7.438 3.271 15.484 1 77 153 GLU B O 1
ATOM 2955 N N . ILE B 1 154 ? -8.492 3.42 17.438 1 83.06 154 ILE B N 1
ATOM 2956 C CA . ILE B 1 154 ? -7.801 4.656 17.781 1 83.06 154 ILE B CA 1
ATOM 2957 C C . ILE B 1 154 ? -6.301 4.395 17.906 1 83.06 154 ILE B C 1
ATOM 2959 O O . ILE B 1 154 ? -5.484 5.176 17.422 1 83.06 154 ILE B O 1
ATOM 2963 N N . GLY B 1 155 ? -6 3.379 18.562 1 80.31 155 GLY B N 1
ATOM 2964 C CA . GLY B 1 155 ? -4.605 2.99 18.703 1 80.31 155 GLY B CA 1
ATOM 2965 C C . GLY B 1 155 ? -3.9 2.816 17.375 1 80.31 155 GLY B C 1
ATOM 2966 O O . GLY B 1 155 ? -2.76 3.254 17.219 1 80.31 155 GLY B O 1
ATOM 2967 N N . LEU B 1 156 ? -4.559 2.279 16.438 1 74.19 156 LEU B N 1
ATOM 2968 C CA . LEU B 1 156 ? -3.982 2.057 15.117 1 74.19 156 LEU B CA 1
ATOM 2969 C C . LEU B 1 156 ? -3.785 3.377 14.383 1 74.19 156 LEU B C 1
ATOM 2971 O O . LEU B 1 156 ? -2.775 3.568 13.703 1 74.19 156 LEU B O 1
ATOM 2975 N N . MET B 1 157 ? -4.797 4.16 14.578 1 80.81 157 MET B N 1
ATOM 2976 C CA . MET B 1 157 ? -4.684 5.469 13.945 1 80.81 157 MET B CA 1
ATOM 2977 C C . MET B 1 157 ? -3.475 6.23 14.477 1 80.81 157 MET B C 1
ATOM 2979 O O . MET B 1 157 ? -2.717 6.82 13.703 1 80.81 157 MET B O 1
ATOM 2983 N N . ILE B 1 158 ? -3.324 6.156 15.719 1 85.56 158 ILE B N 1
ATOM 2984 C CA . ILE B 1 158 ? -2.197 6.836 16.344 1 85.56 158 ILE B CA 1
ATOM 2985 C C . ILE B 1 158 ? -0.89 6.172 15.922 1 85.56 158 ILE B C 1
ATOM 2987 O O . ILE B 1 158 ? 0.072 6.859 15.562 1 85.56 158 ILE B O 1
ATOM 2991 N N . GLN B 1 159 ? -0.879 4.949 15.875 1 80 159 GLN B N 1
ATOM 2992 C CA . GLN B 1 159 ? 0.323 4.195 15.539 1 80 159 GLN B CA 1
ATOM 2993 C C . GLN B 1 159 ? 0.791 4.516 14.117 1 80 159 GLN B C 1
ATOM 2995 O O . GLN B 1 159 ? 1.993 4.543 13.852 1 80 159 GLN B O 1
ATOM 3000 N N . ALA B 1 160 ? -0.131 4.738 13.32 1 76.31 160 ALA B N 1
ATOM 3001 C CA . ALA B 1 160 ? 0.189 5.012 11.922 1 76.31 160 ALA B CA 1
ATOM 3002 C C . ALA B 1 160 ? 1.068 6.25 11.797 1 76.31 160 ALA B C 1
ATOM 3004 O O . ALA B 1 160 ? 1.85 6.371 10.852 1 76.31 160 ALA B O 1
ATOM 3005 N N . PHE B 1 161 ? 1.03 7.121 12.773 1 84.75 161 PHE B N 1
ATOM 3006 C CA . PHE B 1 161 ? 1.735 8.391 12.609 1 84.75 161 PHE B CA 1
ATOM 3007 C C . PHE B 1 161 ? 2.639 8.664 13.805 1 84.75 161 PHE B C 1
ATOM 3009 O O . PHE B 1 161 ? 3.311 9.695 13.852 1 84.75 161 PHE B O 1
ATOM 3016 N N . ASP B 1 162 ? 2.623 7.715 14.688 1 86.75 162 ASP B N 1
ATOM 3017 C CA . ASP B 1 162 ? 3.463 7.848 15.875 1 86.75 162 ASP B CA 1
ATOM 3018 C C . ASP B 1 162 ? 4.906 7.461 15.57 1 86.75 162 ASP B C 1
ATOM 3020 O O . ASP B 1 162 ? 5.355 6.375 15.945 1 86.75 162 ASP B O 1
ATOM 3024 N N . ASP B 1 163 ? 5.574 8.383 15.062 1 79.62 163 ASP B N 1
ATOM 3025 C CA . ASP B 1 163 ? 6.922 8.148 14.547 1 79.62 163 ASP B CA 1
ATOM 3026 C C . ASP B 1 163 ? 7.887 7.805 15.68 1 79.62 163 ASP B C 1
ATOM 3028 O O . ASP B 1 163 ? 8.773 6.961 15.508 1 79.62 163 ASP B O 1
ATOM 3032 N N . ASP B 1 164 ? 7.723 8.406 16.828 1 82.5 164 ASP B N 1
ATOM 3033 C CA . ASP B 1 164 ? 8.695 8.188 17.891 1 82.5 164 ASP B CA 1
ATOM 3034 C C . ASP B 1 164 ? 8.227 7.086 18.844 1 82.5 164 ASP B C 1
ATOM 3036 O O . ASP B 1 164 ? 8.93 6.742 19.797 1 82.5 164 ASP B O 1
ATOM 3040 N N . GLY B 1 165 ? 7.012 6.613 18.672 1 85.31 165 GLY B N 1
ATOM 3041 C CA . GLY B 1 165 ? 6.523 5.434 19.375 1 85.31 165 GLY B CA 1
ATOM 3042 C C . GLY B 1 165 ? 6.102 5.715 20.797 1 85.31 165 GLY B C 1
ATOM 3043 O O . GLY B 1 165 ? 6.039 4.801 21.625 1 85.31 165 GLY B O 1
ATOM 3044 N N . ASP B 1 166 ? 5.824 6.879 21.109 1 89.56 166 ASP B N 1
ATOM 3045 C CA . ASP B 1 166 ? 5.488 7.195 22.5 1 89.56 166 ASP B CA 1
ATOM 3046 C C . ASP B 1 166 ? 3.988 7.051 22.734 1 89.56 166 ASP B C 1
ATOM 3048 O O . ASP B 1 166 ? 3.508 7.309 23.844 1 89.56 166 ASP B O 1
ATOM 3052 N N . GLY B 1 167 ? 3.211 6.75 21.641 1 89.62 167 GLY B N 1
ATOM 3053 C CA . GLY B 1 167 ? 1.798 6.441 21.781 1 89.62 167 GLY B CA 1
ATOM 3054 C C . GLY B 1 167 ? 0.905 7.66 21.672 1 89.62 167 GLY B C 1
ATOM 3055 O O . GLY B 1 167 ? -0.304 7.578 21.891 1 89.62 167 GLY B O 1
ATOM 3056 N N . GLU B 1 168 ? 1.501 8.742 21.391 1 94.5 168 GLU B N 1
ATOM 3057 C CA . GLU B 1 168 ? 0.771 10 21.234 1 94.5 168 GLU B CA 1
ATOM 3058 C C . GLU B 1 168 ? 1.169 10.711 19.953 1 94.5 168 GLU B C 1
ATOM 3060 O O . GLU B 1 168 ? 2.154 10.344 19.312 1 94.5 168 GLU B O 1
ATOM 3065 N N . ILE B 1 169 ? 0.339 11.648 19.547 1 95.12 169 ILE B N 1
ATOM 3066 C CA . ILE B 1 169 ? 0.636 12.445 18.359 1 95.12 169 ILE B CA 1
ATOM 3067 C C . ILE B 1 169 ? 1.124 13.828 18.766 1 95.12 169 ILE B C 1
ATOM 3069 O O . ILE B 1 169 ? 0.354 14.633 19.297 1 95.12 169 ILE B O 1
ATOM 3073 N N . ASP B 1 170 ? 2.393 14.062 18.547 1 96.62 170 ASP B N 1
ATOM 3074 C CA . ASP B 1 170 ? 2.889 15.414 18.812 1 96.62 170 ASP B CA 1
ATOM 3075 C C . ASP B 1 170 ? 2.65 16.328 17.625 1 96.62 170 ASP B C 1
ATOM 3077 O O . ASP B 1 170 ? 2.084 15.914 16.609 1 96.62 170 ASP B O 1
ATOM 3081 N N . TYR B 1 171 ? 3.051 17.547 17.75 1 95.81 171 TYR B N 1
ATOM 3082 C CA . TYR B 1 171 ? 2.742 18.547 16.75 1 95.81 171 TYR B CA 1
ATOM 3083 C C . TYR B 1 171 ? 3.379 18.203 15.406 1 95.81 171 TYR B C 1
ATOM 3085 O O . TYR B 1 171 ? 2.729 18.281 14.367 1 95.81 171 TYR B O 1
ATOM 3093 N N . ASN B 1 172 ? 4.59 17.781 15.414 1 94.81 172 ASN B N 1
ATOM 3094 C CA . ASN B 1 172 ? 5.27 17.422 14.18 1 94.81 172 ASN B CA 1
ATOM 3095 C C . ASN B 1 172 ? 4.621 16.219 13.508 1 94.81 172 ASN B C 1
ATOM 3097 O O . ASN 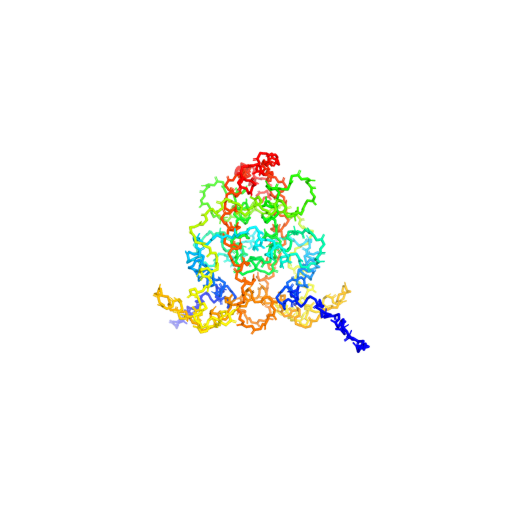B 1 172 ? 4.488 16.172 12.289 1 94.81 172 ASN B O 1
ATOM 3101 N N . GLU B 1 173 ? 4.211 15.266 14.242 1 93.62 173 GLU B N 1
ATOM 3102 C CA . GLU B 1 173 ? 3.5 14.109 13.695 1 93.62 173 GLU B CA 1
ATOM 3103 C C . GLU B 1 173 ? 2.16 14.523 13.094 1 93.62 173 GLU B C 1
ATOM 3105 O O . GLU B 1 173 ? 1.74 13.969 12.07 1 93.62 173 GLU B O 1
ATOM 3110 N N . PHE B 1 174 ? 1.563 15.461 13.789 1 95.38 174 PHE B N 1
ATOM 3111 C CA . PHE B 1 174 ? 0.31 16 13.266 1 95.38 174 PHE B CA 1
ATOM 3112 C C . PHE B 1 174 ? 0.527 16.672 11.922 1 95.38 174 PHE B C 1
ATOM 3114 O O . PHE B 1 174 ? -0.317 16.562 11.023 1 95.38 174 PHE B O 1
ATOM 3121 N N . LEU B 1 175 ? 1.626 17.375 11.742 1 93.94 175 LEU B N 1
ATOM 3122 C CA . LEU B 1 175 ? 1.949 17.984 10.453 1 93.94 175 LEU B CA 1
ATOM 3123 C C . LEU B 1 175 ? 2 16.922 9.359 1 93.94 175 LEU B C 1
ATOM 3125 O O . LEU B 1 175 ? 1.543 17.172 8.242 1 93.94 175 LEU B O 1
ATOM 3129 N N . LEU B 1 176 ? 2.51 15.742 9.672 1 92.88 176 LEU B N 1
ATOM 3130 C CA . LEU B 1 176 ? 2.578 14.648 8.703 1 92.88 176 LEU B CA 1
ATOM 3131 C C . LEU B 1 176 ? 1.181 14.195 8.297 1 92.88 176 LEU B C 1
ATOM 3133 O O . LEU B 1 176 ? 0.941 13.867 7.137 1 92.88 176 LEU B O 1
ATOM 3137 N N . MET B 1 177 ? 0.3 14.195 9.234 1 91.62 177 MET B N 1
ATOM 3138 C CA . MET B 1 177 ? -1.079 13.82 8.945 1 91.62 177 MET B CA 1
ATOM 3139 C C . MET B 1 177 ? -1.712 14.781 7.949 1 91.62 177 MET B C 1
ATOM 3141 O O . MET B 1 177 ? -2.395 14.359 7.012 1 91.62 177 MET B O 1
ATOM 3145 N N . VAL B 1 178 ? -1.452 16 8.211 1 92.5 178 VAL B N 1
ATOM 3146 C CA . VAL B 1 178 ? -2.008 17.016 7.328 1 92.5 178 VAL B CA 1
ATOM 3147 C C . VAL B 1 178 ? -1.367 16.922 5.945 1 92.5 178 VAL B C 1
ATOM 3149 O O . VAL B 1 178 ? -2.059 16.984 4.926 1 92.5 178 VAL B O 1
ATOM 3152 N N . CYS B 1 179 ? -0.065 16.703 5.918 1 92.19 179 CYS B N 1
ATOM 3153 C CA . CYS B 1 179 ? 0.62 16.531 4.641 1 92.19 179 CYS B CA 1
ATOM 3154 C C . CYS B 1 179 ? 0.061 15.336 3.879 1 92.19 179 CYS B C 1
ATOM 3156 O O . CYS B 1 179 ? -0.145 15.414 2.666 1 92.19 179 CYS B O 1
ATOM 3158 N N . ARG B 1 180 ? -0.109 14.273 4.578 1 90.5 180 ARG B N 1
ATOM 3159 C CA . ARG B 1 180 ? -0.681 13.086 3.949 1 90.5 180 ARG B CA 1
ATOM 3160 C C . ARG B 1 180 ? -2.016 13.406 3.287 1 90.5 180 ARG B C 1
ATOM 3162 O O . ARG B 1 180 ? -2.287 12.953 2.172 1 90.5 180 ARG B O 1
ATOM 3169 N N . ARG B 1 181 ? -2.842 14.125 4.016 1 89.88 181 ARG B N 1
ATOM 3170 C CA . ARG B 1 181 ? -4.141 14.508 3.473 1 89.88 181 ARG B CA 1
ATOM 3171 C C . ARG B 1 181 ? -3.984 15.305 2.184 1 89.88 181 ARG B C 1
ATOM 3173 O O . ARG B 1 181 ? -4.699 15.07 1.209 1 89.88 181 ARG B O 1
ATOM 3180 N N . ILE B 1 182 ? -3.143 16.25 2.182 1 89.5 182 ILE B N 1
ATOM 3181 C CA . ILE B 1 182 ? -2.908 17.094 1.017 1 89.5 182 ILE B CA 1
ATOM 3182 C C . ILE B 1 182 ? -2.387 16.25 -0.14 1 89.5 182 ILE B C 1
ATOM 3184 O O . ILE B 1 182 ? -2.855 16.375 -1.274 1 89.5 182 ILE B O 1
ATOM 3188 N N . LEU B 1 183 ? -1.482 15.359 0.178 1 88.56 183 LEU B N 1
ATOM 3189 C CA . LEU B 1 183 ? -0.882 14.5 -0.832 1 88.56 183 LEU B CA 1
ATOM 3190 C C . LEU B 1 183 ? -1.927 13.57 -1.445 1 88.56 183 LEU B C 1
ATOM 3192 O O . LEU B 1 183 ? -1.862 13.258 -2.637 1 88.56 183 LEU B O 1
ATOM 3196 N N . ARG B 1 184 ? -2.758 13.086 -0.653 1 86.69 184 ARG B N 1
ATOM 3197 C CA . ARG B 1 184 ? -3.836 12.242 -1.153 1 86.69 184 ARG B CA 1
ATOM 3198 C C . ARG B 1 184 ? -4.652 12.969 -2.219 1 86.69 184 ARG B C 1
ATOM 3200 O O . ARG B 1 184 ? -5.027 12.375 -3.23 1 86.69 184 ARG B O 1
ATOM 3207 N N . GLU B 1 185 ? -4.898 14.172 -1.953 1 84.5 185 GLU B N 1
ATOM 3208 C CA . GLU B 1 185 ? -5.633 14.984 -2.924 1 84.5 185 GLU B CA 1
ATOM 3209 C C . GLU B 1 185 ? -4.832 15.164 -4.211 1 84.5 185 GLU B C 1
ATOM 3211 O O . GLU B 1 185 ? -5.379 15.039 -5.309 1 84.5 185 GLU B O 1
ATOM 3216 N N . LYS B 1 186 ? -3.602 15.445 -4.055 1 82.5 186 LYS B N 1
ATOM 3217 C CA . LYS B 1 186 ? -2.732 15.625 -5.215 1 82.5 186 LYS B CA 1
ATOM 3218 C C . LYS B 1 186 ? -2.617 14.336 -6.02 1 82.5 186 LYS B C 1
ATOM 3220 O O . LYS B 1 186 ? -2.582 14.367 -7.25 1 82.5 186 LYS B O 1
ATOM 3225 N N . ALA B 1 187 ? -2.486 13.273 -5.305 1 82.44 187 ALA B N 1
ATOM 3226 C CA . ALA B 1 187 ? -2.41 11.969 -5.953 1 82.44 187 ALA B CA 1
ATOM 3227 C C . ALA B 1 187 ? -3.631 11.727 -6.836 1 82.44 187 ALA B C 1
ATOM 3229 O O . ALA B 1 187 ? -3.516 11.141 -7.918 1 82.44 187 ALA B O 1
ATOM 3230 N N . THR B 1 188 ? -4.723 12.141 -6.383 1 82.62 188 THR B N 1
ATOM 3231 C CA . THR B 1 188 ? -5.945 12 -7.164 1 82.62 188 THR B CA 1
ATOM 3232 C C . THR B 1 188 ? -5.871 12.828 -8.438 1 82.62 188 THR B C 1
ATOM 3234 O O . THR B 1 188 ? -6.32 12.391 -9.5 1 82.62 188 THR B O 1
ATOM 3237 N N . GLU B 1 189 ? -5.316 13.961 -8.312 1 80.81 189 GLU B N 1
ATOM 3238 C CA . GLU B 1 189 ? -5.156 14.82 -9.484 1 80.81 189 GLU B CA 1
ATOM 3239 C C . GLU B 1 189 ? -4.207 14.203 -10.5 1 80.81 189 GLU B C 1
ATOM 3241 O O . GLU B 1 189 ? -4.48 14.211 -11.703 1 80.81 189 GLU B O 1
ATOM 3246 N N . VAL B 1 190 ? -3.148 13.672 -10.039 1 79.31 190 VAL B N 1
ATOM 3247 C CA . VAL B 1 190 ? -2.166 13.023 -10.906 1 79.31 190 VAL B CA 1
ATOM 3248 C C . VAL B 1 190 ? -2.797 11.82 -11.594 1 79.31 190 VAL B C 1
ATOM 3250 O O . VAL B 1 190 ? -2.578 11.594 -12.789 1 79.31 190 VAL B O 1
ATOM 3253 N N . ASP B 1 191 ? -3.574 11.133 -10.883 1 77.94 191 ASP B N 1
ATOM 3254 C CA . ASP B 1 191 ? -4.254 9.953 -11.414 1 77.94 191 ASP B CA 1
ATOM 3255 C C . ASP B 1 191 ? -5.133 10.32 -12.609 1 77.94 191 ASP B C 1
ATOM 3257 O O . ASP B 1 191 ? -5.105 9.641 -13.633 1 77.94 191 ASP B O 1
ATOM 3261 N N . ILE B 1 192 ? -5.797 11.359 -12.477 1 71.38 192 ILE B N 1
ATOM 3262 C CA . ILE B 1 192 ? -6.715 11.82 -13.516 1 71.38 192 ILE B CA 1
ATOM 3263 C C . ILE B 1 192 ? -5.93 12.211 -14.766 1 71.38 192 ILE B C 1
ATOM 3265 O O . ILE B 1 192 ? -6.41 12.039 -15.883 1 71.38 192 ILE B O 1
ATOM 3269 N N . ASN B 1 193 ? -4.707 12.594 -14.531 1 69.88 193 ASN B N 1
ATOM 3270 C CA . ASN B 1 193 ? -3.932 13.125 -15.648 1 69.88 193 ASN B CA 1
ATOM 3271 C C . ASN B 1 193 ? -3.1 12.039 -16.312 1 69.88 193 ASN B C 1
ATOM 3273 O O . ASN B 1 193 ? -2.508 12.266 -17.375 1 69.88 193 ASN B O 1
ATOM 3277 N N . LEU B 1 194 ? -3.062 10.961 -15.578 1 73.56 194 LEU B N 1
ATOM 3278 C CA . LEU B 1 194 ? -2.361 9.836 -16.203 1 73.56 194 LEU B CA 1
ATOM 3279 C C . LEU B 1 194 ? -3.195 9.227 -17.328 1 73.56 194 LEU B C 1
ATOM 3281 O O . LEU B 1 194 ? -4.41 9.078 -17.188 1 73.56 194 LEU B O 1
ATOM 3285 N N . GLU B 1 195 ? -2.664 9.156 -18.406 1 67.44 195 GLU B N 1
ATOM 3286 C CA . GLU B 1 195 ? -3.369 8.547 -19.531 1 67.44 195 GLU B CA 1
ATOM 3287 C C . GLU B 1 195 ? -3.566 7.047 -19.312 1 67.44 195 GLU B C 1
ATOM 3289 O O . GLU B 1 195 ? -2.643 6.352 -18.875 1 67.44 195 GLU B O 1
ATOM 3294 N N . LYS B 1 196 ? -4.797 6.746 -19.516 1 68.12 196 LYS B N 1
ATOM 3295 C CA . LYS B 1 196 ? -5.148 5.332 -19.406 1 68.12 196 LYS B CA 1
ATOM 3296 C C . LYS B 1 196 ? -4.484 4.516 -20.5 1 68.12 196 LYS B C 1
ATOM 3298 O O . LYS B 1 196 ? -4.324 5 -21.625 1 68.12 196 LYS B O 1
ATOM 3303 N N . PRO B 1 197 ? -3.928 3.34 -20.109 1 64.94 197 PRO B N 1
ATOM 3304 C CA . PRO B 1 197 ? -3.287 2.516 -21.141 1 64.94 197 PRO B CA 1
ATOM 3305 C C . PRO B 1 197 ? -4.242 2.131 -22.266 1 64.94 197 PRO B C 1
ATOM 3307 O O . PRO B 1 197 ? -5.457 2.072 -22.062 1 64.94 197 PRO B O 1
ATOM 3310 N N . ALA B 1 198 ? -3.613 2.041 -23.516 1 65.94 198 ALA B N 1
ATOM 3311 C CA . ALA B 1 198 ? -4.379 1.533 -24.656 1 65.94 198 ALA B CA 1
ATOM 3312 C C . ALA B 1 198 ? -4.934 0.142 -24.359 1 65.94 198 ALA B C 1
ATOM 3314 O O . ALA B 1 198 ? -4.25 -0.692 -23.766 1 65.94 198 ALA B O 1
ATOM 3315 N N . LYS B 1 199 ? -6.211 -0.012 -24.578 1 68.5 199 LYS B N 1
ATOM 3316 C CA . LYS B 1 199 ? -6.867 -1.294 -24.328 1 68.5 199 LYS B CA 1
ATOM 3317 C C . LYS B 1 199 ? -6.605 -2.275 -25.469 1 68.5 199 LYS B C 1
ATOM 3319 O O . LYS B 1 199 ? -6.547 -1.882 -26.625 1 68.5 199 LYS B O 1
ATOM 3324 N N . PRO B 1 200 ? -6.133 -3.473 -25.109 1 61.44 200 PRO B N 1
ATOM 3325 C CA . PRO B 1 200 ? -5.934 -4.457 -26.172 1 61.44 200 PRO B CA 1
ATOM 3326 C C . PRO B 1 200 ? -7.234 -4.855 -26.859 1 61.44 200 PRO B C 1
ATOM 3328 O O . PRO B 1 200 ? -8.312 -4.742 -26.266 1 61.44 200 PRO B O 1
ATOM 3331 N N . ASP B 1 201 ? -7.129 -5.113 -28.203 1 60.06 201 ASP B N 1
ATOM 3332 C CA . ASP B 1 201 ? -8.25 -5.684 -28.953 1 60.06 201 ASP B CA 1
ATOM 3333 C C . ASP B 1 201 ? -8.602 -7.074 -28.422 1 60.06 201 ASP B C 1
ATOM 3335 O O . ASP B 1 201 ? -7.723 -7.926 -28.266 1 60.06 201 ASP B O 1
ATOM 3339 N N . ARG B 1 202 ? -9.836 -7.176 -27.781 1 53.94 202 ARG B N 1
ATOM 3340 C CA . ARG B 1 202 ? -10.312 -8.438 -27.219 1 53.94 202 ARG B CA 1
ATOM 3341 C C . ARG B 1 202 ? -9.977 -9.602 -28.156 1 53.94 202 ARG B C 1
ATOM 3343 O O . ARG B 1 202 ? -9.539 -10.664 -27.703 1 53.94 202 ARG B O 1
ATOM 3350 N N . LYS B 1 203 ? -10.375 -9.484 -29.438 1 53.22 203 LYS B N 1
ATOM 3351 C CA . LYS B 1 203 ? -10.266 -10.539 -30.453 1 53.22 203 LYS B CA 1
ATOM 3352 C C . LYS B 1 203 ? -8.82 -10.992 -30.609 1 53.22 203 LYS B C 1
ATOM 3354 O O . LYS B 1 203 ? -8.555 -12.188 -30.734 1 53.22 203 LYS B O 1
ATOM 3359 N N . SER B 1 204 ? -8.031 -10.102 -30.641 1 48.31 204 SER B N 1
ATOM 3360 C CA . SER B 1 204 ? -6.652 -10.461 -30.953 1 48.31 204 SER B CA 1
ATOM 3361 C C . SER B 1 204 ? -6.004 -11.227 -29.797 1 48.31 204 SER B C 1
ATOM 3363 O O . SER B 1 204 ? -5.25 -12.18 -30.031 1 48.31 204 SER B O 1
ATOM 3365 N N . TYR B 1 205 ? -6.27 -10.805 -28.672 1 48.47 205 TYR B N 1
ATOM 3366 C CA . TYR B 1 205 ? -5.543 -11.43 -27.562 1 48.47 205 TYR B CA 1
ATOM 3367 C C . TYR B 1 205 ? -6.039 -12.852 -27.328 1 48.47 205 TYR B C 1
ATOM 3369 O O . TYR B 1 205 ? -5.242 -13.758 -27.078 1 48.47 205 TYR B O 1
ATOM 3377 N N . PHE B 1 206 ? -7.371 -13.07 -27.328 1 49.03 206 PHE B N 1
ATOM 3378 C CA . PHE B 1 206 ? -7.906 -14.391 -27 1 49.03 206 PHE B CA 1
ATOM 3379 C C . PHE B 1 206 ? -7.523 -15.406 -28.078 1 49.03 206 PHE B C 1
ATOM 3381 O O . PHE B 1 206 ? -7.344 -16.594 -27.781 1 49.03 206 PHE B O 1
ATOM 3388 N N . ALA B 1 207 ? -7.5 -15.047 -29.266 1 45.97 207 ALA B N 1
ATOM 3389 C CA . ALA B 1 207 ? -7.219 -16.016 -30.312 1 45.97 207 ALA B CA 1
ATOM 3390 C C . ALA B 1 207 ? -5.852 -16.656 -30.109 1 45.97 207 ALA B C 1
ATOM 3392 O O . ALA B 1 207 ? -5.664 -17.844 -30.406 1 45.97 207 ALA B O 1
ATOM 3393 N N . SER B 1 208 ? -4.914 -15.938 -29.812 1 44.12 208 SER B N 1
ATOM 3394 C CA . SER B 1 208 ? -3.582 -16.516 -29.969 1 44.12 208 SER B CA 1
ATOM 3395 C C . SER B 1 208 ? -3.254 -17.438 -28.797 1 44.12 208 SER B C 1
ATOM 3397 O O . SER B 1 208 ? -2.627 -18.484 -28.969 1 44.12 208 SER B O 1
ATOM 3399 N N . ARG B 1 209 ? -3.244 -17.078 -27.531 1 47.41 209 ARG B N 1
ATOM 3400 C CA . ARG B 1 209 ? -2.436 -17.781 -26.547 1 47.41 209 ARG B CA 1
ATOM 3401 C C . ARG B 1 209 ? -3.273 -18.812 -25.797 1 47.41 209 ARG B C 1
ATOM 3403 O O . ARG B 1 209 ? -2.783 -19.891 -25.453 1 47.41 209 ARG B O 1
ATOM 3410 N N . PHE B 1 210 ? -4.391 -18.453 -25.312 1 45.22 210 PHE B N 1
ATOM 3411 C CA . PHE B 1 210 ? -5.031 -19.422 -24.422 1 45.22 210 PHE B CA 1
ATOM 3412 C C . PHE B 1 210 ? -5.891 -20.406 -25.234 1 45.22 210 PHE B C 1
ATOM 3414 O O . PHE B 1 210 ? -6.238 -21.484 -24.75 1 45.22 210 PHE B O 1
ATOM 3421 N N . PHE B 1 211 ? -6.348 -19.984 -26.453 1 41.19 211 PHE B N 1
ATOM 3422 C CA . PHE B 1 211 ? -7.266 -20.859 -27.156 1 41.19 211 PHE B CA 1
ATOM 3423 C C . PHE B 1 211 ? -6.586 -21.5 -28.375 1 41.19 211 PHE B C 1
ATOM 3425 O O . PHE B 1 211 ? -7.246 -22.141 -29.188 1 41.19 211 PHE B O 1
ATOM 3432 N N . THR B 1 212 ? -5.316 -21.344 -28.422 1 34.84 212 THR B N 1
ATOM 3433 C CA . THR B 1 212 ? -4.926 -22.266 -29.484 1 34.84 212 THR B CA 1
ATOM 3434 C C . THR B 1 212 ? -4.758 -23.688 -28.922 1 34.84 212 THR B C 1
ATOM 3436 O O . THR B 1 212 ? -4.223 -23.859 -27.828 1 34.84 212 THR B O 1
#

Radius of gyration: 24.61 Å; Cα contacts (8 Å, |Δi|>4): 504; chains: 2; bounding box: 72×87×67 Å

Nearest PDB structures (foldseek):
  1iwq-assembly1_A  TM=4.680E-01  e=4.242E-07  Homo sapiens
  6y4o-assembly1_A  TM=4.601E-01  e=5.909E-07  Homo sapiens
  8aht-assembly1_B  TM=4.591E-01  e=1.085E-06  Plasmodium falciparum
  9e17-assembly1_E  TM=4.427E-01  e=4.317E-06  Homo sapiens
  7tzc-assembly1_K  TM=4.427E-01  e=4.317E-06  Homo sapiens

Secondary structure (DSSP, 8-state):
----------------STT-HHHHHHHHHHHHHHHHHHHTTTEE--HHHHHHHHHHH-TT-SSSB-HHHHHGGGTT-THHHHHHHHHHHHTT-TT--SSB-HHHHHHHHTT---SEEHHHHHHHH-TT-SSEE-HHHHHHHHHHTT----HHHHHHHHHHH-TT-SSSEEHHHHHHHHHHHHHHHHHHHHHHHSPPPPPP-HHHHHHHTT--/----------------STT-HHHHHHHHHHHHHHHHHHHTTTEE--HHHHHHHHHHH-TT-SSSB-HHHHHGGGTT-THHHHHHHHHHHHTT-TT--SSB-HHHHHHHHTT---SEEHHHHHHHH-TT-SSEE-HHHHHHHHHHTT----HHHHHHHHHHH-TT-SSSEEHHHHHHHHHHHHHHHHHHHHHHHSPPPPPP-HHHHHHHTT--

InterPro domains:
  IPR002048 EF-hand domain [PF13499] (48-109)
  IPR002048 EF-hand domain [PF13499] (118-177)
  IPR002048 EF-hand domain [PS50222] (45-80)
  IPR002048 EF-hand domain [PS50222] (113-148)
  IPR002048 EF-hand domain [PS50222] (149-184)
  IPR002048 EF-hand domain [SM00054] (49-77)
  IPR002048 EF-hand domain [SM00054] (84-112)
  IPR002048 EF-hand domain [SM00054] (117-145)
  IPR002048 EF-hand domain [SM00054] (153-181)
  IPR011992 EF-hand domain pair [SSF47473] (47-179)
  IPR018247 EF-Hand 1, calcium-binding site [PS00018] (58-70)
  IPR018247 EF-Hand 1, calcium-binding site [PS00018] (126-138)
  IPR018247 EF-Hand 1, calcium-binding site [PS00018] (162-174)
  IPR050145 Centrin/CML-like [PTHR23050] (48-177)

Organism: Oikopleura dioica (NCBI:txid34765)

Solvent-accessible surface area (backbone atoms only — not comparable to full-atom values): 23978 Å² total; per-residue (Å²): 135,79,79,77,79,77,81,75,78,76,75,77,70,72,77,66,52,72,55,38,67,62,52,45,47,38,52,56,43,41,54,51,49,50,54,50,43,61,74,49,60,42,44,21,76,52,72,67,54,47,50,52,34,50,54,65,42,19,71,86,65,78,70,41,35,40,42,71,44,58,42,55,73,34,74,69,40,60,60,50,27,36,53,37,43,40,50,52,49,45,33,45,31,73,83,69,74,78,41,32,41,69,71,38,45,46,63,64,55,58,82,57,81,32,87,36,52,40,66,61,56,49,45,69,38,22,76,83,68,76,62,43,31,40,64,66,34,51,49,51,48,37,42,76,72,75,40,88,74,55,69,66,58,49,51,49,57,45,56,72,47,20,55,85,64,80,70,39,39,36,62,66,38,47,45,44,54,52,49,42,49,49,44,54,53,46,45,53,54,50,55,70,63,38,54,75,52,77,59,60,60,70,69,62,57,49,55,60,70,80,66,97,129,86,75,81,80,75,85,68,81,71,75,78,71,72,78,66,50,71,55,38,67,64,52,44,46,37,51,55,44,43,55,52,49,50,54,50,42,62,74,49,60,43,44,20,76,53,72,67,54,47,50,51,35,49,52,65,41,18,69,85,66,76,71,42,34,39,41,69,45,58,41,56,72,35,73,69,39,62,62,50,28,35,51,36,42,38,51,52,48,45,33,45,30,72,82,69,74,77,39,33,42,68,70,36,45,45,64,64,56,58,81,58,80,33,87,35,52,39,66,61,57,50,46,69,38,21,76,83,69,75,61,43,32,41,65,65,35,52,50,50,48,38,42,76,70,74,38,88,72,55,69,67,58,49,51,49,57,44,55,73,48,22,54,85,65,79,71,39,39,35,61,67,39,47,45,44,54,52,48,39,48,51,44,54,54,46,42,52,53,48,55,70,64,37,53,76,52,77,59,62,60,68,71,63,57,51,55,61,69,82,65,98

Foldseek 3Di:
DPPPPVPCPPPCCVPLQCPDVLNVVLVVVQVVVVVVCVVCVVPDDAPVRVVVVQCVLPVVRPNHHDPVSVCVVCPSPCVVVVVLVQLLLVVQVPVPPSDDDPVSLCVLQPVDDDPDDLVVVVCQQVVVPPQWHALVSVQVSCVVVPDHDDSVRSQVVQVVQVRNPPRIQGPVSSVVVVSVVSNVVSSVVSVVVDDDDDDDDPVVPVPPDNPD/DPPPPPCPPVPCPVPLQCPDVLNVVLVVVQVVVVVVCVVCVVPDDAPVRVVVVQCVLPPVRPNHHDPVSVCVVCPSPCVVVVVLVQLLLVVQVPVPPSDDDPVSLCVLQPVDDDPDDLVVVVCQQVVVPPQWHALVSVQVSCVVVPDHDDSVRSQVVQVVQVRNPPRIQGPVSSVVVVSVVSNVVSSVVSVVVDDDDDDDDPVVPVPPDNPD

Sequence (424 aa):
MRQFLRARGILNLQSKRSNTPLTRFGKRFAVRMDDFDRSIISASLTKDELKNAFKMMDENNDGTIDVRELARLFVYDPSACEKFIGHVIDSVDVDNSGTLNFTEFLMLMVKTEGLEGVRHVFQSYDVDDSGKITSNEFAAWMRRHGRIIESEEIGLMIQAFDDDGDGEIDYNEFLLMVCRRILREKATEVDINLEKPAKPDRKSYFASRFFTMRQFLRARGILNLQSKRSNTPLTRFGKRFAVRMDDFDRSIISASLTKDELKNAFKMMDENNDGTIDVRELARLFVYDPSACEKFIGHVIDSVDVDNSGTLNFTEFLMLMVKTEGLEGVRHVFQSYDVDDSGKITSNEFAAWMRRHGRIIESEEIGLMIQAFDDDGDGEIDYNEFLLMVCRRILREKATEVDINLEKPAKPDRKSYFASRFFT